Protein AF-A0A7L1AGD2-F1 (afdb_monomer_lite)

InterPro domains:
  IPR019333 Integrator complex subunit 3, N-terminal [PF10189] (1-108)
  IPR045334 Integrator complex subunit 3 [PTHR13587] (1-521)
  IPR056518 Ints3-like, C-terminal [PF24566] (198-522)

Organism: Gymnorhina tibicen (NCBI:txid9132)

Secondary structure (DSSP, 8-state):
-HHHHHHHHHHHHGGGTT--TTTS-GGGTHHHHHHHHHHTTT-HHHHHHHHHHHHHHHHHS-GGGHHHHHHHHHHHHHHHHHTTSSS-SHHHHT-TTS-HHHHHHHHHH-HHHHSPPPPP------------------------------------------PPPP--PPPP-----------HHHHTTS-HHHHHHHHHHHH-SSHHHHHHHHHHHHHHHTSTT--HHHHHHHHHHHHHHTTTTTSS--S-SS--HHHHHHHT-STTHHHHHHHHHS-TTSHHHHHHHHHHHHHHHH-TTHHHHHHHHHHH-GGGTT-TTHHHHHHHHSTT--HHHHHHHHHHHHHHH-HHHHHHHHHHHHHH-HHHHSS-SHHHHHHHTT--HHHHHHHHHHHHTTS-----TTTHHHHHHHHTTS-HHHHHHHHHHHHHS---GGGTGGGGGT--TTT-HHHHHHHHHHHTTSPPPHHHHHHHHTS---TT--HHHHHHHHHHHH-HHHHHHHHHHHHHHHHHS-----

Radius of gyration: 32.54 Å; chains: 1; bounding box: 83×91×79 Å

Sequence (522 aa):
SNVAASNAKLALFYDWLFFNPEKDSIMNIEPAILVMHHSMKPHPAITATLLDFMCRIIPNFYPPLEAHVRQGVFNSLTHIVEKRVLAHLAPLFDNPKLDKELRAMLREKFPEFCSSPSPPIEVKIEEPVPMEMENHLEKDDGCYDNAEAAFSDDEEELNSKGKKREFRFHPIKESIVEEPVDITPFLEQLDESLRDKVLQLQKGSDTEAQCEVMQEIVDQVLEEDFDSEQLSVLASCLQELFKAHFRGEVLPEEITEESLEESVGKPLYLIFRNLCQMQEDNSGFSLLLDLLSELYQKQPKIGYHLLYYLRASKAALGRMGLYESFAQATQLGELHTCLMMDMKACQEDDVRLLCFLTPSIYTEFPDETLRSGELLNMIVAVIDSFQLQELVCHVMMGNLVMFRKDSVLNILIQSLDWETFEQYCTWQLFLAHNIPLETIIPILQHLKYKEHPEALSCLLLQLRREKPSEEMVKMVLSRPCHPEDQFTTSILRHWGLRHDDLLGEHIKALLIKNNSLPRKRQ

Structure (mmCIF, N/CA/C/O backbone):
data_AF-A0A7L1AGD2-F1
#
_entry.id   AF-A0A7L1AGD2-F1
#
loop_
_atom_site.group_PDB
_atom_site.id
_atom_site.type_symbol
_atom_site.label_atom_id
_atom_site.label_alt_id
_atom_site.label_comp_id
_atom_site.label_asym_id
_atom_site.label_entity_id
_atom_site.label_seq_id
_atom_site.pdbx_PDB_ins_code
_atom_site.Cartn_x
_atom_site.Cartn_y
_atom_site.Cartn_z
_atom_site.occupancy
_atom_site.B_iso_or_equiv
_atom_site.auth_seq_id
_atom_site.auth_comp_id
_atom_site.auth_asym_id
_atom_site.auth_atom_id
_atom_site.pdbx_PDB_model_num
ATOM 1 N N . SER A 1 1 ? -9.244 -10.738 0.404 1.00 73.50 1 SER A N 1
ATOM 2 C CA . SER A 1 1 ? -10.560 -10.061 0.322 1.00 73.50 1 SER A CA 1
ATOM 3 C C . SER A 1 1 ? -11.665 -11.053 -0.057 1.00 73.50 1 SER A C 1
ATOM 5 O O . SER A 1 1 ? -11.508 -11.773 -1.040 1.00 73.50 1 SER A O 1
ATOM 7 N N . ASN A 1 2 ? -12.778 -11.099 0.695 1.00 61.50 2 ASN A N 1
ATOM 8 C CA . ASN A 1 2 ? -13.936 -11.975 0.415 1.00 61.50 2 ASN A CA 1
ATOM 9 C C . ASN A 1 2 ? -14.683 -11.583 -0.871 1.00 61.50 2 ASN A C 1
ATOM 11 O O . ASN A 1 2 ? -15.224 -12.450 -1.562 1.00 61.50 2 ASN A O 1
ATOM 15 N N . VAL A 1 3 ? -14.667 -10.293 -1.221 1.00 75.69 3 VAL A N 1
ATOM 16 C CA . VAL A 1 3 ? -15.237 -9.782 -2.476 1.00 75.69 3 VAL A CA 1
ATOM 17 C C . VAL A 1 3 ? -14.430 -10.304 -3.661 1.00 75.69 3 VAL A C 1
ATOM 19 O O . VAL A 1 3 ? -15.002 -10.883 -4.577 1.00 75.69 3 VAL A O 1
ATOM 22 N N . ALA A 1 4 ? -13.097 -10.210 -3.601 1.00 82.00 4 ALA A N 1
ATOM 23 C CA . ALA A 1 4 ? -12.224 -10.739 -4.650 1.00 82.00 4 ALA A CA 1
ATOM 24 C C . ALA A 1 4 ? -12.396 -12.257 -4.832 1.00 82.00 4 ALA A C 1
ATOM 26 O O . ALA A 1 4 ? -12.531 -12.729 -5.957 1.00 82.00 4 ALA A O 1
ATOM 27 N N . ALA A 1 5 ? -12.477 -13.019 -3.736 1.00 79.19 5 ALA A N 1
ATOM 28 C CA . ALA A 1 5 ? -12.719 -14.460 -3.800 1.00 79.19 5 ALA A CA 1
ATOM 29 C C . ALA A 1 5 ? -14.100 -14.797 -4.391 1.00 79.19 5 ALA A C 1
ATOM 31 O O . ALA A 1 5 ? -14.215 -15.711 -5.204 1.00 79.19 5 ALA A O 1
ATOM 32 N N . SER A 1 6 ? -15.146 -14.054 -4.021 1.00 82.88 6 SER A N 1
ATOM 33 C CA . SER A 1 6 ? -16.493 -14.242 -4.579 1.00 82.88 6 SER A CA 1
ATOM 34 C C . SER A 1 6 ? -16.540 -13.892 -6.065 1.00 82.88 6 SER A C 1
ATOM 36 O O . SER A 1 6 ? -17.117 -14.642 -6.847 1.00 82.88 6 SER A O 1
ATOM 38 N N . ASN A 1 7 ? -15.859 -12.817 -6.470 1.00 87.69 7 ASN A N 1
ATOM 39 C CA . ASN A 1 7 ? -15.714 -12.426 -7.870 1.00 87.69 7 ASN A CA 1
ATOM 40 C C . ASN A 1 7 ? -14.920 -13.466 -8.669 1.00 87.69 7 ASN A C 1
ATOM 42 O O . ASN A 1 7 ? -15.303 -13.778 -9.790 1.00 87.69 7 ASN A O 1
ATOM 46 N N . ALA A 1 8 ? -13.870 -14.055 -8.091 1.00 93.19 8 ALA A N 1
ATOM 47 C CA . ALA A 1 8 ? -13.102 -15.122 -8.729 1.00 93.19 8 ALA A CA 1
ATOM 48 C C . ALA A 1 8 ? -13.939 -16.396 -8.922 1.00 93.19 8 ALA A C 1
ATOM 50 O O . ALA A 1 8 ? -13.924 -16.983 -10.002 1.00 93.19 8 ALA A O 1
ATOM 51 N N . LYS A 1 9 ? -14.725 -16.803 -7.913 1.00 94.94 9 LYS A N 1
ATOM 52 C CA . LYS A 1 9 ? -15.667 -17.930 -8.041 1.00 94.94 9 LYS A CA 1
ATOM 53 C C . LYS A 1 9 ? -16.746 -17.642 -9.081 1.00 94.94 9 LYS A C 1
ATOM 55 O O . LYS A 1 9 ? -17.050 -18.509 -9.893 1.00 94.94 9 LYS A O 1
ATOM 60 N N . LEU A 1 10 ? -17.294 -16.426 -9.085 1.00 95.12 10 LEU A N 1
ATOM 61 C CA . LEU A 1 10 ? -18.271 -16.014 -10.087 1.00 95.12 10 LEU A CA 1
ATOM 62 C C . LEU A 1 10 ? -17.671 -16.054 -11.491 1.00 95.12 10 LEU A C 1
ATOM 64 O O . LEU A 1 10 ? -18.297 -16.619 -12.374 1.00 95.12 10 LEU A O 1
ATOM 68 N N . ALA A 1 11 ? -16.468 -15.513 -11.688 1.00 94.88 11 ALA A N 1
ATOM 69 C CA . ALA A 1 11 ? -15.771 -15.548 -12.970 1.00 94.88 11 ALA A CA 1
ATOM 70 C C . ALA A 1 11 ? -15.534 -16.989 -13.443 1.00 94.88 11 ALA A C 1
ATOM 72 O O . ALA A 1 11 ? -15.786 -17.300 -14.602 1.00 94.88 11 ALA A O 1
ATOM 73 N N . LEU A 1 12 ? -15.138 -17.884 -12.532 1.00 96.00 12 LEU A N 1
ATOM 74 C CA . LEU A 1 12 ? -14.906 -19.298 -12.829 1.00 96.00 12 LEU A CA 1
ATOM 75 C C . LEU A 1 12 ? -16.184 -20.046 -13.256 1.00 96.00 12 LEU A C 1
ATOM 77 O O . LEU A 1 12 ? -16.115 -20.957 -14.076 1.00 96.00 12 LEU A O 1
ATOM 81 N N . PHE A 1 13 ? -17.344 -19.667 -12.712 1.00 96.88 13 PHE A N 1
ATOM 82 C CA . PHE A 1 13 ? -18.642 -20.272 -13.035 1.00 96.88 13 PHE A CA 1
ATOM 83 C C . PHE A 1 13 ? -19.495 -19.434 -14.000 1.00 96.88 13 PHE A C 1
ATOM 85 O O . PHE A 1 13 ? -20.626 -19.819 -14.286 1.00 96.88 13 PHE A O 1
ATOM 92 N N . TYR A 1 14 ? -19.001 -18.307 -14.516 1.00 96.00 14 TYR A N 1
ATOM 93 C CA . TYR A 1 14 ? -19.825 -17.371 -15.288 1.00 96.00 14 TYR A CA 1
ATOM 94 C C . TYR A 1 14 ? -20.386 -18.025 -16.555 1.00 96.00 14 TYR A C 1
ATOM 96 O O . TYR A 1 14 ? -21.594 -17.983 -16.800 1.00 96.00 14 TYR A O 1
ATOM 104 N N . ASP A 1 15 ? -19.525 -18.734 -17.287 1.00 95.06 15 ASP A N 1
ATOM 105 C CA . ASP A 1 15 ? -19.895 -19.461 -18.504 1.00 95.06 15 ASP A CA 1
ATOM 106 C C . ASP A 1 15 ? -20.793 -20.678 -18.232 1.00 95.06 15 ASP A C 1
ATOM 108 O O . ASP A 1 15 ? -21.455 -21.175 -19.142 1.00 95.06 15 ASP A O 1
ATOM 112 N N . TRP A 1 16 ? -20.879 -21.143 -16.979 1.00 97.62 16 TRP A N 1
ATOM 113 C CA . TRP A 1 16 ? -21.760 -22.249 -16.600 1.00 97.62 16 TRP A CA 1
ATOM 114 C C . TRP A 1 16 ? -23.223 -21.813 -16.497 1.00 97.62 16 TRP A C 1
ATOM 116 O O . TRP A 1 16 ? -24.121 -22.612 -16.758 1.00 97.62 16 TRP A O 1
ATOM 126 N N . LEU A 1 17 ? -23.490 -20.560 -16.108 1.00 94.56 17 LEU A N 1
ATOM 127 C CA . LEU A 1 17 ? -24.837 -20.109 -15.738 1.00 94.56 17 LEU A CA 1
ATOM 128 C C . LEU A 1 17 ? -25.832 -20.221 -16.900 1.00 94.56 17 LEU A C 1
ATOM 130 O O . LEU A 1 17 ? -26.987 -20.558 -16.679 1.00 94.56 17 LEU A O 1
ATOM 134 N N . PHE A 1 18 ? -25.404 -19.992 -18.140 1.00 94.00 18 PHE A N 1
ATOM 135 C CA . PHE A 1 18 ? -26.276 -20.072 -19.322 1.00 94.00 18 PHE A CA 1
ATOM 136 C C . PHE A 1 18 ? -25.714 -20.985 -20.414 1.00 94.00 18 PHE A C 1
ATOM 138 O O . PHE A 1 18 ? -26.034 -20.805 -21.589 1.00 94.00 18 PHE A O 1
ATOM 145 N N . PHE A 1 19 ? -24.904 -21.971 -20.020 1.00 95.44 19 PHE A N 1
ATOM 146 C CA . PHE A 1 19 ? -24.207 -22.854 -20.946 1.00 95.44 19 PHE A CA 1
ATOM 147 C C . PHE A 1 19 ? -25.159 -23.577 -21.908 1.00 95.44 19 PHE A C 1
ATOM 149 O O . PHE A 1 19 ? -26.107 -24.270 -21.502 1.00 95.44 19 PHE A O 1
ATOM 156 N N . ASN A 1 20 ? -24.865 -23.454 -23.199 1.00 92.44 20 ASN A N 1
ATOM 157 C CA . ASN A 1 20 ? -25.554 -24.131 -24.280 1.00 92.44 20 ASN A CA 1
ATOM 158 C C . ASN A 1 20 ? -24.591 -25.086 -25.017 1.00 92.44 20 ASN A C 1
ATOM 160 O O . ASN A 1 20 ? -23.751 -24.617 -25.787 1.00 92.44 20 ASN A O 1
ATOM 164 N N . PRO A 1 21 ? -24.765 -26.416 -24.883 1.00 90.00 21 PRO A N 1
ATOM 165 C CA . PRO A 1 21 ? -23.908 -27.420 -25.526 1.00 90.00 21 PRO A CA 1
ATOM 166 C C . PRO A 1 21 ? -23.804 -27.322 -27.058 1.00 90.00 21 PRO A C 1
ATOM 168 O O . PRO A 1 21 ? -22.872 -27.869 -27.643 1.00 90.00 21 PRO A O 1
ATOM 171 N N . GLU A 1 22 ? -24.759 -26.667 -27.727 1.00 88.81 22 GLU A N 1
ATOM 172 C CA . GLU A 1 22 ? -24.739 -26.486 -29.186 1.00 88.81 22 GLU A CA 1
ATOM 173 C C . GLU A 1 22 ? -23.896 -25.286 -29.638 1.00 88.81 22 GLU A C 1
ATOM 175 O O . GLU A 1 22 ? -23.512 -25.212 -30.807 1.00 88.81 22 GLU A O 1
ATOM 180 N N . LYS A 1 23 ? -23.644 -24.322 -28.745 1.00 88.25 23 LYS A N 1
ATOM 181 C CA . LYS A 1 23 ? -22.999 -23.040 -29.075 1.00 88.25 23 LYS A CA 1
ATOM 182 C C . LYS A 1 23 ? -21.674 -22.835 -28.358 1.00 88.25 23 LYS A C 1
ATOM 184 O O . LYS A 1 23 ? -20.758 -22.264 -28.946 1.00 88.25 23 LYS A O 1
ATOM 189 N N . ASP A 1 24 ? -21.592 -23.281 -27.113 1.00 89.94 24 ASP A N 1
ATOM 190 C CA . ASP A 1 24 ? -20.503 -22.955 -26.206 1.00 89.94 24 ASP A CA 1
ATOM 191 C C . ASP A 1 24 ? -19.456 -24.073 -26.166 1.00 89.94 24 ASP A C 1
ATOM 193 O O . ASP A 1 24 ? -19.746 -25.256 -26.354 1.00 89.94 24 ASP A O 1
ATOM 197 N N . SER A 1 25 ? -18.199 -23.688 -25.946 1.00 90.81 25 SER A N 1
ATOM 198 C CA . SER A 1 25 ? -17.072 -24.621 -25.929 1.00 90.81 25 SER A CA 1
ATOM 199 C C . SER A 1 25 ? -16.924 -25.288 -24.565 1.00 90.81 25 SER A C 1
ATOM 201 O O . SER A 1 25 ? -17.002 -24.622 -23.533 1.00 90.81 25 SER A O 1
ATOM 203 N N . ILE A 1 26 ? -16.586 -26.582 -24.558 1.00 89.94 26 ILE A N 1
ATOM 204 C CA . ILE A 1 26 ? -16.224 -27.319 -23.336 1.00 89.94 26 ILE A CA 1
ATOM 205 C C . ILE A 1 26 ? -15.074 -26.642 -22.569 1.00 89.94 26 ILE A C 1
ATOM 207 O O . ILE A 1 26 ? -15.081 -26.642 -21.341 1.00 89.94 26 ILE A O 1
ATOM 211 N N . MET A 1 27 ? -14.153 -25.978 -23.280 1.00 89.50 27 MET A N 1
ATOM 212 C CA . MET A 1 27 ? -13.007 -25.270 -22.691 1.00 89.50 27 MET A CA 1
ATOM 213 C C . MET A 1 27 ? -13.416 -24.115 -21.764 1.00 89.50 27 MET A C 1
ATOM 215 O O . MET A 1 27 ? -12.618 -23.700 -20.930 1.00 89.50 27 MET A O 1
ATOM 219 N N . ASN A 1 28 ? -14.647 -23.606 -21.880 1.00 88.19 28 ASN A N 1
ATOM 220 C CA . ASN A 1 28 ? -15.150 -22.533 -21.019 1.00 88.19 28 ASN A CA 1
ATOM 221 C C . ASN A 1 28 ? -15.569 -23.058 -19.636 1.00 88.19 28 ASN A C 1
ATOM 223 O O . ASN A 1 28 ? -15.550 -22.323 -18.654 1.00 88.19 28 ASN A O 1
ATOM 227 N N . ILE A 1 29 ? -15.946 -24.338 -19.544 1.00 95.06 29 ILE A N 1
ATOM 228 C CA . ILE A 1 29 ? -16.476 -24.938 -18.312 1.00 95.06 29 ILE A CA 1
ATOM 229 C C . ILE A 1 29 ? -15.525 -25.968 -17.687 1.00 95.06 29 ILE A C 1
ATOM 231 O O . ILE A 1 29 ? -15.540 -26.173 -16.474 1.00 95.06 29 ILE A O 1
ATOM 235 N N . GLU A 1 30 ? -14.649 -26.575 -18.487 1.00 94.06 30 GLU A N 1
ATOM 236 C CA . GLU A 1 30 ? -13.655 -27.567 -18.067 1.00 94.06 30 GLU A CA 1
ATOM 237 C C . GLU A 1 30 ? -12.729 -27.107 -16.918 1.00 94.06 30 GLU A C 1
ATOM 239 O O . GLU A 1 30 ? -12.549 -27.881 -15.970 1.00 94.06 30 GLU A O 1
ATOM 244 N N . PRO A 1 31 ? -12.185 -25.872 -16.902 1.00 94.75 31 PRO A N 1
ATOM 245 C CA . PRO A 1 31 ? -11.244 -25.465 -15.857 1.00 94.75 31 PRO A CA 1
ATOM 246 C C . PRO A 1 31 ? -11.833 -25.567 -14.446 1.00 94.75 31 PRO A C 1
ATOM 248 O O . PRO A 1 31 ? -11.180 -26.068 -13.531 1.00 94.75 31 PRO A O 1
ATOM 251 N N . ALA A 1 32 ? -13.092 -25.159 -14.266 1.00 95.06 32 ALA A N 1
ATOM 252 C CA . ALA A 1 32 ? -13.749 -25.165 -12.962 1.00 95.06 32 ALA A CA 1
ATOM 253 C C . ALA A 1 32 ? -13.903 -26.587 -12.399 1.00 95.06 32 ALA A C 1
ATOM 255 O O . ALA A 1 32 ? -13.622 -26.833 -11.222 1.00 95.06 32 ALA A O 1
ATOM 256 N N . ILE A 1 33 ? -14.308 -27.544 -13.242 1.00 96.00 33 ILE A N 1
ATOM 257 C CA . ILE A 1 33 ? -14.513 -28.929 -12.809 1.00 96.00 33 ILE A CA 1
ATOM 258 C C . ILE A 1 33 ? -13.192 -29.663 -12.561 1.00 96.00 33 ILE A C 1
ATOM 260 O O . ILE A 1 33 ? -13.094 -30.434 -11.603 1.00 96.00 33 ILE A O 1
ATOM 264 N N . LEU A 1 34 ? -12.154 -29.381 -13.354 1.00 93.81 34 LEU A N 1
ATOM 265 C CA . LEU A 1 34 ? -10.824 -29.947 -13.144 1.00 93.81 34 LEU A CA 1
ATOM 266 C C . LEU A 1 34 ? -10.182 -29.408 -11.865 1.00 93.81 34 LEU A C 1
ATOM 268 O O . LEU A 1 34 ? -9.648 -30.195 -11.083 1.00 93.81 34 LEU A O 1
ATOM 272 N N . VAL A 1 35 ? -10.304 -28.105 -11.583 1.00 94.25 35 VAL A N 1
ATOM 273 C CA . VAL A 1 35 ? -9.849 -27.530 -10.307 1.00 94.25 35 VAL A CA 1
ATOM 274 C C . VAL A 1 35 ? -10.525 -28.239 -9.136 1.00 94.25 35 VAL A C 1
ATOM 276 O O . VAL A 1 35 ? -9.840 -28.660 -8.204 1.00 94.25 35 VAL A O 1
ATOM 279 N N . MET A 1 36 ? -11.846 -28.443 -9.189 1.00 95.31 36 MET A N 1
ATOM 280 C CA . MET A 1 36 ? -12.571 -29.188 -8.156 1.00 95.31 36 MET A CA 1
ATOM 281 C C . MET A 1 36 ? -12.053 -30.628 -8.010 1.00 95.31 36 MET A C 1
ATOM 283 O O . MET A 1 36 ? -11.790 -31.065 -6.890 1.00 95.31 36 MET A O 1
ATOM 287 N N . HIS A 1 37 ? -11.847 -31.348 -9.115 1.00 93.19 37 HIS A N 1
ATOM 288 C CA . HIS A 1 37 ? -11.367 -32.732 -9.109 1.00 93.19 37 HIS A CA 1
ATOM 289 C C . HIS A 1 37 ? -9.943 -32.878 -8.552 1.00 93.19 37 HIS A C 1
ATOM 291 O O . HIS A 1 37 ? -9.706 -33.692 -7.654 1.00 93.19 37 HIS A O 1
ATOM 297 N N . HIS A 1 38 ? -8.999 -32.069 -9.037 1.00 90.88 38 HIS A N 1
ATOM 298 C CA . HIS A 1 38 ? -7.590 -32.165 -8.657 1.00 90.88 38 HIS A CA 1
ATOM 299 C C . HIS A 1 38 ? -7.310 -31.612 -7.255 1.00 90.88 38 HIS A C 1
ATOM 301 O O . HIS A 1 38 ? -6.413 -32.116 -6.581 1.00 90.88 38 HIS A O 1
ATOM 307 N N . SER A 1 39 ? -8.101 -30.649 -6.764 1.00 92.12 39 SER A N 1
ATOM 308 C CA . SER A 1 39 ? -7.962 -30.126 -5.394 1.00 92.12 39 SER A CA 1
ATOM 309 C C . SER A 1 39 ? -8.576 -31.028 -4.318 1.00 92.12 39 SER A C 1
ATOM 311 O O . SER A 1 39 ? -8.150 -30.962 -3.167 1.00 92.12 39 SER A O 1
ATOM 313 N N . MET A 1 40 ? -9.479 -31.953 -4.663 1.00 89.75 40 MET A N 1
ATOM 314 C CA . MET A 1 40 ? -10.171 -32.811 -3.686 1.00 89.75 40 MET A CA 1
ATOM 315 C C . MET A 1 40 ? -9.215 -33.669 -2.826 1.00 89.75 40 MET A C 1
ATOM 317 O O . MET A 1 40 ? -9.480 -33.976 -1.656 1.00 89.75 40 MET A O 1
ATOM 321 N N . LYS A 1 41 ? -8.072 -34.084 -3.389 1.00 83.69 41 LYS A N 1
ATOM 322 C CA . LYS A 1 41 ? -7.040 -34.832 -2.651 1.00 83.69 41 LYS A CA 1
ATOM 323 C C . LYS A 1 41 ? -6.170 -33.922 -1.763 1.00 83.69 41 LYS A C 1
ATOM 325 O O . LYS A 1 41 ? -6.198 -34.172 -0.553 1.00 83.69 41 LYS A O 1
ATOM 330 N N . PRO A 1 42 ? -5.438 -32.924 -2.303 1.00 83.94 42 PRO A N 1
ATOM 331 C CA . PRO A 1 42 ? -4.496 -32.104 -1.535 1.00 83.94 42 PRO A CA 1
ATOM 332 C C . PRO A 1 42 ? -5.165 -31.001 -0.698 1.00 83.94 42 PRO A C 1
ATOM 334 O O . PRO A 1 42 ? -4.716 -30.724 0.409 1.00 83.94 42 PRO A O 1
ATOM 337 N N . HIS A 1 43 ? -6.257 -30.403 -1.185 1.00 89.06 43 HIS A N 1
ATOM 338 C CA . HIS A 1 43 ? -6.899 -29.221 -0.599 1.00 89.06 43 HIS A CA 1
ATOM 339 C C . HIS A 1 43 ? -8.440 -29.299 -0.705 1.00 89.06 43 HIS A C 1
ATOM 341 O O . HIS A 1 43 ? -9.051 -28.507 -1.425 1.00 89.06 43 HIS A O 1
ATOM 347 N N . PRO A 1 44 ? -9.105 -30.224 0.020 1.00 88.12 44 PRO A N 1
ATOM 348 C CA . PRO A 1 44 ? -10.549 -30.473 -0.110 1.00 88.12 44 PRO A CA 1
ATOM 349 C C . PRO A 1 44 ? -11.428 -29.244 0.180 1.00 88.12 44 PRO A C 1
ATOM 351 O O . PRO A 1 44 ? -12.540 -29.149 -0.335 1.00 88.12 44 PRO A O 1
ATOM 354 N N . ALA A 1 45 ? -10.923 -28.279 0.958 1.00 89.69 45 ALA A N 1
ATOM 355 C CA . ALA A 1 45 ? -11.604 -27.013 1.221 1.00 89.69 45 ALA A CA 1
ATOM 356 C C . ALA A 1 45 ? -11.857 -26.199 -0.062 1.00 89.69 45 ALA A C 1
ATOM 358 O O . ALA A 1 45 ? -12.912 -25.581 -0.192 1.00 89.69 45 ALA A O 1
ATOM 359 N N . ILE A 1 46 ? -10.942 -26.234 -1.040 1.00 91.06 46 ILE A N 1
ATOM 360 C CA . ILE A 1 46 ? -11.126 -25.534 -2.321 1.00 91.06 46 ILE A CA 1
ATOM 361 C C . ILE A 1 46 ? -12.351 -26.111 -3.029 1.00 91.06 46 ILE A C 1
ATOM 363 O O . ILE A 1 46 ? -13.289 -25.372 -3.325 1.00 91.06 46 ILE A O 1
ATOM 367 N N . THR A 1 47 ? -12.394 -27.435 -3.209 1.00 93.81 47 THR A N 1
ATOM 368 C CA . THR A 1 47 ? -13.532 -28.108 -3.840 1.00 93.81 47 THR A CA 1
ATOM 369 C C . THR A 1 47 ? -14.842 -27.843 -3.107 1.00 93.81 47 THR A C 1
ATOM 371 O O . THR A 1 47 ? -15.840 -27.526 -3.750 1.00 93.81 47 THR A O 1
ATOM 374 N N . ALA A 1 48 ? -14.841 -27.929 -1.773 1.00 93.38 48 ALA A N 1
ATOM 375 C CA . ALA A 1 48 ? -16.031 -27.684 -0.964 1.00 93.38 48 ALA A CA 1
ATOM 376 C C . ALA A 1 48 ? -16.590 -26.273 -1.199 1.00 93.38 48 ALA A C 1
ATOM 378 O O . ALA A 1 48 ? -17.775 -26.109 -1.477 1.00 93.38 48 ALA A O 1
ATOM 379 N N . THR A 1 49 ? -15.727 -25.253 -1.179 1.00 95.19 49 THR A N 1
ATOM 380 C CA . THR A 1 49 ? -16.161 -23.862 -1.369 1.00 95.19 49 THR A CA 1
ATOM 381 C C . THR A 1 49 ? -16.635 -23.546 -2.789 1.00 95.19 49 THR A C 1
ATOM 383 O O . THR A 1 49 ? -17.437 -22.625 -2.958 1.00 95.19 49 THR A O 1
ATOM 386 N N . LEU A 1 50 ? -16.146 -24.267 -3.804 1.00 96.38 50 LEU A N 1
ATOM 387 C CA . LEU A 1 50 ? -16.594 -24.134 -5.194 1.00 96.38 50 LEU A CA 1
ATOM 388 C C . LEU A 1 50 ? -17.939 -24.832 -5.420 1.00 96.38 50 LEU A C 1
ATOM 390 O O . LEU A 1 50 ? -18.823 -24.249 -6.043 1.00 96.38 50 LEU A O 1
ATOM 394 N N . LEU A 1 51 ? -18.121 -26.035 -4.868 1.00 95.69 51 LEU A N 1
ATOM 395 C CA . LEU A 1 51 ? -19.392 -26.762 -4.928 1.00 95.69 51 LEU A CA 1
ATOM 396 C C . LEU A 1 51 ? -20.504 -26.027 -4.165 1.00 95.69 51 LEU A C 1
ATOM 398 O O . LEU A 1 51 ? -21.617 -25.915 -4.679 1.00 95.69 51 LEU A O 1
ATOM 402 N N . ASP A 1 52 ? -20.205 -25.483 -2.980 1.00 94.62 52 ASP A N 1
ATOM 403 C CA . ASP A 1 52 ? -21.152 -24.665 -2.209 1.00 94.62 52 ASP A CA 1
ATOM 404 C C . ASP A 1 52 ? -21.550 -23.403 -2.990 1.00 94.62 52 ASP A C 1
ATOM 406 O O . ASP A 1 52 ? -22.738 -23.120 -3.157 1.00 94.62 52 ASP A O 1
ATOM 410 N N . PHE A 1 53 ? -20.573 -22.699 -3.575 1.00 95.88 53 PHE A N 1
ATOM 411 C CA . PHE A 1 53 ? -20.840 -21.531 -4.415 1.00 95.88 53 PHE A CA 1
ATOM 412 C C . PHE A 1 53 ? -21.711 -21.878 -5.628 1.00 95.88 53 PHE A C 1
ATOM 414 O O . PHE A 1 53 ? -22.706 -21.198 -5.872 1.00 95.88 53 PHE A O 1
ATOM 421 N N . MET A 1 54 ? -21.390 -22.954 -6.353 1.00 96.19 54 MET A N 1
ATOM 422 C CA . MET A 1 54 ? -22.170 -23.423 -7.502 1.00 96.19 54 MET A CA 1
ATOM 423 C C . MET A 1 54 ? -23.627 -23.727 -7.120 1.00 96.19 54 MET A C 1
ATOM 425 O O . MET A 1 54 ? -24.544 -23.418 -7.876 1.00 96.19 54 MET A O 1
ATOM 429 N N . CYS A 1 55 ? -23.875 -24.296 -5.938 1.00 93.75 55 CYS A N 1
ATOM 430 C CA . CYS A 1 55 ? -25.239 -24.565 -5.486 1.00 93.75 55 CYS A CA 1
ATOM 431 C C . CYS A 1 55 ? -25.986 -23.282 -5.090 1.00 93.75 55 CYS A C 1
ATOM 433 O O . CYS A 1 55 ? -27.175 -23.137 -5.390 1.00 93.75 55 CYS A O 1
ATOM 435 N N . ARG A 1 56 ? -25.300 -22.339 -4.433 1.00 94.00 56 ARG A N 1
ATOM 436 C CA . ARG A 1 56 ? -25.894 -21.081 -3.953 1.00 94.00 56 ARG A CA 1
ATOM 437 C C . ARG A 1 56 ? -26.092 -20.044 -5.050 1.00 94.00 56 ARG A C 1
ATOM 439 O O . ARG A 1 56 ? -27.010 -19.236 -4.929 1.00 94.00 56 ARG A O 1
ATOM 446 N N . ILE A 1 57 ? -25.280 -20.042 -6.106 1.00 94.25 57 ILE A N 1
ATOM 447 C CA . ILE A 1 57 ? -25.387 -19.049 -7.183 1.00 94.25 57 ILE A CA 1
ATOM 448 C C . ILE A 1 57 ? -26.650 -19.258 -8.030 1.00 94.25 57 ILE A C 1
ATOM 450 O O . ILE A 1 57 ? -27.212 -18.291 -8.529 1.00 94.25 57 ILE A O 1
ATOM 454 N N . ILE A 1 58 ? -27.162 -20.491 -8.119 1.00 92.44 58 ILE A N 1
ATOM 455 C CA . ILE A 1 58 ? -28.350 -20.835 -8.918 1.00 92.44 58 ILE A CA 1
ATOM 456 C C . ILE A 1 58 ? -29.592 -20.004 -8.535 1.00 92.44 58 ILE A C 1
ATOM 458 O O . ILE A 1 58 ? -30.132 -19.336 -9.417 1.00 92.44 58 ILE A O 1
ATOM 462 N N . PRO A 1 59 ? -30.045 -19.983 -7.263 1.00 92.75 59 PRO A N 1
ATOM 463 C CA . PRO A 1 59 ? -31.193 -19.164 -6.864 1.00 92.75 59 PRO A CA 1
ATOM 464 C C . PRO A 1 59 ? -30.866 -17.671 -6.698 1.00 92.75 59 PRO A C 1
ATOM 466 O O . PRO A 1 59 ? -31.778 -16.849 -6.713 1.00 92.75 59 PRO A O 1
ATOM 469 N N . ASN A 1 60 ? -29.588 -17.305 -6.528 1.00 92.12 60 ASN A N 1
ATOM 470 C CA . ASN A 1 60 ? -29.199 -15.952 -6.111 1.00 92.12 60 ASN A CA 1
ATOM 471 C C . ASN A 1 60 ? -28.615 -15.073 -7.228 1.00 92.12 60 ASN A C 1
ATOM 473 O O . ASN A 1 60 ? -28.561 -13.860 -7.049 1.00 92.12 60 ASN A O 1
ATOM 477 N N . PHE A 1 61 ? -28.186 -15.633 -8.366 1.00 90.38 61 PHE A N 1
ATOM 478 C CA . PHE A 1 61 ? -27.565 -14.848 -9.442 1.00 90.38 61 PHE A CA 1
ATOM 479 C C . PHE A 1 61 ? -28.535 -13.829 -10.045 1.00 90.38 61 PHE A C 1
ATOM 481 O O . PHE A 1 61 ? -28.256 -12.635 -10.101 1.00 90.38 61 PHE A O 1
ATOM 488 N N . TYR A 1 62 ? -29.697 -14.310 -10.486 1.00 91.44 62 TYR A N 1
ATOM 489 C CA . TYR A 1 62 ? -30.789 -13.469 -10.954 1.00 91.44 62 TYR A CA 1
ATOM 490 C C . TYR A 1 62 ? -32.108 -14.234 -10.774 1.00 91.44 62 TYR A C 1
ATOM 492 O O . TYR A 1 62 ? -32.471 -15.023 -11.652 1.00 91.44 62 TYR A O 1
ATOM 500 N N . PRO A 1 63 ? -32.831 -14.027 -9.653 1.00 91.75 63 PRO A N 1
ATOM 501 C CA . PRO A 1 63 ? -34.009 -14.823 -9.292 1.00 91.75 63 PRO A CA 1
ATOM 502 C C . PRO A 1 63 ? -35.063 -14.985 -10.406 1.00 91.75 63 PRO A C 1
ATOM 504 O O . PRO A 1 63 ? -35.576 -16.090 -10.576 1.00 91.75 63 PRO A O 1
ATOM 507 N N . PRO A 1 64 ? -35.357 -13.967 -11.248 1.00 94.00 64 PRO A N 1
ATOM 508 C CA . PRO A 1 64 ? -36.306 -14.133 -12.354 1.00 94.00 64 PRO A CA 1
ATOM 509 C C . PRO A 1 64 ? -35.889 -15.160 -13.422 1.00 94.00 64 PRO A C 1
ATOM 511 O O . PRO A 1 64 ? -36.745 -15.658 -14.151 1.00 94.00 64 PRO A O 1
ATOM 514 N N . LEU A 1 65 ? -34.594 -15.476 -13.540 1.00 93.25 65 LEU A N 1
ATOM 515 C CA . LEU A 1 65 ? -34.059 -16.460 -14.489 1.00 93.25 65 LEU A CA 1
ATOM 516 C C . LEU A 1 65 ? -33.492 -17.708 -13.802 1.00 93.25 65 LEU A C 1
ATOM 518 O O . LEU A 1 65 ? -32.793 -18.474 -14.462 1.00 93.25 65 LEU A O 1
ATOM 522 N N . GLU A 1 66 ? -33.825 -17.968 -12.535 1.00 93.00 66 GLU A N 1
ATOM 523 C CA . GLU A 1 66 ? -33.339 -19.138 -11.782 1.00 93.00 66 GLU A CA 1
ATOM 524 C C . GLU A 1 66 ? -33.455 -20.443 -12.588 1.00 93.00 66 GLU A C 1
ATOM 526 O O . GLU A 1 66 ? -32.507 -21.223 -12.663 1.00 93.00 66 GLU A O 1
ATOM 531 N N . ALA A 1 67 ? -34.595 -20.670 -13.250 1.00 93.25 67 ALA A N 1
ATOM 532 C CA . ALA A 1 67 ? -34.819 -21.875 -14.048 1.00 93.25 67 ALA A CA 1
ATOM 533 C C . ALA A 1 67 ? -33.809 -22.030 -15.200 1.00 93.25 67 ALA A C 1
ATOM 535 O O . ALA A 1 67 ? -33.369 -23.146 -15.477 1.00 93.25 67 ALA A O 1
ATOM 536 N N . HIS A 1 68 ? -33.423 -20.923 -15.840 1.00 92.56 68 HIS A N 1
ATOM 537 C CA . HIS A 1 68 ? -32.426 -20.917 -16.910 1.00 92.56 68 HIS A CA 1
ATOM 538 C C . HIS A 1 68 ? -31.023 -21.121 -16.345 1.00 92.56 68 HIS A C 1
ATOM 540 O O . HIS A 1 68 ? -30.269 -21.910 -16.904 1.00 92.56 68 HIS A O 1
ATOM 546 N N . VAL A 1 69 ? -30.713 -20.484 -15.209 1.00 94.62 69 VAL A N 1
ATOM 547 C CA . VAL A 1 69 ? -29.421 -20.647 -14.529 1.00 94.62 69 VAL A CA 1
ATOM 548 C C . VAL A 1 69 ? -29.205 -22.098 -14.104 1.00 94.62 69 VAL A C 1
ATOM 550 O O . VAL A 1 69 ? -28.173 -22.705 -14.386 1.00 94.62 69 VAL A O 1
ATOM 553 N N . ARG A 1 70 ? -30.224 -22.701 -13.483 1.00 95.25 70 ARG A N 1
ATOM 554 C CA . ARG A 1 70 ? -30.220 -24.118 -13.108 1.00 95.25 70 ARG A CA 1
ATOM 555 C C . ARG A 1 70 ? -30.006 -25.016 -14.325 1.00 95.25 70 ARG A C 1
ATOM 557 O O . ARG A 1 70 ? -29.241 -25.974 -14.241 1.00 95.25 70 ARG A O 1
ATOM 564 N N . GLN A 1 71 ? -30.665 -24.709 -15.445 1.00 94.94 71 GLN A N 1
ATOM 565 C CA . GLN A 1 71 ? -30.516 -25.477 -16.679 1.00 94.94 71 GLN A CA 1
ATOM 566 C C . GLN A 1 71 ? -29.114 -25.335 -17.284 1.00 94.94 71 GLN A C 1
ATOM 568 O O . GLN A 1 71 ? -28.567 -26.336 -17.730 1.00 94.94 71 GLN A O 1
ATOM 573 N N . GLY A 1 72 ? -28.513 -24.141 -17.270 1.00 96.12 72 GLY A N 1
ATOM 574 C CA . GLY A 1 72 ? -27.143 -23.926 -17.745 1.00 96.12 72 GLY A CA 1
ATOM 575 C C . GLY A 1 72 ? -26.122 -24.733 -16.943 1.00 96.12 72 GLY A C 1
ATOM 576 O O . GLY A 1 72 ? -25.321 -25.470 -17.520 1.00 96.12 72 GLY A O 1
ATOM 577 N N . VAL A 1 73 ? -26.215 -24.701 -15.610 1.00 96.88 73 VAL A N 1
ATOM 578 C CA . VAL A 1 73 ? -25.332 -25.500 -14.740 1.00 96.88 73 VAL A CA 1
ATOM 579 C C . VAL A 1 73 ? -25.543 -27.001 -14.973 1.00 96.88 73 VAL A C 1
ATOM 581 O O . VAL A 1 73 ? -24.576 -27.752 -15.089 1.00 96.88 73 VAL A O 1
ATOM 584 N N . PHE A 1 74 ? -26.794 -27.450 -15.115 1.00 96.56 74 PHE A N 1
ATOM 585 C CA . PHE A 1 74 ? -27.106 -28.849 -15.422 1.00 96.56 74 PHE A CA 1
ATOM 586 C C . PHE A 1 74 ? -26.550 -29.291 -16.787 1.00 96.56 74 PHE A C 1
ATOM 588 O O . PHE A 1 74 ? -25.948 -30.361 -16.898 1.00 96.56 74 PHE A O 1
ATOM 595 N N . ASN A 1 75 ? -26.708 -28.459 -17.820 1.00 96.00 75 ASN A N 1
ATOM 596 C CA . ASN A 1 75 ? -26.147 -28.701 -19.148 1.00 96.00 75 ASN A CA 1
ATOM 597 C C . ASN A 1 75 ? -24.619 -28.778 -19.091 1.00 96.00 75 ASN A C 1
ATOM 599 O O . ASN A 1 75 ? -24.040 -29.657 -19.720 1.00 96.00 75 ASN A O 1
ATOM 603 N N . SER A 1 76 ? -23.981 -27.900 -18.312 1.00 96.88 76 SER A N 1
ATOM 604 C CA . SER A 1 76 ? -22.529 -27.893 -18.112 1.00 96.88 76 SER A CA 1
ATOM 605 C C . SER A 1 76 ? -22.050 -29.227 -17.536 1.00 96.88 76 SER A C 1
ATOM 607 O O . SER A 1 76 ? -21.197 -29.888 -18.125 1.00 96.88 76 SER A O 1
ATOM 609 N N . LEU A 1 77 ? -22.656 -29.677 -16.429 1.00 96.25 77 LEU A N 1
ATOM 610 C CA . LEU A 1 77 ? -22.327 -30.955 -15.783 1.00 96.25 77 LEU A CA 1
ATOM 611 C C . LEU A 1 77 ? -22.574 -32.156 -16.707 1.00 96.25 77 LEU A C 1
ATOM 613 O O . LEU A 1 77 ? -21.735 -33.052 -16.787 1.00 96.25 77 LEU A O 1
ATOM 617 N N . THR A 1 78 ? -23.689 -32.155 -17.443 1.00 94.56 78 THR A N 1
ATOM 618 C CA . THR A 1 78 ? -24.002 -33.205 -18.425 1.00 94.56 78 THR A CA 1
ATOM 619 C C . THR A 1 78 ? -22.938 -33.252 -19.518 1.00 94.56 78 THR A C 1
ATOM 621 O O . THR A 1 78 ? -22.377 -34.311 -19.794 1.00 94.56 78 THR A O 1
ATOM 624 N N . HIS A 1 79 ? -22.599 -32.096 -20.092 1.00 94.50 79 HIS A N 1
ATOM 625 C CA . HIS A 1 79 ? -21.655 -32.004 -21.197 1.00 94.50 79 HIS A CA 1
ATOM 626 C C . HIS A 1 79 ? -20.226 -32.384 -20.787 1.00 94.50 79 HIS A C 1
ATOM 628 O O . HIS A 1 79 ? -19.511 -33.026 -21.554 1.00 94.50 79 HIS A O 1
ATOM 634 N N . ILE A 1 80 ? -19.825 -32.060 -19.553 1.00 95.00 80 ILE A N 1
ATOM 635 C CA . ILE A 1 80 ? -18.562 -32.504 -18.943 1.00 95.00 80 ILE A CA 1
ATOM 636 C C . ILE A 1 80 ? -18.464 -34.034 -18.918 1.00 95.00 80 ILE A C 1
ATOM 638 O O . ILE A 1 80 ? -17.418 -34.587 -19.270 1.00 95.00 80 ILE A O 1
ATOM 642 N N . VAL A 1 81 ? -19.545 -34.720 -18.528 1.00 92.88 81 VAL A N 1
ATOM 643 C CA . VAL A 1 81 ? -19.591 -36.191 -18.499 1.00 92.88 81 VAL A CA 1
ATOM 644 C C . VAL A 1 81 ? -19.621 -36.764 -19.918 1.00 92.88 81 VAL A C 1
ATOM 646 O O . VAL A 1 81 ? -18.865 -37.684 -20.226 1.00 92.88 81 VAL A O 1
ATOM 649 N N . GLU A 1 82 ? -20.432 -36.198 -20.816 1.00 91.50 82 GLU A N 1
ATOM 650 C CA . GLU A 1 82 ? -20.525 -36.625 -22.221 1.00 91.50 82 GLU A CA 1
ATOM 651 C C . GLU A 1 82 ? -19.183 -36.528 -22.957 1.00 91.50 82 GLU A C 1
ATOM 653 O O . GLU A 1 82 ? -18.797 -37.444 -23.687 1.00 91.50 82 GLU A O 1
ATOM 658 N N . LYS A 1 83 ? -18.449 -35.428 -22.750 1.00 90.31 83 LYS A N 1
ATOM 659 C CA . LYS A 1 83 ? -17.121 -35.192 -23.335 1.00 90.31 83 LYS A CA 1
ATOM 660 C C . LYS A 1 83 ? -15.997 -35.917 -22.600 1.00 90.31 83 LYS A C 1
ATOM 662 O O . LYS A 1 83 ? -14.856 -35.845 -23.046 1.00 90.31 83 LYS A O 1
ATOM 667 N N . ARG A 1 84 ? -16.314 -36.647 -21.524 1.00 90.38 84 ARG A N 1
ATOM 668 C CA . ARG A 1 84 ? -15.366 -37.396 -20.688 1.00 90.38 84 ARG A CA 1
ATOM 669 C C . ARG A 1 84 ? -14.251 -36.532 -20.094 1.00 90.38 84 ARG A C 1
ATOM 671 O O . ARG A 1 84 ? -13.168 -37.047 -19.839 1.00 90.38 84 ARG A O 1
ATOM 678 N N . VAL A 1 85 ? -14.530 -35.254 -19.821 1.00 88.88 85 VAL A N 1
ATOM 679 C CA . VAL A 1 85 ? -13.635 -34.415 -19.001 1.00 88.88 85 VAL A CA 1
ATOM 680 C C . VAL A 1 85 ? -13.512 -35.036 -17.608 1.00 88.88 85 VAL A C 1
ATOM 682 O O . VAL A 1 85 ? -12.417 -35.182 -17.078 1.00 88.88 85 VAL A O 1
ATOM 685 N N . LEU A 1 86 ? -14.637 -35.506 -17.056 1.00 87.75 86 LEU A N 1
ATOM 686 C CA . LEU A 1 86 ? -14.668 -36.475 -15.964 1.00 87.75 86 LEU A CA 1
ATOM 687 C C . LEU A 1 86 ? -15.558 -37.652 -16.360 1.00 87.75 86 LEU A C 1
ATOM 689 O O . LEU A 1 86 ? -16.664 -37.455 -16.857 1.00 87.75 86 LEU A O 1
ATOM 693 N N . ALA A 1 87 ? -15.103 -38.879 -16.099 1.00 83.69 87 ALA A N 1
ATOM 694 C CA . ALA A 1 87 ? -15.884 -40.080 -16.406 1.00 83.69 87 ALA A CA 1
ATOM 695 C C . ALA A 1 87 ? -17.188 -40.147 -15.592 1.00 83.69 87 ALA A C 1
ATOM 697 O O . ALA A 1 87 ? -18.238 -40.497 -16.126 1.00 83.69 87 ALA A O 1
ATOM 698 N N . HIS A 1 88 ? -17.125 -39.785 -14.305 1.00 86.88 88 HIS A N 1
ATOM 699 C CA . HIS A 1 88 ? -18.267 -39.761 -13.392 1.00 86.88 88 HIS A CA 1
ATOM 700 C C . HIS A 1 88 ? -18.115 -38.637 -12.363 1.00 86.88 88 HIS A C 1
ATOM 702 O O . HIS A 1 88 ? -17.020 -38.404 -11.853 1.00 86.88 88 HIS A O 1
ATOM 708 N N . LEU A 1 89 ? -19.228 -37.990 -12.009 1.00 90.50 89 LEU A N 1
ATOM 709 C CA . LEU A 1 89 ? -19.264 -36.924 -10.999 1.00 90.50 89 LEU A CA 1
ATOM 710 C C . LEU A 1 89 ? -19.501 -37.443 -9.572 1.00 90.50 89 LEU A C 1
ATOM 712 O O . LEU A 1 89 ? -19.148 -36.762 -8.612 1.00 90.50 89 LEU A O 1
ATOM 716 N N . ALA A 1 90 ? -20.017 -38.665 -9.408 1.00 87.44 90 ALA A N 1
ATOM 717 C CA . ALA A 1 90 ? -20.299 -39.250 -8.094 1.00 87.44 90 ALA A CA 1
ATOM 718 C C . ALA A 1 90 ? -19.090 -39.262 -7.123 1.00 87.44 90 ALA A C 1
ATOM 720 O O . ALA A 1 90 ? -19.277 -38.886 -5.964 1.00 87.44 90 ALA A O 1
ATOM 721 N N . PRO A 1 91 ? -17.844 -39.585 -7.545 1.00 87.44 91 PRO A N 1
ATOM 722 C CA . PRO A 1 91 ? -16.670 -39.530 -6.659 1.00 87.44 91 PRO A CA 1
ATOM 723 C C . PRO A 1 91 ? -16.334 -38.123 -6.144 1.00 87.44 91 PRO A C 1
ATOM 725 O O . PRO A 1 91 ? -15.649 -37.980 -5.127 1.00 87.44 91 PRO A O 1
ATOM 728 N N . LEU A 1 92 ? -16.792 -37.093 -6.862 1.00 90.75 92 LEU A N 1
ATOM 729 C CA . LEU A 1 92 ? -16.647 -35.693 -6.490 1.00 90.75 92 LEU A CA 1
ATOM 730 C C . LEU A 1 92 ? -17.806 -35.249 -5.585 1.00 90.75 92 LEU A C 1
ATOM 732 O O . LEU A 1 92 ? -17.563 -34.644 -4.547 1.00 90.75 92 LEU A O 1
ATOM 736 N N . PHE A 1 93 ? -19.048 -35.583 -5.954 1.00 91.44 93 PHE A N 1
ATOM 737 C CA . PHE A 1 93 ? -20.266 -35.089 -5.298 1.00 91.44 93 PHE A CA 1
ATOM 738 C C . PHE A 1 93 ? -20.585 -35.809 -3.982 1.00 91.44 93 PHE A C 1
ATOM 740 O O . PHE A 1 93 ? -21.139 -35.194 -3.076 1.00 91.44 93 PHE A O 1
ATOM 747 N N . ASP A 1 94 ? -20.227 -37.090 -3.847 1.00 87.50 94 ASP A N 1
ATOM 748 C CA . ASP A 1 94 ? -20.431 -37.866 -2.613 1.00 87.50 94 ASP A CA 1
ATOM 749 C C . ASP A 1 94 ? -19.115 -38.175 -1.883 1.00 87.50 94 ASP A C 1
ATOM 751 O O . ASP A 1 94 ? -18.991 -39.156 -1.147 1.00 87.50 94 ASP A O 1
ATOM 755 N N . ASN A 1 95 ? -18.097 -37.333 -2.083 1.00 88.56 95 ASN A N 1
ATOM 756 C CA . ASN A 1 95 ? -16.800 -37.535 -1.455 1.00 88.56 95 ASN A CA 1
ATOM 757 C C . ASN A 1 95 ? -16.901 -37.408 0.080 1.00 88.56 95 ASN A C 1
ATOM 759 O O . ASN A 1 95 ? -17.394 -36.392 0.572 1.00 88.56 95 ASN A O 1
ATOM 763 N N . PRO A 1 96 ? -16.388 -38.369 0.871 1.00 88.06 96 PRO A N 1
ATOM 764 C CA . PRO A 1 96 ? -16.495 -38.333 2.332 1.00 88.06 96 PRO A CA 1
ATOM 765 C C . PRO A 1 96 ? -15.744 -37.166 2.988 1.00 88.06 96 PRO A C 1
ATOM 767 O O . PRO A 1 96 ? -15.999 -36.884 4.157 1.00 88.06 96 PRO A O 1
ATOM 770 N N . LYS A 1 97 ? -14.833 -36.493 2.267 1.00 88.69 97 LYS A N 1
ATOM 771 C CA . LYS A 1 97 ? -14.155 -35.276 2.740 1.00 88.69 97 LYS A CA 1
ATOM 772 C C . LYS A 1 97 ? -15.044 -34.028 2.706 1.00 88.69 97 LYS A C 1
ATOM 774 O O . LYS A 1 97 ? -14.678 -33.034 3.323 1.00 88.69 97 LYS A O 1
ATOM 779 N N . LEU A 1 98 ? -16.171 -34.070 1.994 1.00 90.25 98 LEU A N 1
ATOM 780 C CA . LEU A 1 98 ? -17.169 -33.004 2.010 1.00 90.25 98 LEU A CA 1
ATOM 781 C C . LEU A 1 98 ? -18.065 -33.144 3.244 1.00 90.25 98 LEU A C 1
ATOM 783 O O . LEU A 1 98 ? -18.450 -34.252 3.652 1.00 90.25 98 LEU A O 1
ATOM 787 N N . ASP A 1 99 ? -18.431 -32.008 3.824 1.00 87.94 99 ASP A N 1
ATOM 788 C CA . ASP A 1 99 ? -19.357 -31.944 4.942 1.00 87.94 99 ASP A CA 1
ATOM 789 C C . ASP A 1 99 ? -20.734 -32.517 4.560 1.00 87.94 99 ASP A C 1
ATOM 791 O O . ASP A 1 99 ? -21.100 -32.692 3.392 1.00 87.94 99 ASP A O 1
ATOM 795 N N . LYS A 1 100 ? -21.495 -32.919 5.580 1.00 89.88 100 LYS A N 1
ATOM 796 C CA . LYS A 1 100 ? -22.770 -33.618 5.372 1.00 89.88 100 LYS A CA 1
ATOM 797 C C . LYS A 1 100 ? -23.831 -32.710 4.747 1.00 89.88 100 LYS A C 1
ATOM 799 O O . LYS A 1 100 ? -24.662 -33.219 3.997 1.00 89.88 100 LYS A O 1
ATOM 804 N N . GLU A 1 101 ? -23.808 -31.415 5.053 1.00 91.38 101 GLU A N 1
ATOM 805 C CA . GLU A 1 101 ? -24.799 -30.450 4.571 1.00 91.38 101 GLU A CA 1
ATOM 806 C C . GLU A 1 101 ? -24.597 -30.164 3.085 1.00 91.38 101 GLU A C 1
ATOM 808 O O . GLU A 1 101 ? -25.547 -30.280 2.310 1.00 91.38 101 GLU A O 1
ATOM 813 N N . LEU A 1 102 ? -23.355 -29.923 2.653 1.00 91.25 102 LEU A N 1
ATOM 814 C CA . LEU A 1 102 ? -23.040 -29.734 1.238 1.00 91.25 102 LEU A CA 1
ATOM 815 C C . LEU A 1 102 ? -23.387 -30.964 0.391 1.00 91.25 102 LEU A C 1
ATOM 817 O O . LEU A 1 102 ? -23.973 -30.835 -0.684 1.00 91.25 102 LEU A O 1
ATOM 821 N N . ARG A 1 103 ? -23.101 -32.177 0.880 1.00 91.94 103 ARG A N 1
ATOM 822 C CA . ARG A 1 103 ? -23.498 -33.408 0.171 1.00 91.94 103 ARG A CA 1
ATOM 823 C C . ARG A 1 103 ? -25.011 -33.567 0.069 1.00 91.94 103 ARG A C 1
ATOM 825 O O . ARG A 1 103 ? -25.500 -34.051 -0.949 1.00 91.94 103 ARG A O 1
ATOM 832 N N . ALA A 1 104 ? -25.759 -33.167 1.097 1.00 90.44 104 ALA A N 1
ATOM 833 C CA . ALA A 1 104 ? -27.217 -33.159 1.036 1.00 90.44 104 ALA A CA 1
ATOM 834 C C . ALA A 1 104 ? -27.723 -32.142 -0.001 1.00 90.44 104 ALA A C 1
ATOM 836 O O . ALA A 1 104 ? -28.570 -32.491 -0.821 1.00 90.44 104 ALA A O 1
ATOM 837 N N . MET A 1 105 ? -27.138 -30.941 -0.030 1.00 91.81 105 MET A N 1
ATOM 838 C CA . MET A 1 105 ? -27.464 -29.889 -0.998 1.00 91.81 105 MET A CA 1
ATOM 839 C C . MET A 1 105 ? -27.190 -30.329 -2.444 1.00 91.81 105 MET A C 1
ATOM 841 O O . MET A 1 105 ? -28.031 -30.136 -3.321 1.00 91.81 105 MET A O 1
ATOM 845 N N . LEU A 1 106 ? -26.053 -30.985 -2.695 1.00 92.44 106 LEU A N 1
ATOM 846 C CA . LEU A 1 106 ? -25.711 -31.531 -4.012 1.00 92.44 106 LEU A CA 1
ATOM 847 C C . LEU A 1 106 ? -26.709 -32.604 -4.459 1.00 92.44 106 LEU A C 1
ATOM 849 O O . LEU A 1 106 ? -27.161 -32.573 -5.599 1.00 92.44 106 LEU A O 1
ATOM 853 N N . ARG A 1 107 ? -27.112 -33.515 -3.563 1.00 91.81 107 ARG A N 1
ATOM 854 C CA . ARG A 1 107 ? -28.121 -34.544 -3.876 1.00 91.81 107 ARG A CA 1
ATOM 855 C C . ARG A 1 107 ? -29.507 -33.962 -4.133 1.00 91.81 107 ARG A C 1
ATOM 857 O O . ARG A 1 107 ? -30.247 -34.520 -4.933 1.00 91.81 107 ARG A O 1
ATOM 864 N N . GLU A 1 108 ? -29.865 -32.876 -3.453 1.00 91.06 108 GLU A N 1
ATOM 865 C CA . GLU A 1 108 ? -31.136 -32.181 -3.672 1.00 91.06 108 GLU A CA 1
ATOM 866 C C . GLU A 1 108 ? -31.163 -31.486 -5.040 1.00 91.06 108 GLU A C 1
ATOM 868 O O . GLU A 1 108 ? -32.151 -31.580 -5.767 1.00 91.06 108 GLU A O 1
ATOM 873 N N . LYS A 1 109 ? -30.076 -30.796 -5.405 1.00 89.00 109 LYS A N 1
ATOM 874 C CA . LYS A 1 109 ? -29.999 -30.011 -6.645 1.00 89.00 109 LYS A CA 1
ATOM 875 C C . LYS A 1 109 ? -29.689 -30.856 -7.883 1.00 89.00 109 LYS A C 1
ATOM 877 O O . LYS A 1 109 ? -30.134 -30.496 -8.971 1.00 89.00 109 LYS A O 1
ATOM 882 N N . PHE A 1 110 ? -28.935 -31.943 -7.716 1.00 92.69 110 PHE A N 1
ATOM 883 C CA . PHE A 1 110 ? -28.323 -32.720 -8.797 1.00 92.69 110 PHE A CA 1
ATOM 884 C C . PHE A 1 110 ? -28.349 -34.244 -8.550 1.00 92.69 110 PHE A C 1
ATOM 886 O O . PHE A 1 110 ? -27.300 -34.901 -8.586 1.00 92.69 110 PHE A O 1
ATOM 893 N N . PRO A 1 111 ? -29.522 -34.847 -8.285 1.00 88.88 111 PRO A N 1
ATOM 894 C CA . PRO A 1 111 ? -29.621 -36.266 -7.937 1.00 88.88 111 PRO A CA 1
ATOM 895 C C . PRO A 1 111 ? -29.057 -37.206 -9.017 1.00 88.88 111 PRO A C 1
ATOM 897 O O . PRO A 1 111 ? -28.517 -38.267 -8.692 1.00 88.88 111 PRO A O 1
ATOM 900 N N . GLU A 1 112 ? -29.129 -36.811 -10.290 1.00 87.69 112 GLU A N 1
ATOM 901 C CA . GLU A 1 112 ? -28.671 -37.586 -11.447 1.00 87.69 112 GLU A CA 1
ATOM 902 C C . GLU A 1 112 ? -27.152 -37.804 -11.455 1.00 87.69 112 GLU A C 1
ATOM 904 O O . GLU A 1 112 ? -26.676 -38.815 -11.967 1.00 87.69 112 GLU A O 1
ATOM 909 N N . PHE A 1 113 ? -26.386 -36.887 -10.856 1.00 89.12 113 PHE A N 1
ATOM 910 C CA . PHE A 1 113 ? -24.921 -36.937 -10.830 1.00 89.12 113 PHE A CA 1
ATOM 911 C C . PHE A 1 113 ? -24.358 -37.562 -9.544 1.00 89.12 113 PHE A C 1
ATOM 913 O O . PHE A 1 113 ? -23.162 -37.849 -9.468 1.00 89.12 113 PHE A O 1
ATOM 920 N N . CYS A 1 114 ? -25.211 -37.810 -8.543 1.00 82.94 114 CYS A N 1
ATOM 921 C CA . CYS A 1 114 ? -24.829 -38.416 -7.264 1.00 82.94 114 CYS A CA 1
ATOM 922 C C . CYS A 1 114 ? -24.856 -39.952 -7.267 1.00 82.94 114 CYS A C 1
ATOM 924 O O . CYS A 1 114 ? -24.340 -40.567 -6.336 1.00 82.94 114 CYS A O 1
ATOM 926 N N . SER A 1 115 ? -25.443 -40.578 -8.288 1.00 74.56 115 SER A N 1
ATOM 927 C CA . SER A 1 115 ? -25.549 -42.037 -8.394 1.00 74.56 115 SER A CA 1
ATOM 928 C C . SER A 1 115 ? -24.591 -42.552 -9.465 1.00 74.56 115 SER A C 1
ATOM 930 O O . SER A 1 115 ? -24.587 -42.046 -10.586 1.00 74.56 115 SER A O 1
ATOM 932 N N . SER A 1 116 ? -23.786 -43.572 -9.165 1.00 55.44 116 SER A N 1
ATOM 933 C CA . SER A 1 116 ? -23.078 -44.297 -10.222 1.00 55.44 116 SER A CA 1
ATOM 934 C C . SER A 1 116 ? -24.101 -45.066 -11.071 1.00 55.44 116 SER A C 1
ATOM 936 O O . SER A 1 116 ? -24.966 -45.746 -10.508 1.00 55.44 116 SER A O 1
ATOM 938 N N . PRO A 1 117 ? -24.059 -44.985 -12.414 1.00 45.75 117 PRO A N 1
ATOM 939 C CA . PRO A 1 117 ? -24.922 -45.822 -13.232 1.00 45.75 117 PRO A CA 1
ATOM 940 C C . PRO A 1 117 ? -24.578 -47.294 -12.974 1.00 45.75 117 PRO A C 1
ATOM 942 O O . PRO A 1 117 ? -23.411 -47.685 -12.944 1.00 45.75 117 PRO A O 1
ATOM 945 N N . SER A 1 118 ? -25.608 -48.114 -12.761 1.00 32.25 118 SER A N 1
ATOM 946 C CA . SER A 1 118 ? -25.467 -49.572 -12.771 1.00 32.25 118 SER A CA 1
ATOM 947 C C . SER A 1 118 ? -24.939 -50.016 -14.144 1.00 32.25 118 SER A C 1
ATOM 949 O O . SER A 1 118 ? -25.296 -49.383 -15.143 1.00 32.25 118 SER A O 1
ATOM 951 N N . PRO A 1 119 ? -24.111 -51.073 -14.234 1.00 34.06 119 PRO A N 1
ATOM 952 C CA . PRO A 1 119 ? -23.616 -51.540 -15.524 1.00 34.06 119 PRO A CA 1
ATOM 953 C C . PRO A 1 119 ? -24.803 -51.894 -16.439 1.00 34.06 119 PRO A C 1
ATOM 955 O O . PRO A 1 119 ? -25.795 -52.451 -15.956 1.00 34.06 119 PRO A O 1
ATOM 958 N N . PRO A 1 120 ? -24.751 -51.555 -17.740 1.00 36.03 120 PRO A N 1
ATOM 959 C CA . PRO A 1 120 ? -25.850 -51.836 -18.648 1.00 36.03 120 PRO A CA 1
ATOM 960 C C . PRO A 1 120 ? -26.045 -53.349 -18.787 1.00 36.03 120 PRO A C 1
ATOM 962 O O . PRO A 1 120 ? -25.096 -54.104 -18.983 1.00 36.03 120 PRO A O 1
ATOM 965 N N . ILE A 1 121 ? -27.303 -53.780 -18.686 1.00 33.34 121 ILE A N 1
ATOM 966 C CA . ILE A 1 121 ? -27.744 -55.136 -19.011 1.00 33.34 121 ILE A CA 1
ATOM 967 C C . ILE A 1 121 ? -27.451 -55.362 -20.498 1.00 33.34 121 ILE A C 1
ATOM 969 O O . ILE A 1 121 ? -28.130 -54.805 -21.361 1.00 33.34 121 ILE A O 1
ATOM 973 N N . GLU A 1 122 ? -26.435 -56.169 -20.793 1.00 30.08 122 GLU A N 1
ATOM 974 C CA . GLU A 1 122 ? -26.195 -56.701 -22.130 1.00 30.08 122 GLU A CA 1
ATOM 975 C C . GLU A 1 122 ? -27.398 -57.551 -22.553 1.00 30.08 122 GLU A C 1
ATOM 977 O O . GLU A 1 122 ? -27.659 -58.639 -22.028 1.00 30.08 122 GLU A O 1
ATOM 982 N N . VAL A 1 123 ? -28.160 -57.045 -23.521 1.00 31.41 123 VAL A N 1
ATOM 983 C CA . VAL A 1 123 ? -29.116 -57.858 -24.265 1.00 31.41 123 VAL A CA 1
ATOM 984 C C . VAL A 1 123 ? -28.309 -58.737 -25.214 1.00 31.41 123 VAL A C 1
ATOM 986 O O . VAL A 1 123 ? -27.740 -58.261 -26.194 1.00 31.41 123 VAL A O 1
ATOM 989 N N . LYS A 1 124 ? -28.268 -60.029 -24.882 1.00 32.41 124 LYS A N 1
ATOM 990 C CA . LYS A 1 124 ? -27.772 -61.130 -25.711 1.00 32.41 124 LYS A CA 1
ATOM 991 C C . LYS A 1 124 ? -28.241 -61.008 -27.163 1.00 32.41 124 LYS A C 1
ATOM 993 O O . LYS A 1 124 ? -29.445 -61.002 -27.416 1.00 32.41 124 LYS A O 1
ATOM 998 N N . ILE A 1 125 ? -27.296 -61.068 -28.097 1.00 30.17 125 ILE A N 1
ATOM 999 C CA . ILE A 1 125 ? -27.516 -61.674 -29.412 1.00 30.17 125 ILE A CA 1
ATOM 1000 C C . ILE A 1 125 ? -26.414 -62.714 -29.617 1.00 30.17 125 ILE A C 1
ATOM 1002 O O . ILE A 1 125 ? -25.246 -62.465 -29.332 1.00 30.17 125 ILE A O 1
ATOM 1006 N N . GLU A 1 126 ? -26.859 -63.903 -30.009 1.00 25.12 126 GLU A N 1
ATOM 1007 C CA . GLU A 1 126 ? -26.128 -65.163 -30.059 1.00 25.12 126 GLU A CA 1
ATOM 1008 C C . GLU A 1 126 ? -25.038 -65.227 -31.149 1.00 25.12 126 GLU A C 1
ATOM 1010 O O . GLU A 1 126 ? -25.089 -64.564 -32.182 1.00 25.12 126 GLU A O 1
ATOM 1015 N N . GLU A 1 127 ? -24.071 -66.086 -30.836 1.00 29.88 127 GLU A N 1
ATOM 1016 C CA . GLU A 1 127 ? -22.838 -66.545 -31.494 1.00 29.88 127 GLU A CA 1
ATOM 1017 C C . GLU A 1 127 ? -23.012 -67.143 -32.924 1.00 29.88 127 GLU A C 1
ATOM 1019 O O . GLU A 1 127 ? -24.139 -67.465 -33.308 1.00 29.88 127 GLU A O 1
ATOM 1024 N N . PRO A 1 128 ? -21.931 -67.354 -33.727 1.00 28.72 128 PRO A N 1
ATOM 1025 C CA . PRO A 1 128 ? -21.057 -68.518 -33.487 1.00 28.72 128 PRO A CA 1
ATOM 1026 C C . PRO A 1 128 ? -19.539 -68.360 -33.761 1.00 28.72 128 PRO A C 1
ATOM 1028 O O . PRO A 1 128 ? -19.092 -67.721 -34.712 1.00 28.72 128 PRO A O 1
ATOM 1031 N N . VAL A 1 129 ? -18.775 -69.059 -32.914 1.00 25.14 129 VAL A N 1
ATOM 1032 C CA . VAL A 1 129 ? -17.360 -69.516 -33.000 1.00 25.14 129 VAL A CA 1
ATOM 1033 C C . VAL A 1 129 ? -17.250 -70.664 -34.058 1.00 25.14 129 VAL A C 1
ATOM 1035 O O . VAL A 1 129 ? -18.310 -71.062 -34.550 1.00 25.14 129 VAL A O 1
ATOM 1038 N N . PRO A 1 130 ? -16.092 -71.299 -34.418 1.00 38.97 130 PRO A N 1
ATOM 1039 C CA . PRO A 1 130 ? -14.732 -71.232 -33.846 1.00 38.97 130 PRO A CA 1
ATOM 1040 C C . PRO A 1 130 ? -13.533 -71.335 -34.832 1.00 38.97 130 PRO A C 1
ATOM 1042 O O . PRO A 1 130 ? -13.686 -71.719 -35.987 1.00 38.97 130 PRO A O 1
ATOM 1045 N N . MET A 1 131 ? -12.306 -71.102 -34.338 1.00 25.75 131 MET A N 1
ATOM 1046 C CA . MET A 1 131 ? -11.208 -72.089 -34.431 1.00 25.75 131 MET A CA 1
ATOM 1047 C C . MET A 1 131 ? -10.016 -71.724 -33.530 1.00 25.75 131 MET A C 1
ATOM 1049 O O . MET A 1 131 ? -9.586 -70.578 -33.451 1.00 25.75 131 MET A O 1
ATOM 1053 N N . GLU A 1 132 ? -9.541 -72.754 -32.838 1.00 23.91 132 GLU A N 1
ATOM 1054 C CA . GLU A 1 132 ? -8.593 -72.788 -31.725 1.00 23.91 132 GLU A CA 1
ATOM 1055 C C . GLU A 1 132 ? -7.125 -72.744 -32.185 1.00 23.91 132 GLU A C 1
ATOM 1057 O O . GLU A 1 132 ? -6.790 -73.283 -33.238 1.00 23.91 132 GLU A O 1
ATOM 1062 N N . MET A 1 133 ? -6.231 -72.220 -31.339 1.00 26.42 133 MET A N 1
ATOM 1063 C CA . MET A 1 133 ? -5.052 -72.973 -30.884 1.00 26.42 133 MET A CA 1
ATOM 1064 C C . MET A 1 133 ? -4.465 -72.345 -29.611 1.00 26.42 133 MET A C 1
ATOM 1066 O O . MET A 1 133 ? -4.214 -71.145 -29.537 1.00 26.42 133 MET A O 1
ATOM 1070 N N . GLU A 1 134 ? -4.284 -73.204 -28.611 1.00 23.30 134 GLU A N 1
ATOM 1071 C CA . GLU A 1 134 ? -3.800 -72.939 -27.257 1.00 23.30 134 GLU A CA 1
ATOM 1072 C C . GLU A 1 134 ? -2.328 -72.495 -27.206 1.00 23.30 134 GLU A C 1
ATOM 1074 O O . GLU A 1 134 ? -1.485 -73.031 -27.927 1.00 23.30 134 GLU A O 1
ATOM 1079 N N . ASN A 1 135 ? -2.000 -71.609 -26.255 1.00 26.80 135 ASN A N 1
ATOM 1080 C CA . ASN A 1 135 ? -0.936 -71.872 -25.278 1.00 26.80 135 ASN A CA 1
ATOM 1081 C C . ASN A 1 135 ? -0.971 -70.895 -24.082 1.00 26.80 135 ASN A C 1
ATOM 1083 O O . ASN A 1 135 ? -0.776 -69.696 -24.231 1.00 26.80 135 ASN A O 1
ATOM 1087 N N . HIS A 1 136 ? -1.198 -71.483 -22.904 1.00 29.56 136 HIS A N 1
ATOM 1088 C CA . HIS A 1 136 ? -0.669 -71.172 -21.568 1.00 29.56 136 HIS A CA 1
ATOM 1089 C C . HIS A 1 136 ? -0.581 -69.719 -21.034 1.00 29.56 136 HIS A C 1
ATOM 1091 O O . HIS A 1 136 ? 0.352 -68.976 -21.310 1.00 29.56 136 HIS A O 1
ATOM 1097 N N . LEU A 1 137 ? -1.534 -69.432 -20.131 1.00 27.95 137 LEU A N 1
ATOM 1098 C CA . LEU A 1 137 ? -1.489 -68.668 -18.865 1.00 27.95 137 LEU A CA 1
ATOM 1099 C C . LEU A 1 137 ? -0.169 -67.964 -18.467 1.00 27.95 137 LEU A C 1
ATOM 1101 O O . LEU A 1 137 ? 0.806 -68.644 -18.169 1.00 27.95 137 LEU A O 1
ATOM 1105 N N . GLU A 1 138 ? -0.222 -66.638 -18.263 1.00 26.59 138 GLU A N 1
ATOM 1106 C CA . GLU A 1 138 ? -0.077 -65.972 -16.947 1.00 26.59 138 GLU A CA 1
ATOM 1107 C C . GLU A 1 138 ? -0.281 -64.435 -17.051 1.00 26.59 138 GLU A C 1
ATOM 1109 O O . GLU A 1 138 ? 0.419 -63.759 -17.791 1.00 26.59 138 GLU A O 1
ATOM 1114 N N . LYS A 1 139 ? -1.255 -63.921 -16.276 1.00 29.16 139 LYS A N 1
ATOM 1115 C CA . LYS A 1 139 ? -1.494 -62.525 -15.827 1.00 29.16 139 LYS A CA 1
ATOM 1116 C C . LYS A 1 139 ? -1.352 -61.371 -16.840 1.00 29.16 139 LYS A C 1
ATOM 1118 O O . LYS A 1 139 ? -0.285 -60.795 -17.013 1.00 29.16 139 LYS A O 1
ATOM 1123 N N . ASP A 1 140 ? -2.504 -60.953 -17.357 1.00 22.70 140 ASP A N 1
ATOM 1124 C CA . ASP A 1 140 ? -2.746 -59.646 -17.970 1.00 22.70 140 ASP A CA 1
ATOM 1125 C C . ASP A 1 140 ? -2.992 -58.608 -16.855 1.00 22.70 140 ASP A C 1
ATOM 1127 O O . ASP A 1 140 ? -4.006 -58.681 -16.156 1.00 22.70 140 ASP A O 1
ATOM 1131 N N . ASP A 1 141 ? -2.039 -57.698 -16.637 1.00 26.94 141 ASP A N 1
ATOM 1132 C CA . ASP A 1 141 ? -2.274 -56.427 -15.945 1.00 26.94 141 ASP A CA 1
ATOM 1133 C C . ASP A 1 141 ? -2.353 -55.360 -17.039 1.00 26.94 141 ASP A C 1
ATOM 1135 O O . ASP A 1 141 ? -1.373 -55.056 -17.726 1.00 26.94 141 ASP A O 1
ATOM 1139 N N . GLY A 1 142 ? -3.572 -54.865 -17.240 1.00 26.38 142 GLY A N 1
ATOM 1140 C CA . GLY A 1 142 ? -3.932 -53.940 -18.297 1.00 26.38 142 GLY A CA 1
ATOM 1141 C C . GLY A 1 142 ? -3.133 -52.643 -18.239 1.00 26.38 142 GLY A C 1
ATOM 1142 O O . GLY A 1 142 ? -3.092 -51.935 -17.235 1.00 26.38 142 GLY A O 1
ATOM 1143 N N . CYS A 1 143 ? -2.557 -52.329 -19.392 1.00 32.88 143 CYS A N 1
ATOM 1144 C CA . CYS A 1 143 ? -2.042 -51.034 -19.794 1.00 32.88 143 CYS A CA 1
ATOM 1145 C C . CYS A 1 143 ? -3.106 -49.934 -19.610 1.00 32.88 143 CYS A C 1
ATOM 1147 O O . CYS A 1 143 ? -4.024 -49.803 -20.416 1.00 32.88 143 CYS A O 1
ATOM 1149 N N . TYR A 1 144 ? -2.948 -49.129 -18.562 1.00 31.72 144 TYR A N 1
ATOM 1150 C CA . TYR A 1 144 ? -3.310 -47.716 -18.552 1.00 31.72 144 TYR A CA 1
ATOM 1151 C C . TYR A 1 144 ? -2.177 -46.977 -17.846 1.00 31.72 144 TYR A C 1
ATOM 1153 O O . TYR A 1 144 ? -1.991 -47.109 -16.637 1.00 31.72 144 TYR A O 1
ATOM 1161 N N . ASP A 1 145 ? -1.392 -46.241 -18.632 1.00 27.11 145 ASP A N 1
ATOM 1162 C CA . ASP A 1 145 ? -0.414 -45.282 -18.132 1.00 27.11 145 ASP A CA 1
ATOM 1163 C C . ASP A 1 145 ? -1.110 -44.323 -17.157 1.00 27.11 145 ASP A C 1
ATOM 1165 O O . ASP A 1 145 ? -1.961 -43.518 -17.545 1.00 27.11 145 ASP A O 1
ATOM 1169 N N . ASN A 1 146 ? -0.725 -44.397 -15.882 1.00 28.25 146 ASN A N 1
ATOM 1170 C CA . ASN A 1 146 ? -0.893 -43.307 -14.928 1.00 28.25 146 ASN A CA 1
ATOM 1171 C C . ASN A 1 146 ? 0.048 -42.170 -15.354 1.00 28.25 146 ASN A C 1
ATOM 1173 O O . ASN A 1 146 ? 1.099 -41.958 -14.754 1.00 28.25 146 ASN A O 1
ATOM 1177 N N . ALA A 1 147 ? -0.323 -41.435 -16.399 1.00 32.28 147 ALA A N 1
ATOM 1178 C CA . ALA A 1 147 ? 0.194 -40.093 -16.594 1.00 32.28 147 ALA A CA 1
ATOM 1179 C C . ALA A 1 147 ? -0.493 -39.203 -15.550 1.00 32.28 147 ALA A C 1
ATOM 1181 O O . ALA A 1 147 ? -1.597 -38.697 -15.758 1.00 32.28 147 ALA A O 1
ATOM 1182 N N . GLU A 1 148 ? 0.129 -39.081 -14.376 1.00 31.80 148 GLU A N 1
ATOM 1183 C CA . GLU A 1 148 ? -0.172 -37.995 -13.452 1.00 31.80 148 GLU A CA 1
ATOM 1184 C C . GLU A 1 148 ? -0.047 -36.681 -14.231 1.00 31.80 148 GLU A C 1
ATOM 1186 O O . GLU A 1 148 ? 1.030 -36.328 -14.708 1.00 31.80 148 GLU A O 1
ATOM 1191 N N . ALA A 1 149 ? -1.158 -35.964 -14.391 1.00 31.66 149 ALA A N 1
ATOM 1192 C CA . ALA A 1 149 ? -1.130 -34.574 -14.812 1.00 31.66 149 ALA A CA 1
ATOM 1193 C C . ALA A 1 149 ? -0.467 -33.764 -13.687 1.00 31.66 149 ALA A C 1
ATOM 1195 O O . ALA A 1 149 ? -1.129 -33.290 -12.763 1.00 31.66 149 ALA A O 1
ATOM 1196 N N . ALA A 1 150 ? 0.860 -33.692 -13.726 1.00 38.53 150 ALA A N 1
ATOM 1197 C CA . ALA A 1 150 ? 1.632 -32.713 -12.989 1.00 38.53 150 ALA A CA 1
ATOM 1198 C C . ALA A 1 150 ? 1.418 -31.340 -13.641 1.00 38.53 150 ALA A C 1
ATOM 1200 O O . ALA A 1 150 ? 1.259 -31.233 -14.859 1.00 38.53 150 ALA A O 1
ATOM 1201 N N . PHE A 1 151 ? 1.394 -30.290 -12.821 1.00 29.83 151 PHE A N 1
ATOM 1202 C CA . PHE A 1 151 ? 1.500 -28.920 -13.312 1.00 29.83 151 PHE A CA 1
ATOM 1203 C C . PHE A 1 151 ? 2.732 -28.825 -14.227 1.00 29.83 151 PHE A C 1
ATOM 1205 O O . PHE A 1 151 ? 3.768 -29.401 -13.904 1.00 29.83 151 PHE A O 1
ATOM 1212 N N . SER A 1 152 ? 2.599 -28.155 -15.375 1.00 31.67 152 SER A N 1
ATOM 1213 C CA . SER A 1 152 ? 3.703 -27.928 -16.315 1.00 31.67 152 SER A CA 1
ATOM 1214 C C . SER A 1 152 ? 4.741 -27.014 -15.665 1.00 31.67 152 SER A C 1
ATOM 1216 O O . SER A 1 152 ? 4.678 -25.797 -15.810 1.00 31.67 152 SER A O 1
ATOM 1218 N N . ASP A 1 153 ? 5.651 -27.611 -14.906 1.00 36.69 153 ASP A N 1
ATOM 1219 C CA . ASP A 1 153 ? 6.848 -26.978 -14.369 1.00 36.69 153 ASP A CA 1
ATOM 1220 C C . ASP A 1 153 ? 7.948 -27.133 -15.433 1.00 36.69 153 ASP A C 1
ATOM 1222 O O . ASP A 1 153 ? 8.741 -28.074 -15.405 1.00 36.69 153 ASP A O 1
ATOM 1226 N N . ASP A 1 154 ? 7.929 -26.264 -16.448 1.00 36.69 154 ASP A N 1
ATOM 1227 C CA . ASP A 1 154 ? 9.037 -26.129 -17.404 1.00 36.69 154 ASP A CA 1
ATOM 1228 C C . ASP A 1 154 ? 10.160 -25.313 -16.737 1.00 36.69 154 ASP A C 1
ATOM 1230 O O . ASP A 1 154 ? 10.400 -24.152 -17.063 1.00 36.69 154 ASP A O 1
ATOM 1234 N N . GLU A 1 155 ? 10.855 -25.929 -15.783 1.00 37.78 155 GLU A N 1
ATOM 1235 C CA . GLU A 1 155 ? 12.127 -25.443 -15.243 1.00 37.78 155 GLU A CA 1
ATOM 1236 C C . GLU A 1 155 ? 13.210 -26.471 -15.605 1.00 37.78 155 GLU A C 1
ATOM 1238 O O . GLU A 1 155 ? 13.394 -27.496 -14.944 1.00 37.78 155 GLU A O 1
ATOM 1243 N N . GLU A 1 156 ? 13.938 -26.211 -16.696 1.00 33.88 156 GLU A N 1
ATOM 1244 C CA . GLU A 1 156 ? 15.216 -26.878 -16.943 1.00 33.88 156 GLU A CA 1
ATOM 1245 C C . GLU A 1 156 ? 16.171 -26.540 -15.788 1.00 33.88 156 GLU A C 1
ATOM 1247 O O . GLU A 1 156 ? 16.567 -25.389 -15.598 1.00 33.88 156 GLU A O 1
ATOM 1252 N N . GLU A 1 157 ? 16.549 -27.562 -15.015 1.00 35.06 157 GLU A N 1
ATOM 1253 C CA . GLU A 1 157 ? 17.473 -27.470 -13.886 1.00 35.06 157 GLU A CA 1
ATOM 1254 C C . GLU A 1 157 ? 18.785 -26.753 -14.257 1.00 35.06 157 GLU A C 1
ATOM 1256 O O . GLU A 1 157 ? 19.749 -27.352 -14.743 1.00 35.06 157 GLU A O 1
ATOM 1261 N N . LEU A 1 158 ? 18.884 -25.470 -13.905 1.00 31.19 158 LEU A N 1
ATOM 1262 C CA . LEU A 1 158 ? 20.156 -24.778 -13.731 1.00 31.19 158 LEU A CA 1
ATOM 1263 C C . LEU A 1 158 ? 20.348 -24.428 -12.258 1.00 31.19 158 LEU A C 1
ATOM 1265 O O . LEU A 1 158 ? 19.951 -23.387 -11.742 1.00 31.19 158 LEU A O 1
ATOM 1269 N N . ASN A 1 159 ? 21.021 -25.369 -11.606 1.00 37.81 159 ASN A N 1
ATOM 1270 C CA . ASN A 1 159 ? 21.619 -25.327 -10.281 1.00 37.81 159 ASN A CA 1
ATOM 1271 C C . ASN A 1 159 ? 22.086 -23.914 -9.861 1.00 37.81 159 ASN A C 1
ATOM 1273 O O . ASN A 1 159 ? 23.217 -23.501 -10.130 1.00 37.81 159 ASN A O 1
ATOM 1277 N N . SER A 1 160 ? 21.235 -23.182 -9.142 1.00 29.69 160 SER A N 1
ATOM 1278 C CA . SER A 1 160 ? 21.630 -22.003 -8.376 1.00 29.69 160 SER A CA 1
ATOM 1279 C C . SER A 1 160 ? 20.869 -21.975 -7.050 1.00 29.69 160 SER A C 1
ATOM 1281 O O . SER A 1 160 ? 19.655 -22.136 -6.976 1.00 29.69 160 SER A O 1
ATOM 1283 N N . LYS A 1 161 ? 21.626 -21.858 -5.956 1.00 37.31 161 LYS A N 1
ATOM 1284 C CA . LYS A 1 161 ? 21.111 -21.812 -4.584 1.00 37.31 161 LYS A CA 1
ATOM 1285 C C . LYS A 1 161 ? 20.358 -20.493 -4.360 1.00 37.31 161 LYS A C 1
ATOM 1287 O O . LYS A 1 161 ? 20.953 -19.531 -3.886 1.00 37.31 161 LYS A O 1
ATOM 1292 N N . GLY A 1 162 ? 19.070 -20.458 -4.691 1.00 31.1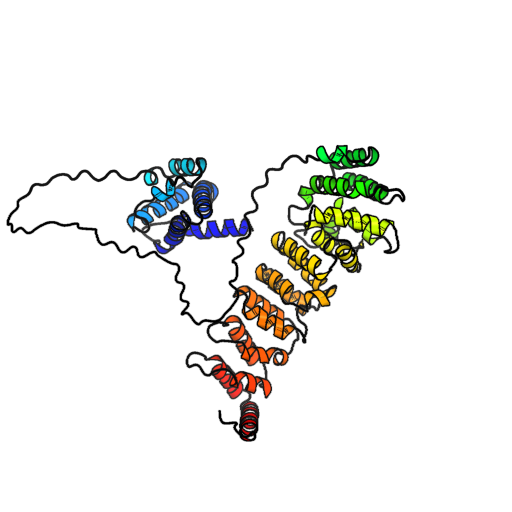9 162 GLY A N 1
ATOM 1293 C CA . GLY A 1 162 ? 18.126 -19.392 -4.345 1.00 31.19 162 GLY A CA 1
ATOM 1294 C C . GLY A 1 162 ? 17.099 -19.887 -3.324 1.00 31.19 162 GLY A C 1
ATOM 1295 O O . GLY A 1 162 ? 16.672 -21.038 -3.372 1.00 31.19 162 GLY A O 1
ATOM 1296 N N . LYS A 1 163 ? 16.745 -19.049 -2.345 1.00 33.25 163 LYS A N 1
ATOM 1297 C CA . LYS A 1 163 ? 15.771 -19.369 -1.289 1.00 33.25 163 LYS A CA 1
ATOM 1298 C C . LYS A 1 163 ? 14.409 -19.718 -1.911 1.00 33.25 163 LYS A C 1
ATOM 1300 O O . LYS A 1 163 ? 13.865 -18.909 -2.654 1.00 33.25 163 LYS A O 1
ATOM 1305 N N . LYS A 1 164 ? 13.845 -20.882 -1.562 1.00 32.88 164 LYS A N 1
ATOM 1306 C CA . LYS A 1 164 ? 12.450 -21.235 -1.873 1.00 32.88 164 LYS A CA 1
ATOM 1307 C C . LYS A 1 164 ? 11.523 -20.151 -1.311 1.00 32.88 164 LYS A C 1
ATOM 1309 O O . LYS A 1 164 ? 11.550 -19.902 -0.107 1.00 32.88 164 LYS A O 1
ATOM 1314 N N . ARG A 1 165 ? 10.742 -19.504 -2.178 1.00 34.84 165 ARG A N 1
ATOM 1315 C CA . ARG A 1 165 ? 9.674 -18.578 -1.784 1.00 34.84 165 ARG A CA 1
ATOM 1316 C C . ARG A 1 165 ? 8.446 -19.379 -1.369 1.00 34.84 165 ARG A C 1
ATOM 1318 O O . ARG A 1 165 ? 8.017 -20.272 -2.092 1.00 34.84 165 ARG A O 1
ATOM 1325 N N . GLU A 1 166 ? 7.904 -19.069 -0.199 1.00 28.78 166 GLU A N 1
ATOM 1326 C CA . GLU A 1 166 ? 6.610 -19.581 0.243 1.00 28.78 166 GLU A CA 1
ATOM 1327 C C . GLU A 1 166 ? 5.499 -18.730 -0.372 1.00 28.78 166 GLU A C 1
ATOM 1329 O O . GLU A 1 166 ? 5.422 -17.526 -0.126 1.00 28.78 166 GLU A O 1
ATOM 1334 N N . PHE A 1 167 ? 4.610 -19.359 -1.140 1.00 28.66 167 PHE A N 1
ATOM 1335 C CA . PHE A 1 167 ? 3.321 -18.771 -1.484 1.00 28.66 167 PHE A CA 1
ATOM 1336 C C . PHE A 1 167 ? 2.502 -18.610 -0.194 1.00 28.66 167 PHE A C 1
ATOM 1338 O O . PHE A 1 167 ? 2.027 -19.595 0.376 1.00 28.66 167 PHE A O 1
ATOM 1345 N N . ARG A 1 168 ? 2.348 -17.376 0.300 1.00 32.12 168 ARG A N 1
ATOM 1346 C CA . ARG A 1 168 ? 1.512 -17.085 1.473 1.00 32.12 168 ARG A CA 1
ATOM 1347 C C . ARG A 1 168 ? 0.039 -17.032 1.066 1.00 32.12 168 ARG A C 1
ATOM 1349 O O . ARG A 1 168 ? -0.481 -15.995 0.660 1.00 32.12 168 ARG A O 1
ATOM 1356 N N . PHE A 1 169 ? -0.649 -18.161 1.211 1.00 29.33 169 PHE A N 1
ATOM 1357 C CA . PHE A 1 169 ? -2.109 -18.188 1.270 1.00 29.33 169 PHE A CA 1
ATOM 1358 C C . PHE A 1 169 ? -2.559 -17.428 2.526 1.00 29.33 169 PHE A C 1
ATOM 1360 O O . PHE A 1 169 ? -2.247 -17.839 3.643 1.00 29.33 169 PHE A O 1
ATOM 1367 N N . HIS A 1 170 ? -3.275 -16.317 2.352 1.00 31.70 170 HIS A N 1
ATOM 1368 C CA . HIS A 1 170 ? -3.869 -15.590 3.473 1.00 31.70 170 HIS A CA 1
ATOM 1369 C C . HIS A 1 170 ? -5.140 -16.342 3.912 1.00 31.70 170 HIS A C 1
ATOM 1371 O O . HIS A 1 170 ? -5.986 -16.632 3.057 1.00 31.70 170 HIS A O 1
ATOM 1377 N N . PRO A 1 171 ? -5.291 -16.700 5.201 1.00 31.97 171 PRO A N 1
ATOM 1378 C CA . PRO A 1 171 ? -6.472 -17.399 5.693 1.00 31.97 171 PRO A CA 1
ATOM 1379 C C . PRO A 1 171 ? -7.771 -16.642 5.391 1.00 31.97 171 PRO A C 1
ATOM 1381 O O . PRO A 1 171 ? -7.836 -15.413 5.425 1.00 31.97 171 PRO A O 1
ATOM 1384 N N . ILE A 1 172 ? -8.824 -17.40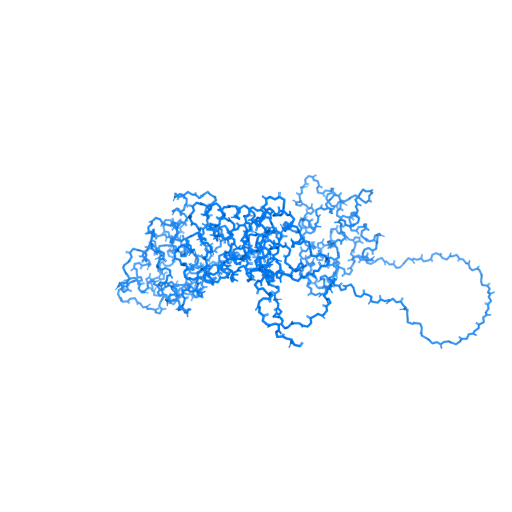5 5.111 1.00 32.72 172 ILE A N 1
ATOM 1385 C CA . ILE A 1 172 ? -10.192 -16.916 4.933 1.00 32.72 172 ILE A CA 1
ATOM 1386 C C . ILE A 1 172 ? -10.645 -16.303 6.267 1.00 32.72 172 ILE A C 1
ATOM 1388 O O . ILE A 1 172 ? -10.706 -17.014 7.267 1.00 32.72 172 ILE A O 1
ATOM 1392 N N . LYS A 1 173 ? -10.980 -15.004 6.301 1.00 39.19 173 LYS A N 1
ATOM 1393 C CA . LYS A 1 173 ? -11.718 -14.419 7.435 1.00 39.19 173 LYS A CA 1
ATOM 1394 C C . LYS A 1 173 ? -13.121 -15.033 7.432 1.00 39.19 173 LYS A C 1
ATOM 1396 O O . LYS A 1 173 ? -13.955 -14.666 6.600 1.00 39.19 173 LYS A O 1
ATOM 1401 N N . GLU A 1 174 ? -13.332 -16.007 8.317 1.00 34.88 174 GLU A N 1
ATOM 1402 C CA . GLU A 1 174 ? -14.632 -16.612 8.614 1.00 34.88 174 GLU A CA 1
ATOM 1403 C C . GLU A 1 174 ? -15.668 -15.524 8.929 1.00 34.88 174 GLU A C 1
ATOM 1405 O O . GLU A 1 174 ? -15.340 -14.469 9.475 1.00 34.88 174 GLU A O 1
ATOM 1410 N N . SER A 1 175 ? -16.932 -15.764 8.575 1.00 34.66 175 SER A N 1
ATOM 1411 C CA . SER A 1 175 ? -18.050 -14.936 9.026 1.00 34.66 175 SER A CA 1
ATOM 1412 C C . SER A 1 175 ? -18.137 -15.036 10.546 1.00 34.66 175 SER A C 1
ATOM 1414 O O . SER A 1 175 ? -18.632 -16.031 11.077 1.00 34.66 175 SER A O 1
ATOM 1416 N N . ILE A 1 176 ? -17.603 -14.033 11.237 1.00 42.34 176 ILE A N 1
ATOM 1417 C CA . ILE A 1 176 ? -17.588 -13.998 12.693 1.00 42.34 176 ILE A CA 1
ATOM 1418 C C . ILE A 1 176 ? -19.033 -13.849 13.164 1.00 42.34 176 ILE A C 1
ATOM 1420 O O . ILE A 1 176 ? -19.669 -12.823 12.929 1.00 42.34 176 ILE A O 1
ATOM 1424 N N . VAL A 1 177 ? -19.545 -14.887 13.820 1.00 41.50 177 VAL A N 1
ATOM 1425 C CA . VAL A 1 177 ? -20.725 -14.787 14.678 1.00 41.50 177 VAL A CA 1
ATOM 1426 C C . VAL A 1 177 ? -20.394 -13.733 15.736 1.00 41.50 177 VAL A C 1
ATOM 1428 O O . VAL A 1 177 ? -19.344 -13.830 16.370 1.00 41.50 177 VAL A O 1
ATOM 1431 N N . GLU A 1 178 ? -21.222 -12.697 15.891 1.00 42.62 178 GLU A N 1
ATOM 1432 C CA . GLU A 1 178 ? -21.084 -11.754 17.006 1.00 42.62 178 GLU A CA 1
ATOM 1433 C C . GLU A 1 178 ? -21.269 -12.526 18.315 1.00 42.62 178 GLU A C 1
ATOM 1435 O O . GLU A 1 178 ? -22.385 -12.752 18.781 1.00 42.62 178 GLU A O 1
ATOM 1440 N N . GLU A 1 179 ? -20.160 -12.994 18.884 1.00 46.00 179 GLU A N 1
ATOM 1441 C CA . GLU A 1 179 ? -20.137 -13.415 20.273 1.00 46.00 179 GLU A CA 1
ATOM 1442 C C . GLU A 1 179 ? -20.514 -12.197 21.124 1.00 46.00 179 GLU A C 1
ATOM 1444 O O . GLU A 1 179 ? -19.998 -11.098 20.880 1.00 46.00 179 GLU A O 1
ATOM 1449 N N . PRO A 1 180 ? -21.436 -12.352 22.087 1.00 55.84 180 PRO A N 1
ATOM 1450 C CA . PRO A 1 180 ? -21.775 -11.266 22.990 1.00 55.84 180 PRO A CA 1
ATOM 1451 C C . PRO A 1 180 ? -20.501 -10.806 23.699 1.00 55.84 180 PRO A C 1
ATOM 1453 O O . PRO A 1 180 ? -19.699 -11.631 24.131 1.00 55.84 180 PRO A O 1
ATOM 1456 N N . VAL A 1 181 ? -20.316 -9.490 23.799 1.00 62.91 181 VAL A N 1
ATOM 1457 C CA . VAL A 1 181 ? -19.180 -8.887 24.503 1.00 62.91 181 VAL A CA 1
ATOM 1458 C C . VAL A 1 181 ? -19.187 -9.372 25.954 1.00 62.91 181 VAL A C 1
ATOM 1460 O O . VAL A 1 181 ? -19.999 -8.913 26.760 1.00 62.91 181 VAL A O 1
ATOM 1463 N N . ASP A 1 182 ? -18.300 -10.312 26.276 1.00 66.88 182 ASP A N 1
ATOM 1464 C CA . ASP A 1 182 ? -18.163 -10.877 27.615 1.00 66.88 182 ASP A CA 1
ATOM 1465 C C . ASP A 1 182 ? -16.904 -10.332 28.292 1.00 66.88 182 ASP A C 1
ATOM 1467 O O . ASP A 1 182 ? -15.809 -10.882 28.194 1.00 66.88 182 ASP A O 1
ATOM 1471 N N . ILE A 1 183 ? -17.077 -9.207 28.983 1.00 75.06 183 ILE A N 1
ATOM 1472 C CA . ILE A 1 183 ? -16.038 -8.585 29.814 1.00 75.06 183 ILE A CA 1
ATOM 1473 C C . ILE A 1 183 ? -16.054 -9.083 31.265 1.00 75.06 183 ILE A C 1
ATOM 1475 O O . ILE A 1 183 ? -15.183 -8.711 32.052 1.00 75.06 183 ILE A O 1
ATOM 1479 N N . THR A 1 184 ? -17.012 -9.943 31.631 1.00 72.62 184 THR A N 1
ATOM 1480 C CA . THR A 1 184 ? -17.173 -10.497 32.985 1.00 72.62 184 THR A CA 1
ATOM 1481 C C . THR A 1 184 ? -15.876 -11.046 33.600 1.00 72.62 184 THR A C 1
ATOM 1483 O O . THR A 1 184 ? -15.630 -10.728 34.765 1.00 72.62 184 THR A O 1
ATOM 1486 N N . PRO A 1 185 ? -15.001 -11.789 32.879 1.00 76.06 185 PRO A N 1
ATOM 1487 C CA . PRO A 1 185 ? -13.770 -12.317 33.481 1.00 76.06 185 PRO A CA 1
ATOM 1488 C C . PRO A 1 185 ? -12.740 -11.241 33.859 1.00 76.06 185 PRO A C 1
ATOM 1490 O O . PRO A 1 185 ? -11.899 -11.479 34.728 1.00 76.06 185 PRO A O 1
ATOM 1493 N N . PHE A 1 186 ? -12.792 -10.070 33.222 1.00 78.31 186 PHE A N 1
ATOM 1494 C CA . PHE A 1 186 ? -11.856 -8.969 33.458 1.00 78.31 186 PHE A CA 1
ATOM 1495 C C . PHE A 1 186 ? -12.414 -7.952 34.463 1.00 78.31 186 PHE A C 1
ATOM 1497 O O . PHE A 1 186 ? -11.666 -7.397 35.263 1.00 78.31 186 PHE A O 1
ATOM 1504 N N . LEU A 1 187 ? -13.739 -7.769 34.497 1.00 76.69 187 LEU A N 1
ATOM 1505 C CA . LEU A 1 187 ? -14.418 -6.847 35.416 1.00 76.69 187 LEU A CA 1
ATOM 1506 C C . LEU A 1 187 ? -14.197 -7.171 36.900 1.00 76.69 187 LEU A C 1
ATOM 1508 O O . LEU A 1 187 ? -14.280 -6.277 37.733 1.00 76.69 187 LEU A O 1
ATOM 1512 N N . GLU A 1 188 ? -13.966 -8.437 37.252 1.00 76.50 188 GLU A N 1
ATOM 1513 C CA . GLU A 1 188 ? -13.714 -8.841 38.643 1.00 76.50 188 GLU A CA 1
ATOM 1514 C C . GLU A 1 188 ? -12.309 -8.491 39.141 1.00 76.50 188 GLU A C 1
ATOM 1516 O O . GLU A 1 188 ? -12.082 -8.491 40.347 1.00 76.50 188 GLU A O 1
ATOM 1521 N N . GLN A 1 189 ? -11.387 -8.192 38.224 1.00 82.31 189 GLN A N 1
ATOM 1522 C CA . GLN A 1 189 ? -10.003 -7.827 38.529 1.00 82.31 189 GLN A CA 1
ATOM 1523 C C . GLN A 1 189 ? -9.799 -6.306 38.557 1.00 82.31 189 GLN A C 1
ATOM 1525 O O . GLN A 1 189 ? -8.767 -5.847 39.037 1.00 82.31 189 GLN A O 1
ATOM 1530 N N . LEU A 1 190 ? -10.779 -5.542 38.057 1.00 83.69 190 LEU A N 1
ATOM 1531 C CA . LEU A 1 190 ? -10.778 -4.087 38.126 1.00 83.69 190 LEU A CA 1
ATOM 1532 C C . LEU A 1 190 ? -11.225 -3.591 39.500 1.00 83.69 190 LEU A C 1
ATOM 1534 O O . LEU A 1 190 ? -12.167 -4.128 40.092 1.00 83.69 190 LEU A O 1
ATOM 1538 N N . ASP A 1 191 ? -10.615 -2.497 39.942 1.00 86.00 191 ASP A N 1
ATOM 1539 C CA . ASP A 1 191 ? -11.089 -1.739 41.098 1.00 86.00 191 ASP A CA 1
ATOM 1540 C C . ASP A 1 191 ? -12.542 -1.276 40.909 1.00 86.00 191 ASP A C 1
ATOM 1542 O O . ASP A 1 191 ? -12.974 -0.988 39.790 1.00 86.00 191 ASP A O 1
ATOM 1546 N N . GLU A 1 192 ? -13.310 -1.169 42.004 1.00 83.06 192 GLU A N 1
ATOM 1547 C CA . GLU A 1 192 ? -14.752 -0.865 41.941 1.00 83.06 192 GLU A CA 1
ATOM 1548 C C . GLU A 1 192 ? -15.060 0.411 41.136 1.00 83.06 192 GLU A C 1
ATOM 1550 O O . GLU A 1 192 ? -16.000 0.424 40.342 1.00 83.06 192 GLU A O 1
ATOM 1555 N N . SER A 1 193 ? -14.236 1.457 41.270 1.00 85.69 193 SER A N 1
ATOM 1556 C CA . SER A 1 193 ? -14.415 2.726 40.552 1.00 85.69 193 SER A CA 1
ATOM 1557 C C . SER A 1 193 ? -14.244 2.586 39.033 1.00 85.69 193 SER A C 1
ATOM 1559 O O . SER A 1 193 ? -15.064 3.100 38.269 1.00 85.69 193 SER A O 1
ATOM 1561 N N . LEU A 1 194 ? -13.209 1.871 38.579 1.00 85.38 194 LEU A N 1
ATOM 1562 C CA . LEU A 1 194 ? -12.966 1.597 37.159 1.00 85.38 194 LEU A CA 1
ATOM 1563 C C . LEU A 1 194 ? -14.004 0.628 36.604 1.00 85.38 194 LEU A C 1
ATOM 1565 O O . LEU A 1 194 ? -14.517 0.834 35.505 1.00 85.38 194 LEU A O 1
ATOM 1569 N N . ARG A 1 195 ? -14.359 -0.403 37.375 1.00 86.31 195 ARG A N 1
ATOM 1570 C CA . ARG A 1 195 ? -15.374 -1.392 37.010 1.00 86.31 195 ARG A CA 1
ATOM 1571 C C . ARG A 1 195 ? -16.717 -0.729 36.714 1.00 86.31 195 ARG A C 1
ATOM 1573 O O . ARG A 1 195 ? -17.332 -1.038 35.693 1.00 86.31 195 ARG A O 1
ATOM 1580 N N . ASP A 1 196 ? -17.158 0.194 37.567 1.00 87.31 196 ASP A N 1
ATOM 1581 C CA . ASP A 1 196 ? -18.416 0.916 37.375 1.00 87.31 196 ASP A CA 1
ATOM 1582 C C . ASP A 1 196 ? -18.390 1.781 36.110 1.00 87.31 196 ASP A C 1
ATOM 1584 O O . ASP A 1 196 ? -19.353 1.756 35.337 1.00 87.31 196 ASP A O 1
ATOM 1588 N N . LYS A 1 197 ? -17.280 2.481 35.842 1.00 87.38 197 LYS A N 1
ATOM 1589 C CA . LYS A 1 197 ? -17.096 3.278 34.616 1.00 87.38 197 LYS A CA 1
ATOM 1590 C C . LYS A 1 197 ? -17.080 2.401 33.358 1.00 87.38 197 LYS A C 1
ATOM 1592 O O . LYS A 1 197 ? -17.781 2.697 32.397 1.00 87.38 197 LYS A O 1
ATOM 1597 N N . VAL A 1 198 ? -16.370 1.273 33.365 1.00 86.75 198 VAL A N 1
ATOM 1598 C CA . VAL A 1 198 ? -16.340 0.318 32.237 1.00 86.75 198 VAL A CA 1
ATOM 1599 C C . VAL A 1 198 ? -17.731 -0.285 31.980 1.00 86.75 198 VAL A C 1
ATOM 1601 O O . VAL A 1 198 ? -18.145 -0.439 30.830 1.00 86.75 198 VAL A O 1
ATOM 1604 N N . LEU A 1 199 ? -18.506 -0.565 33.032 1.00 85.88 199 LEU A N 1
ATOM 1605 C CA . LEU A 1 199 ? -19.900 -1.008 32.906 1.00 85.88 199 LEU A CA 1
ATOM 1606 C C . LEU A 1 199 ? -20.828 0.090 32.369 1.00 85.88 199 LEU A C 1
ATOM 1608 O O . LEU A 1 199 ? -21.772 -0.215 31.636 1.00 85.88 199 LEU A O 1
ATOM 1612 N N . GLN A 1 200 ? -20.600 1.354 32.731 1.00 86.81 200 GLN A N 1
ATOM 1613 C CA . GLN A 1 200 ? -21.318 2.489 32.146 1.00 86.81 200 GLN A CA 1
ATOM 1614 C C . GLN A 1 200 ? -20.972 2.652 30.665 1.00 86.81 200 GLN A C 1
ATOM 1616 O O . GLN A 1 200 ? -21.880 2.819 29.852 1.00 86.81 200 GLN A O 1
ATOM 1621 N N . LEU A 1 201 ? -19.696 2.487 30.304 1.00 87.00 201 LEU A N 1
ATOM 1622 C CA . LEU A 1 201 ? -19.219 2.530 28.924 1.00 87.00 201 LEU A CA 1
ATOM 1623 C C . LEU A 1 201 ? -19.905 1.461 28.061 1.00 87.00 201 LEU A C 1
ATOM 1625 O O . LEU A 1 201 ? -20.350 1.756 26.956 1.00 87.00 201 LEU A O 1
ATOM 1629 N N . GLN A 1 202 ? -20.080 0.245 28.592 1.00 83.56 202 GLN A N 1
ATOM 1630 C CA . GLN A 1 202 ? -20.810 -0.833 27.914 1.00 83.56 202 GLN A CA 1
ATOM 1631 C C . GLN A 1 202 ? -22.304 -0.519 27.714 1.00 83.56 202 GLN A C 1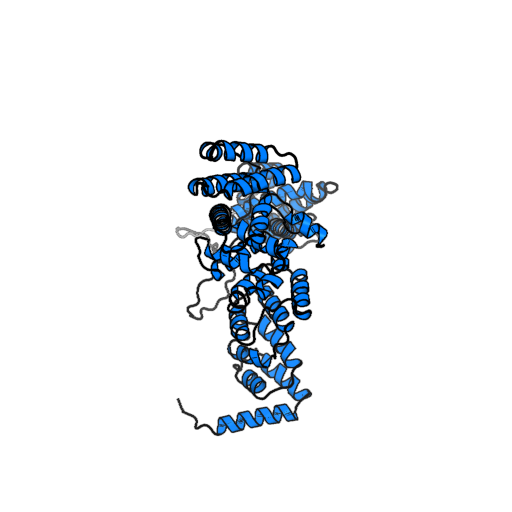
ATOM 1633 O O . GLN A 1 202 ? -22.908 -0.963 26.739 1.00 83.56 202 GLN A O 1
ATOM 1638 N N . LYS A 1 203 ? -22.922 0.207 28.654 1.00 82.31 203 LYS A N 1
ATOM 1639 C CA . LYS A 1 203 ? -24.357 0.545 28.630 1.00 82.31 203 LYS A CA 1
ATOM 1640 C C . LYS A 1 203 ? -24.677 1.791 27.804 1.00 82.31 203 LYS A C 1
ATOM 1642 O O . LYS A 1 203 ? -25.855 2.020 27.530 1.00 82.31 203 LYS A O 1
ATOM 1647 N N . GLY A 1 204 ? -23.672 2.594 27.450 1.00 77.12 204 GLY A N 1
ATOM 1648 C CA . GLY A 1 204 ? -23.841 3.811 26.660 1.00 77.12 204 GLY A CA 1
ATOM 1649 C C . GLY A 1 204 ? -24.500 3.514 25.314 1.00 77.12 204 GLY A C 1
ATOM 1650 O O . GLY A 1 204 ? -24.007 2.685 24.548 1.00 77.12 204 GLY A O 1
ATOM 1651 N N . SER A 1 205 ? -25.627 4.177 25.044 1.00 68.81 205 SER A N 1
ATOM 1652 C CA . SER A 1 205 ? -26.442 3.975 23.839 1.00 68.81 205 SER A CA 1
ATOM 1653 C C . SER A 1 205 ? -25.859 4.616 22.581 1.00 68.81 205 SER A C 1
ATOM 1655 O O . SER A 1 205 ? -26.165 4.180 21.474 1.00 68.81 205 SER A O 1
ATOM 1657 N N . ASP A 1 206 ? -25.062 5.664 22.754 1.00 83.25 206 ASP A N 1
ATOM 1658 C CA . ASP A 1 206 ? -24.581 6.558 21.711 1.00 83.25 206 ASP A CA 1
ATOM 1659 C C . ASP A 1 206 ? -23.112 6.935 21.936 1.00 83.25 206 ASP A C 1
ATOM 1661 O O . ASP A 1 206 ? -22.594 6.908 23.055 1.00 83.25 206 ASP A O 1
ATOM 1665 N N . THR A 1 207 ? -22.427 7.272 20.843 1.00 84.62 207 THR A N 1
ATOM 1666 C CA . THR A 1 207 ? -20.980 7.519 20.818 1.00 84.62 207 THR A CA 1
ATOM 1667 C C . THR A 1 207 ? -20.562 8.672 21.733 1.00 84.62 207 THR A C 1
ATOM 1669 O O . THR A 1 207 ? -19.491 8.611 22.324 1.00 84.62 207 THR A O 1
ATOM 1672 N N . GLU A 1 208 ? -21.397 9.705 21.878 1.00 87.50 208 GLU A N 1
ATOM 1673 C CA . GLU A 1 208 ? -21.102 10.875 22.715 1.00 87.50 208 GLU A CA 1
ATOM 1674 C C . GLU A 1 208 ? -21.065 10.500 24.202 1.00 87.50 208 GLU A C 1
ATOM 1676 O O . GLU A 1 208 ? -20.056 10.742 24.864 1.00 87.50 208 GLU A O 1
ATOM 1681 N N . ALA A 1 209 ? -22.082 9.786 24.697 1.00 88.06 209 ALA A N 1
ATOM 1682 C CA . ALA A 1 209 ? -22.090 9.265 26.064 1.00 88.06 209 ALA A CA 1
ATOM 1683 C C . ALA A 1 209 ? -20.916 8.303 26.328 1.00 88.06 209 ALA A C 1
ATOM 1685 O O . ALA A 1 209 ? -20.300 8.333 27.393 1.00 88.06 209 ALA A O 1
ATOM 1686 N N . GLN A 1 210 ? -20.563 7.462 25.349 1.00 89.00 210 GLN A N 1
ATOM 1687 C CA . GLN A 1 210 ? -19.388 6.592 25.461 1.00 89.00 210 GLN A CA 1
ATOM 1688 C C . GLN A 1 210 ? -18.079 7.396 25.516 1.00 89.00 210 GLN A C 1
ATOM 1690 O O . GLN A 1 210 ? -17.160 7.017 26.238 1.00 89.00 210 GLN A O 1
ATOM 1695 N N . CYS A 1 211 ? -17.982 8.509 24.787 1.00 91.50 211 CYS A N 1
ATOM 1696 C CA . CYS A 1 211 ? -16.835 9.412 24.837 1.00 91.50 211 CYS A CA 1
ATOM 1697 C C . CYS A 1 211 ? -16.702 10.108 26.199 1.00 91.50 211 CYS A C 1
ATOM 1699 O O . CYS A 1 211 ? -15.591 10.190 26.715 1.00 91.50 211 CYS A O 1
ATOM 1701 N N . GLU A 1 212 ? -17.802 10.563 26.805 1.00 92.12 212 GLU A N 1
ATOM 1702 C CA . GLU A 1 212 ? -17.778 11.170 28.145 1.00 92.12 212 GLU A CA 1
ATOM 1703 C C . GLU A 1 212 ? -17.239 10.186 29.191 1.00 92.12 212 GLU A C 1
ATOM 1705 O O . GLU A 1 212 ? -16.265 10.486 29.882 1.00 92.12 212 GLU A O 1
ATOM 1710 N N . VAL A 1 213 ? -17.791 8.969 29.236 1.00 92.44 213 VAL A N 1
ATOM 1711 C CA . VAL A 1 213 ? -17.337 7.930 30.175 1.00 92.44 213 VAL A CA 1
ATOM 1712 C C . VAL A 1 213 ? -15.888 7.521 29.895 1.00 92.44 213 VAL A C 1
ATOM 1714 O O . VAL A 1 213 ? -15.109 7.303 30.820 1.00 92.44 213 VAL A O 1
ATOM 1717 N N . MET A 1 214 ? -15.492 7.437 28.624 1.00 93.56 214 MET A N 1
ATOM 1718 C CA . MET A 1 214 ? -14.115 7.112 28.261 1.00 93.56 214 MET A CA 1
ATOM 1719 C C . MET A 1 214 ? -13.133 8.216 28.672 1.00 93.56 214 MET A C 1
ATOM 1721 O O . MET A 1 214 ? -12.026 7.903 29.104 1.00 93.56 214 MET A O 1
ATOM 1725 N N . GLN A 1 215 ? -13.529 9.491 28.606 1.00 94.06 215 GLN A N 1
ATOM 1726 C CA . GLN A 1 215 ? -12.719 10.585 29.139 1.00 94.06 215 GLN A CA 1
ATOM 1727 C C . GLN A 1 215 ? -12.568 10.464 30.661 1.00 94.06 215 GLN A C 1
ATOM 1729 O O . GLN A 1 215 ? -11.455 10.586 31.157 1.00 94.06 215 GLN A O 1
ATOM 1734 N N . GLU A 1 216 ? -13.630 10.119 31.396 1.00 93.69 216 GLU A N 1
ATOM 1735 C CA . GLU A 1 216 ? -13.533 9.884 32.845 1.00 93.69 216 GLU A CA 1
ATOM 1736 C C . GLU A 1 216 ? -12.633 8.692 33.215 1.00 93.69 216 GLU A C 1
ATOM 1738 O O . GLU A 1 216 ? -12.064 8.661 34.312 1.00 93.69 216 GLU A O 1
ATOM 1743 N N . ILE A 1 217 ? -12.529 7.681 32.344 1.00 92.44 217 ILE A N 1
ATOM 1744 C CA . ILE A 1 217 ? -11.581 6.569 32.499 1.00 92.44 217 ILE A CA 1
ATOM 1745 C C . ILE A 1 217 ? -10.154 7.067 32.265 1.00 92.44 217 ILE A C 1
ATOM 1747 O O . ILE A 1 217 ? -9.277 6.769 33.070 1.00 92.44 217 ILE A O 1
ATOM 1751 N N . VAL A 1 218 ? -9.918 7.842 31.202 1.00 92.50 218 VAL A N 1
ATOM 1752 C CA . VAL A 1 218 ? -8.599 8.434 30.921 1.00 92.50 218 VAL A CA 1
ATOM 1753 C C . VAL A 1 218 ? -8.155 9.340 32.071 1.00 92.50 218 VAL A C 1
ATOM 1755 O O . VAL A 1 218 ? -7.031 9.203 32.539 1.00 92.50 218 VAL A O 1
ATOM 1758 N N . ASP A 1 219 ? -9.039 10.194 32.584 1.00 92.31 219 ASP A N 1
ATOM 1759 C CA . ASP A 1 219 ? -8.742 11.080 33.712 1.00 92.31 219 ASP A CA 1
ATOM 1760 C C . ASP A 1 219 ? -8.400 10.285 34.986 1.00 92.31 219 ASP A C 1
ATOM 1762 O O . ASP A 1 219 ? -7.488 10.668 35.712 1.00 92.31 219 ASP A O 1
ATOM 1766 N N . GLN A 1 220 ? -9.067 9.146 35.223 1.00 90.69 220 GLN A N 1
ATOM 1767 C CA . GLN A 1 220 ? -8.752 8.245 36.341 1.00 90.69 220 GLN A CA 1
ATOM 1768 C C . GLN A 1 220 ? -7.364 7.610 36.201 1.00 90.69 220 GLN A C 1
ATOM 1770 O O . GLN A 1 220 ? -6.644 7.489 37.186 1.00 90.69 220 GLN A O 1
ATOM 1775 N N . VAL A 1 221 ? -6.993 7.190 34.985 1.00 89.88 221 VAL A N 1
ATOM 1776 C CA . VAL A 1 221 ? -5.671 6.605 34.689 1.00 89.88 221 VAL A CA 1
ATOM 1777 C C . VAL A 1 221 ? -4.548 7.621 34.903 1.00 89.88 221 VAL A C 1
ATOM 1779 O O . VAL A 1 221 ? -3.423 7.251 35.220 1.00 89.88 221 VAL A O 1
ATOM 1782 N N . LEU A 1 222 ? -4.853 8.907 34.742 1.00 88.81 222 LEU A N 1
ATOM 1783 C CA . LEU A 1 222 ? -3.906 10.007 34.893 1.00 88.81 222 LEU A CA 1
ATOM 1784 C C . LEU A 1 222 ? -3.734 10.491 36.342 1.00 88.81 222 LEU A C 1
ATOM 1786 O O . LEU A 1 222 ? -2.956 11.419 36.575 1.00 88.81 222 LEU A O 1
ATOM 1790 N N . GLU A 1 223 ? -4.436 9.903 37.313 1.00 87.88 223 GLU A N 1
ATOM 1791 C CA . GLU A 1 223 ? -4.219 10.198 38.732 1.00 87.88 223 GLU A CA 1
ATOM 1792 C C . GLU A 1 223 ? -2.834 9.698 39.193 1.00 87.88 223 GLU A C 1
ATOM 1794 O O . GLU A 1 223 ? -2.388 8.623 38.799 1.00 87.88 223 GLU A O 1
ATOM 1799 N N . GLU A 1 224 ? -2.135 10.466 40.044 1.00 73.12 224 GLU A N 1
ATOM 1800 C CA . GLU A 1 224 ? -0.727 10.181 40.402 1.00 73.12 224 GLU A CA 1
ATOM 1801 C C . GLU A 1 224 ? -0.503 8.828 41.106 1.00 73.12 224 GLU A C 1
ATOM 1803 O O . GLU A 1 224 ? 0.600 8.290 41.038 1.00 73.12 224 GLU A O 1
ATOM 1808 N N . ASP A 1 225 ? -1.536 8.267 41.740 1.00 78.94 225 ASP A N 1
ATOM 1809 C CA . ASP A 1 225 ? -1.477 7.007 42.491 1.00 78.94 225 ASP A CA 1
ATOM 1810 C C . ASP A 1 225 ? -2.089 5.815 41.717 1.00 78.94 225 ASP A C 1
ATOM 1812 O O . ASP A 1 225 ? -2.507 4.828 42.327 1.00 78.94 225 ASP A O 1
ATOM 1816 N N . PHE A 1 226 ? -2.187 5.893 40.382 1.00 84.75 226 PHE A N 1
ATOM 1817 C CA . PHE A 1 226 ? -2.786 4.821 39.581 1.00 84.75 226 PHE A CA 1
ATOM 1818 C C . PHE A 1 226 ? -1.964 3.522 39.625 1.00 84.75 226 PHE A C 1
ATOM 1820 O O . PHE A 1 226 ? -0.758 3.510 39.367 1.00 84.75 226 PHE A O 1
ATOM 1827 N N . ASP A 1 227 ? -2.630 2.400 39.905 1.00 83.81 227 ASP A N 1
ATOM 1828 C CA . ASP A 1 227 ? -1.991 1.087 39.943 1.00 83.81 227 ASP A CA 1
ATOM 1829 C C . ASP A 1 227 ? -1.730 0.548 38.527 1.00 83.81 227 ASP A C 1
ATOM 1831 O O . ASP A 1 227 ? -2.646 0.188 37.787 1.00 83.81 227 ASP A O 1
ATOM 1835 N N . SER A 1 228 ? -0.452 0.440 38.155 1.00 79.62 228 SER A N 1
ATOM 1836 C CA . SER A 1 228 ? -0.023 -0.093 36.857 1.00 79.62 228 SER A CA 1
ATOM 1837 C C . SER A 1 228 ? -0.516 -1.519 36.569 1.00 79.62 228 SER A C 1
ATOM 1839 O O . SER A 1 228 ? -0.678 -1.872 35.400 1.00 79.62 228 SER A O 1
ATOM 1841 N N . GLU A 1 229 ? -0.810 -2.335 37.591 1.00 83.00 229 GLU A N 1
ATOM 1842 C CA . GLU A 1 229 ? -1.360 -3.684 37.388 1.00 83.00 229 GLU A CA 1
ATOM 1843 C C . GLU A 1 229 ? -2.777 -3.636 36.777 1.00 83.00 229 GLU A C 1
ATOM 1845 O O . GLU A 1 229 ? -3.149 -4.513 35.987 1.00 83.00 229 GLU A O 1
ATOM 1850 N N . GLN A 1 230 ? -3.531 -2.559 37.043 1.00 87.69 230 GLN A N 1
ATOM 1851 C CA . GLN A 1 230 ? -4.870 -2.319 36.492 1.00 87.69 230 GLN A CA 1
ATOM 1852 C C . GLN A 1 230 ? -4.839 -2.000 34.986 1.00 87.69 230 GLN A C 1
ATOM 1854 O O . GLN A 1 230 ? -5.834 -2.238 34.297 1.00 87.69 230 GLN A O 1
ATOM 1859 N N . LEU A 1 231 ? -3.713 -1.514 34.437 1.00 89.19 231 LEU A N 1
ATOM 1860 C CA . LEU A 1 231 ? -3.598 -1.140 33.017 1.00 89.19 231 LEU A CA 1
ATOM 1861 C C . LEU A 1 231 ? -3.842 -2.329 32.085 1.00 89.19 231 LEU A C 1
ATOM 1863 O O . LEU A 1 231 ? -4.585 -2.199 31.113 1.00 89.19 231 LEU A O 1
ATOM 1867 N N . SER A 1 232 ? -3.270 -3.501 32.386 1.00 89.69 232 SER A N 1
ATOM 1868 C CA . SER A 1 232 ? -3.421 -4.678 31.514 1.00 89.69 232 SER A CA 1
ATOM 1869 C C . SER A 1 232 ? -4.856 -5.227 31.524 1.00 89.69 232 SER A C 1
ATOM 1871 O O . SER A 1 232 ? -5.377 -5.679 30.494 1.00 89.69 232 SER A O 1
ATOM 1873 N N . VAL A 1 233 ? -5.529 -5.145 32.680 1.00 89.38 233 VAL A N 1
ATOM 1874 C CA . VAL A 1 233 ? -6.925 -5.569 32.851 1.00 89.38 233 VAL A CA 1
ATOM 1875 C C . VAL A 1 233 ? -7.853 -4.592 32.132 1.00 89.38 233 VAL A C 1
ATOM 1877 O O . VAL A 1 233 ? -8.742 -5.017 31.390 1.00 89.38 233 VAL A O 1
ATOM 1880 N N . LEU A 1 234 ? -7.607 -3.287 32.280 1.00 89.94 234 LEU A N 1
ATOM 1881 C CA . LEU A 1 234 ? -8.338 -2.238 31.575 1.00 89.94 234 LEU A CA 1
ATOM 1882 C C . LEU A 1 234 ? -8.162 -2.364 30.057 1.00 89.94 234 LEU A C 1
ATOM 1884 O O . LEU A 1 234 ? -9.152 -2.338 29.328 1.00 89.94 234 LEU A O 1
ATOM 1888 N N . ALA A 1 235 ? -6.935 -2.577 29.576 1.00 90.38 235 ALA A N 1
ATOM 1889 C CA . ALA A 1 235 ? -6.650 -2.808 28.162 1.00 90.38 235 ALA A CA 1
ATOM 1890 C C . ALA A 1 235 ? -7.428 -4.016 27.615 1.00 90.38 235 ALA A C 1
ATOM 1892 O O . ALA A 1 235 ? -8.030 -3.927 26.546 1.00 90.38 235 ALA A O 1
ATOM 1893 N N . SER A 1 236 ? -7.496 -5.114 28.377 1.00 90.06 236 SER A N 1
ATOM 1894 C CA . SER A 1 236 ? -8.275 -6.306 28.008 1.00 90.06 236 SER A CA 1
ATOM 1895 C C . SER A 1 236 ? -9.783 -6.013 27.947 1.00 90.06 236 SER A C 1
ATOM 1897 O O . SER A 1 236 ? -10.460 -6.431 27.006 1.00 90.06 236 SER A O 1
ATOM 1899 N N . CYS A 1 237 ? -10.313 -5.222 28.890 1.00 88.62 237 CYS A N 1
ATOM 1900 C CA . CYS A 1 237 ? -11.711 -4.779 28.864 1.00 88.62 237 CYS A CA 1
ATOM 1901 C C . CYS A 1 237 ? -12.019 -3.919 27.631 1.00 88.62 237 CYS A C 1
ATOM 1903 O O . CYS A 1 237 ? -12.999 -4.169 26.929 1.00 88.62 237 CYS A O 1
ATOM 1905 N N . LEU A 1 238 ? -11.180 -2.916 27.349 1.00 89.31 238 LEU A N 1
ATOM 1906 C CA . LEU A 1 238 ? -11.352 -2.005 26.214 1.00 89.31 238 LEU A CA 1
ATOM 1907 C C . LEU A 1 238 ? -11.234 -2.740 24.872 1.00 89.31 238 LEU A C 1
ATOM 1909 O O . LEU A 1 238 ? -11.988 -2.454 23.940 1.00 89.31 238 LEU A O 1
ATOM 1913 N N . GLN A 1 239 ? -10.323 -3.710 24.779 1.00 88.88 239 GLN A N 1
ATOM 1914 C CA . GLN A 1 239 ? -10.124 -4.545 23.597 1.00 88.88 239 GLN A CA 1
ATOM 1915 C C . GLN A 1 239 ? -11.362 -5.386 23.256 1.00 88.88 239 GLN A C 1
ATOM 1917 O O . GLN A 1 239 ? -11.704 -5.500 22.076 1.00 88.88 239 GLN A O 1
ATOM 1922 N N . GLU A 1 240 ? -12.049 -5.954 24.251 1.00 86.62 240 GLU A N 1
ATOM 1923 C CA . GLU A 1 240 ? -13.297 -6.695 24.023 1.00 86.62 240 GLU A CA 1
ATOM 1924 C C . GLU A 1 240 ? -14.496 -5.764 23.789 1.00 86.62 240 GLU A C 1
ATOM 1926 O O . GLU A 1 240 ? -15.269 -6.003 22.860 1.00 86.62 240 GLU A O 1
ATOM 1931 N N . LEU A 1 241 ? -14.620 -4.659 24.538 1.00 85.75 241 LEU A N 1
ATOM 1932 C CA . LEU A 1 241 ? -15.690 -3.667 24.341 1.00 85.75 241 LEU A CA 1
ATOM 1933 C C . LEU A 1 241 ? -15.689 -3.079 22.930 1.00 85.75 241 LEU A C 1
ATOM 1935 O O . LEU A 1 241 ? -16.733 -2.969 22.290 1.00 85.75 241 LEU A O 1
ATOM 1939 N N . PHE A 1 242 ? -14.508 -2.724 22.431 1.00 86.00 242 PHE A N 1
ATOM 1940 C CA . PHE A 1 242 ? -14.348 -2.067 21.140 1.00 86.00 242 PHE A CA 1
ATOM 1941 C C . PHE A 1 242 ? -13.894 -3.014 20.034 1.00 86.00 242 PHE A C 1
ATOM 1943 O O . PHE A 1 242 ? -13.468 -2.563 18.972 1.00 86.00 242 PHE A O 1
ATOM 1950 N N . LYS A 1 243 ? -14.050 -4.331 20.214 1.00 83.62 243 LYS A N 1
ATOM 1951 C CA . LYS A 1 243 ? -13.715 -5.344 19.199 1.00 83.62 243 LYS A CA 1
ATOM 1952 C C . LYS A 1 243 ? -14.368 -5.057 17.846 1.00 83.62 243 LYS A C 1
ATOM 1954 O O . LYS A 1 243 ? -13.751 -5.296 16.810 1.00 83.62 243 LYS A O 1
ATOM 1959 N N . ALA A 1 244 ? -15.587 -4.513 17.856 1.00 79.62 244 ALA A N 1
ATOM 1960 C CA . ALA A 1 244 ? -16.302 -4.077 16.659 1.00 79.62 244 ALA A CA 1
ATOM 1961 C C . ALA A 1 244 ? -15.675 -2.837 15.995 1.00 79.62 244 ALA A C 1
ATOM 1963 O O . ALA A 1 244 ? -15.662 -2.757 14.775 1.00 79.62 244 ALA A O 1
ATOM 1964 N N . HIS A 1 245 ? -15.082 -1.905 16.749 1.00 80.56 245 HIS A N 1
ATOM 1965 C CA . HIS A 1 245 ? -14.424 -0.720 16.178 1.00 80.56 245 HIS A CA 1
ATOM 1966 C C . HIS A 1 245 ? -13.178 -1.054 15.354 1.00 80.56 245 HIS A C 1
ATOM 1968 O O . HIS A 1 245 ? -12.830 -0.307 14.444 1.00 80.56 245 HIS A O 1
ATOM 1974 N N . PHE A 1 246 ? -12.528 -2.180 15.648 1.00 81.38 246 PHE A N 1
ATOM 1975 C CA . PHE A 1 246 ? -11.394 -2.700 14.879 1.00 81.38 246 PHE A CA 1
ATOM 1976 C C . PHE A 1 246 ? -11.822 -3.574 13.681 1.00 81.38 246 PHE A C 1
ATOM 1978 O O . PHE A 1 246 ? -10.977 -4.177 13.003 1.00 81.38 246 PHE A O 1
ATOM 1985 N N . ARG A 1 247 ? -13.137 -3.704 13.447 1.00 71.38 247 ARG A N 1
ATOM 1986 C CA . ARG A 1 247 ? -13.744 -4.451 12.340 1.00 71.38 247 ARG A CA 1
ATOM 1987 C C . ARG A 1 247 ? -14.437 -3.468 11.393 1.00 71.38 247 ARG A C 1
ATOM 1989 O O . ARG A 1 247 ? -15.456 -2.891 11.744 1.00 71.38 247 ARG A O 1
ATOM 1996 N N . GLY A 1 248 ? -13.916 -3.326 10.177 1.00 64.38 248 GLY A N 1
ATOM 1997 C CA . GLY A 1 248 ? -14.530 -2.513 9.122 1.00 64.38 248 GLY A CA 1
ATOM 1998 C C . GLY A 1 248 ? -13.582 -1.470 8.539 1.00 64.38 248 GLY A C 1
ATOM 1999 O O . GLY A 1 248 ? -12.432 -1.364 8.960 1.00 64.38 248 GLY A O 1
ATOM 2000 N N . GLU A 1 249 ? -14.085 -0.728 7.556 1.00 69.62 249 GLU A N 1
ATOM 2001 C CA . GLU A 1 249 ? -13.367 0.366 6.903 1.00 69.62 249 GLU A CA 1
ATOM 2002 C C . GLU A 1 249 ? -13.345 1.578 7.842 1.00 69.62 249 GLU A C 1
ATOM 2004 O O . GLU A 1 249 ? -14.384 2.090 8.265 1.00 69.62 249 GLU A O 1
ATOM 2009 N N . VAL A 1 250 ? -12.142 1.995 8.236 1.00 82.62 250 VAL A N 1
ATOM 2010 C CA . VAL A 1 250 ? -11.943 3.124 9.161 1.00 82.62 250 VAL A CA 1
ATOM 2011 C C . VAL A 1 250 ? -12.085 4.450 8.417 1.00 82.62 250 VAL A C 1
ATOM 2013 O O . VAL A 1 250 ? -12.544 5.443 8.983 1.00 82.62 250 VAL A O 1
ATOM 2016 N N . LEU A 1 251 ? -11.691 4.451 7.143 1.00 88.06 251 LEU A N 1
ATOM 2017 C CA . LEU A 1 251 ? -11.679 5.623 6.288 1.00 88.06 251 LEU A CA 1
ATOM 2018 C C . LEU A 1 251 ? -13.086 5.890 5.712 1.00 88.06 251 LEU A C 1
ATOM 2020 O O . LEU A 1 251 ? -13.628 5.020 5.028 1.00 88.06 251 LEU A O 1
ATOM 2024 N N . PRO A 1 252 ? -13.668 7.090 5.900 1.00 88.94 252 PRO A N 1
ATOM 2025 C CA . PRO A 1 252 ? -14.965 7.453 5.320 1.00 88.94 252 PRO A CA 1
ATOM 2026 C C . PRO A 1 252 ? -14.995 7.303 3.795 1.00 88.94 252 PRO A C 1
ATOM 2028 O O . PRO A 1 252 ? -13.978 7.537 3.142 1.00 88.94 252 PRO A O 1
ATOM 2031 N N . GLU A 1 253 ? -16.137 6.955 3.191 1.00 85.19 253 GLU A N 1
ATOM 2032 C CA . GLU A 1 253 ? -16.273 6.840 1.723 1.00 85.19 253 GLU A CA 1
ATOM 2033 C C . GLU A 1 253 ? -15.905 8.146 1.001 1.00 85.19 253 GLU A C 1
ATOM 2035 O O . GLU A 1 253 ? -15.132 8.138 0.043 1.00 85.19 253 GLU A O 1
ATOM 2040 N N . GLU A 1 254 ? -16.366 9.283 1.519 1.00 87.44 254 GLU A N 1
ATOM 2041 C CA . GLU A 1 254 ? -15.967 10.607 1.048 1.00 87.44 254 GLU A CA 1
ATOM 2042 C C . GLU A 1 254 ? -14.944 11.217 2.007 1.00 87.44 254 GLU A C 1
ATOM 2044 O O . GLU A 1 254 ? -15.234 11.463 3.179 1.00 87.44 254 GLU A O 1
ATOM 2049 N N . ILE A 1 255 ? -13.731 11.471 1.510 1.00 89.25 255 ILE A N 1
ATOM 2050 C CA . ILE A 1 255 ? -12.641 12.045 2.305 1.00 89.25 255 ILE A CA 1
ATOM 2051 C C . ILE A 1 255 ? -12.784 13.570 2.308 1.00 89.25 255 ILE A C 1
ATOM 2053 O O . ILE A 1 255 ? -12.381 14.253 1.366 1.00 89.25 255 ILE A O 1
ATOM 2057 N N . THR A 1 256 ? -13.349 14.104 3.385 1.00 90.50 256 THR A N 1
ATOM 2058 C CA . THR A 1 256 ? -13.447 15.541 3.664 1.00 90.50 256 THR A CA 1
ATOM 2059 C C . THR A 1 256 ? -12.852 15.819 5.040 1.00 90.50 256 THR A C 1
ATOM 2061 O O . THR A 1 256 ? -12.736 14.914 5.861 1.00 90.50 256 THR A O 1
ATOM 2064 N N . GLU A 1 257 ? -12.469 17.064 5.326 1.00 86.75 257 GLU A N 1
ATOM 2065 C CA . GLU A 1 257 ? -11.971 17.399 6.668 1.00 86.75 257 GLU A CA 1
ATOM 2066 C C . GLU A 1 257 ? -13.008 17.122 7.767 1.00 86.75 257 GLU A C 1
ATOM 2068 O O . GLU A 1 257 ? -12.631 16.762 8.877 1.00 86.75 257 GLU A O 1
ATOM 2073 N N . GLU A 1 258 ? -14.298 17.287 7.468 1.00 89.12 258 GLU A N 1
ATOM 2074 C CA . GLU A 1 258 ? -15.386 17.049 8.422 1.00 89.12 258 GLU A CA 1
ATOM 2075 C C . GLU A 1 258 ? -15.607 15.550 8.652 1.00 89.12 258 GLU A C 1
ATOM 2077 O O . GLU A 1 258 ? -15.635 15.111 9.799 1.00 89.12 258 GLU A O 1
ATOM 2082 N N . SER A 1 259 ? -15.671 14.749 7.582 1.00 91.69 259 SER A N 1
ATOM 2083 C CA . SER A 1 259 ? -15.855 13.295 7.695 1.00 91.69 259 SER A CA 1
ATOM 2084 C C . SER A 1 259 ? -14.658 12.597 8.346 1.00 91.69 259 SER A C 1
ATOM 2086 O O . SER A 1 259 ? -14.830 11.643 9.108 1.00 91.69 259 SER A O 1
ATOM 2088 N N . LEU A 1 260 ? -13.436 13.079 8.091 1.00 91.94 260 LEU A N 1
ATOM 2089 C CA . LEU A 1 260 ? -12.239 12.590 8.772 1.00 91.94 260 LEU A CA 1
ATOM 2090 C C . LEU A 1 260 ? -12.308 12.879 10.274 1.00 91.94 260 LEU A C 1
ATOM 2092 O O . LEU A 1 260 ? -12.091 11.956 11.058 1.00 91.94 260 LEU A O 1
ATOM 2096 N N . GLU A 1 261 ? -12.662 14.104 10.676 1.00 89.81 261 GLU A N 1
ATOM 2097 C CA . GLU A 1 261 ? -12.766 14.466 12.095 1.00 89.81 261 GLU A CA 1
ATOM 2098 C C . GLU A 1 261 ? -13.887 13.678 12.803 1.00 89.81 261 GLU A C 1
ATOM 2100 O O . GLU A 1 261 ? -13.703 13.209 13.924 1.00 89.81 261 GLU A O 1
ATOM 2105 N N . GLU A 1 262 ? -15.015 13.437 12.127 1.00 89.38 262 GLU A N 1
ATOM 2106 C CA . GLU A 1 262 ? -16.090 12.575 12.635 1.00 89.38 262 GLU A CA 1
ATOM 2107 C C . GLU A 1 262 ? -15.605 11.133 12.854 1.00 89.38 262 GLU A C 1
ATOM 2109 O O . GLU A 1 262 ? -15.856 10.531 13.900 1.00 89.38 262 GLU A O 1
ATOM 2114 N N . SER A 1 263 ? -14.835 10.585 11.908 1.00 89.62 263 SER A N 1
ATOM 2115 C CA . SER A 1 263 ? -14.325 9.211 12.001 1.00 89.62 263 SER A CA 1
ATOM 2116 C C . SER A 1 263 ? -13.352 8.997 13.166 1.00 89.62 263 SER A C 1
ATOM 2118 O O . SER A 1 263 ? -13.317 7.901 13.736 1.00 89.62 263 SER A O 1
ATOM 2120 N N . VAL A 1 264 ? -12.597 10.038 13.542 1.00 90.94 264 VAL A N 1
ATOM 2121 C CA . VAL A 1 264 ? -11.670 10.027 14.687 1.00 90.94 264 VAL A CA 1
ATOM 2122 C C . VAL A 1 264 ? -12.327 10.467 16.000 1.00 90.94 264 VAL A C 1
ATOM 2124 O O . VAL A 1 264 ? -11.688 10.407 17.046 1.00 90.94 264 VAL A O 1
ATOM 2127 N N . GLY A 1 265 ? -13.614 10.824 15.987 1.00 87.00 265 GLY A N 1
ATOM 2128 C CA . GLY A 1 265 ? -14.404 11.193 17.168 1.00 87.00 265 GLY A CA 1
ATOM 2129 C C . GLY A 1 265 ? -14.896 10.015 18.021 1.00 87.00 265 GLY A C 1
ATOM 2130 O O . GLY A 1 265 ? -15.802 10.187 18.833 1.00 87.00 265 GLY A O 1
ATOM 2131 N N . LYS A 1 266 ? -14.348 8.809 17.829 1.00 88.81 266 LYS A N 1
ATOM 2132 C CA . LYS A 1 266 ? -14.754 7.590 18.554 1.00 88.81 266 LYS A CA 1
ATOM 2133 C C . LYS A 1 266 ? -14.112 7.515 19.951 1.00 88.81 266 LYS A C 1
ATOM 2135 O O . LYS A 1 266 ? -12.983 7.982 20.110 1.00 88.81 266 LYS A O 1
ATOM 2140 N N . PRO A 1 267 ? -14.734 6.826 20.931 1.00 88.94 267 PRO A N 1
ATOM 2141 C CA . PRO A 1 267 ? -14.264 6.808 22.320 1.00 88.94 267 PRO A CA 1
ATOM 2142 C C . PRO A 1 267 ? -12.810 6.353 22.467 1.00 88.94 267 PRO A C 1
ATOM 2144 O O . PRO A 1 267 ? -12.020 6.993 23.149 1.00 88.94 267 PRO A O 1
ATOM 2147 N N . LEU A 1 268 ? -12.417 5.294 21.754 1.00 89.25 268 LEU A N 1
ATOM 2148 C CA . LEU A 1 268 ? -11.056 4.751 21.798 1.00 89.25 268 LEU A CA 1
ATOM 2149 C C . LEU A 1 268 ? -9.979 5.790 21.428 1.00 89.25 268 LEU A C 1
ATOM 2151 O O . LEU A 1 268 ? -8.894 5.801 22.007 1.00 89.25 268 LEU A O 1
ATOM 2155 N N . TYR A 1 269 ? -10.287 6.688 20.489 1.00 92.44 269 TYR A N 1
ATOM 2156 C CA . TYR A 1 269 ? -9.363 7.719 20.025 1.00 92.44 269 TYR A CA 1
ATOM 2157 C C . TYR A 1 269 ? -9.162 8.853 21.037 1.00 92.44 269 TYR A C 1
ATOM 2159 O O . TYR A 1 269 ? -8.224 9.637 20.889 1.00 92.44 269 TYR A O 1
ATOM 2167 N N . LEU A 1 270 ? -9.956 8.915 22.114 1.00 92.25 270 LEU A N 1
ATOM 2168 C CA . LEU A 1 270 ? -9.713 9.853 23.211 1.00 92.25 270 LEU A CA 1
ATOM 2169 C C . LEU A 1 270 ? -8.390 9.582 23.925 1.00 92.25 270 LEU A C 1
ATOM 2171 O O . LEU A 1 270 ? -7.759 10.537 24.376 1.00 92.25 270 LEU A O 1
ATOM 2175 N N . ILE A 1 271 ? -7.922 8.329 23.968 1.00 93.44 271 ILE A N 1
ATOM 2176 C CA . ILE A 1 271 ? -6.588 8.018 24.501 1.00 93.44 271 ILE A CA 1
ATOM 2177 C C . ILE A 1 271 ? -5.528 8.752 23.667 1.00 93.44 271 ILE A C 1
ATOM 2179 O O . ILE A 1 271 ? -4.686 9.465 24.210 1.00 93.44 271 ILE A O 1
ATOM 2183 N N . PHE A 1 272 ? -5.620 8.666 22.335 1.00 94.75 272 PHE A N 1
ATOM 2184 C CA . PHE A 1 272 ? -4.698 9.352 21.426 1.00 94.75 272 PHE A CA 1
ATOM 2185 C C . PHE A 1 272 ? -4.829 10.872 21.507 1.00 94.75 272 PHE A C 1
ATOM 2187 O O . PHE A 1 272 ? -3.825 11.582 21.466 1.00 94.75 272 PHE A O 1
ATOM 2194 N N . ARG A 1 273 ? -6.056 11.386 21.649 1.00 92.81 273 ARG A N 1
ATOM 2195 C CA . ARG A 1 273 ? -6.320 12.820 21.795 1.00 92.81 273 ARG A CA 1
ATOM 2196 C C . ARG A 1 273 ? -5.646 13.396 23.032 1.00 92.81 273 ARG A C 1
ATOM 2198 O O . ARG A 1 273 ? -4.963 14.412 22.913 1.00 92.81 273 ARG A O 1
ATOM 2205 N N . ASN A 1 274 ? -5.818 12.751 24.184 1.00 92.00 274 ASN A N 1
ATOM 2206 C CA . ASN A 1 274 ? -5.182 13.174 25.428 1.00 92.00 274 ASN A CA 1
ATOM 2207 C C . ASN A 1 274 ? -3.656 13.062 25.310 1.00 92.00 274 ASN A C 1
ATOM 2209 O O . ASN A 1 274 ? -2.960 14.033 25.596 1.00 92.00 274 ASN A O 1
ATOM 2213 N N . LEU A 1 275 ? -3.138 11.959 24.755 1.00 91.75 275 LEU A N 1
ATOM 2214 C CA . LEU A 1 275 ? -1.703 11.791 24.500 1.00 91.75 275 LEU A CA 1
ATOM 2215 C C . LEU A 1 275 ? -1.123 12.923 23.624 1.00 91.75 275 LEU A C 1
ATOM 2217 O O . LEU A 1 275 ? -0.058 13.458 23.924 1.00 91.75 275 LEU A O 1
ATOM 2221 N N . CYS A 1 276 ? -1.839 13.348 22.576 1.00 90.12 276 CYS A N 1
ATOM 2222 C CA . CYS A 1 276 ? -1.410 14.444 21.696 1.00 90.12 276 CYS A CA 1
ATOM 2223 C C . CYS A 1 276 ? -1.392 15.817 22.383 1.00 90.12 276 CYS A C 1
ATOM 2225 O O . CYS A 1 276 ? -0.620 16.695 21.991 1.00 90.12 276 CYS A O 1
ATOM 2227 N N . GLN A 1 277 ? -2.247 16.030 23.384 1.00 87.56 277 GLN A N 1
ATOM 2228 C CA . GLN A 1 277 ? -2.331 17.292 24.123 1.00 87.56 277 GLN A CA 1
ATOM 2229 C C . GLN A 1 277 ? -1.289 17.389 25.243 1.00 87.56 277 GLN A C 1
ATOM 2231 O O . GLN A 1 277 ? -0.975 18.492 25.693 1.00 87.56 277 GLN A O 1
ATOM 2236 N N . MET A 1 278 ? -0.724 16.258 25.665 1.00 86.25 278 MET A N 1
ATOM 2237 C CA . MET A 1 278 ? 0.296 16.206 26.704 1.00 86.25 278 MET A CA 1
ATOM 2238 C C . MET A 1 278 ? 1.691 16.590 26.200 1.00 86.25 278 MET A C 1
ATOM 2240 O O . MET A 1 278 ? 2.014 16.525 25.007 1.00 86.25 278 MET A O 1
ATOM 2244 N N . GLN A 1 279 ? 2.516 17.021 27.156 1.00 81.25 279 GLN A N 1
ATOM 2245 C CA . GLN A 1 279 ? 3.961 17.160 26.997 1.00 81.25 279 GLN A CA 1
ATOM 2246 C C . GLN A 1 279 ? 4.641 15.836 27.355 1.00 81.25 279 GLN A C 1
ATOM 2248 O O . GLN A 1 279 ? 4.194 15.157 28.275 1.00 81.25 279 GLN A O 1
ATOM 2253 N N . GLU A 1 280 ? 5.726 15.503 26.657 1.00 78.44 280 GLU A N 1
ATOM 2254 C CA . GLU A 1 280 ? 6.431 14.218 26.804 1.00 78.44 280 GLU A CA 1
ATOM 2255 C C . GLU A 1 280 ? 7.066 14.025 28.194 1.00 78.44 280 GLU A C 1
ATOM 2257 O O . GLU A 1 280 ? 7.187 12.898 28.659 1.00 78.44 280 GLU A O 1
ATOM 2262 N N . ASP A 1 281 ? 7.395 15.117 28.894 1.00 76.31 281 ASP A N 1
ATOM 2263 C CA . ASP A 1 281 ? 7.980 15.090 30.246 1.00 76.31 281 ASP A CA 1
ATOM 2264 C C . ASP A 1 281 ? 6.954 14.800 31.364 1.00 76.31 281 ASP A C 1
ATOM 2266 O O . ASP A 1 281 ? 7.313 14.725 32.541 1.00 76.31 281 ASP A O 1
ATOM 2270 N N . ASN A 1 282 ? 5.663 14.698 31.034 1.00 83.25 282 ASN A N 1
ATOM 2271 C CA . ASN A 1 282 ? 4.603 14.465 32.013 1.00 83.25 282 ASN A CA 1
ATOM 2272 C C . ASN A 1 282 ? 4.545 12.974 32.400 1.00 83.25 282 ASN A C 1
ATOM 2274 O O . ASN A 1 282 ? 4.498 12.115 31.526 1.00 83.25 282 ASN A O 1
ATOM 2278 N N . SER A 1 283 ? 4.461 12.646 33.693 1.00 81.81 283 SER A N 1
ATOM 2279 C CA . SER A 1 283 ? 4.249 11.264 34.162 1.00 81.81 283 SER A CA 1
ATOM 2280 C C . SER A 1 283 ? 2.976 10.631 33.579 1.00 81.81 283 SER A C 1
ATOM 2282 O O . SER A 1 283 ? 2.955 9.440 33.266 1.00 81.81 283 SER A O 1
ATOM 2284 N N . GLY A 1 284 ? 1.939 11.439 33.342 1.00 84.69 284 GLY A N 1
ATOM 2285 C CA . GLY A 1 284 ? 0.722 11.015 32.652 1.00 84.69 284 GLY A CA 1
ATOM 2286 C C . GLY A 1 284 ? 0.952 10.598 31.195 1.00 84.69 284 GLY A C 1
ATOM 2287 O O . GLY A 1 284 ? 0.263 9.714 30.694 1.00 84.69 284 GLY A O 1
ATOM 2288 N N . PHE A 1 285 ? 1.955 11.172 30.521 1.00 89.31 285 PHE A N 1
ATOM 2289 C CA . PHE A 1 285 ? 2.315 10.786 29.155 1.00 89.31 285 PHE A CA 1
ATOM 2290 C C . PHE A 1 285 ? 2.858 9.354 29.116 1.00 89.31 285 PHE A C 1
ATOM 2292 O O . PHE A 1 285 ? 2.398 8.554 28.302 1.00 89.31 285 PHE A O 1
ATOM 2299 N N . SER A 1 286 ? 3.768 9.005 30.034 1.00 89.44 286 SER A N 1
ATOM 2300 C CA . SER A 1 286 ? 4.268 7.630 30.158 1.00 89.44 286 SER A CA 1
ATOM 2301 C C . SER A 1 286 ? 3.161 6.641 30.521 1.00 89.44 286 SER A C 1
ATOM 2303 O O . SER A 1 286 ? 3.065 5.603 29.880 1.00 89.44 286 SER A O 1
ATOM 2305 N N . LEU A 1 287 ? 2.260 6.990 31.449 1.00 91.00 287 LEU A N 1
ATOM 2306 C CA . LEU A 1 287 ? 1.151 6.109 31.843 1.00 91.00 287 LEU A CA 1
ATOM 2307 C C . LEU A 1 287 ? 0.201 5.798 30.675 1.00 91.00 287 LEU A C 1
ATOM 2309 O O . LEU A 1 287 ? -0.227 4.656 30.504 1.00 91.00 287 LEU A O 1
ATOM 2313 N N . LEU A 1 288 ? -0.116 6.791 29.835 1.00 92.62 288 LEU A N 1
ATOM 2314 C CA . LEU A 1 288 ? -0.935 6.556 28.642 1.00 92.62 288 LEU A CA 1
ATOM 2315 C C . LEU A 1 288 ? -0.195 5.743 27.576 1.00 92.62 288 LEU A C 1
ATOM 2317 O O . LEU A 1 288 ? -0.830 4.940 26.891 1.00 92.62 288 LEU A O 1
ATOM 2321 N N . LEU A 1 289 ? 1.122 5.913 27.429 1.00 93.06 289 LEU A N 1
ATOM 2322 C CA . LEU A 1 289 ? 1.924 5.047 26.562 1.00 93.06 289 LEU A CA 1
ATOM 2323 C C . LEU A 1 289 ? 1.951 3.603 27.069 1.00 93.06 289 LEU A C 1
ATOM 2325 O O . LEU A 1 289 ? 1.814 2.691 26.256 1.00 93.06 289 LEU A O 1
ATOM 2329 N N . ASP A 1 290 ? 2.046 3.392 28.380 1.00 92.44 290 ASP A N 1
ATOM 2330 C CA . ASP A 1 290 ? 1.991 2.063 28.992 1.00 92.44 290 ASP A CA 1
ATOM 2331 C C . ASP A 1 290 ? 0.620 1.410 28.759 1.00 92.44 290 ASP A C 1
ATOM 2333 O O . ASP A 1 290 ? 0.547 0.257 28.327 1.00 92.44 290 ASP A O 1
ATOM 2337 N N . LEU A 1 291 ? -0.478 2.166 28.917 1.00 93.75 291 LEU A N 1
ATOM 2338 C CA . LEU A 1 291 ? -1.826 1.700 28.569 1.00 93.75 291 LEU A CA 1
ATOM 2339 C C . LEU A 1 291 ? -1.928 1.293 27.092 1.00 93.75 291 LEU A C 1
ATOM 2341 O O . LEU A 1 291 ? -2.497 0.250 26.767 1.00 93.75 291 LEU A O 1
ATOM 2345 N N . LEU A 1 292 ? -1.392 2.115 26.184 1.00 94.69 292 LEU A N 1
ATOM 2346 C CA . LEU A 1 292 ? -1.390 1.827 24.750 1.00 94.69 292 LEU A CA 1
ATOM 2347 C C . LEU A 1 292 ? -0.496 0.637 24.396 1.00 94.69 292 LEU A C 1
ATOM 2349 O O . LEU A 1 292 ? -0.847 -0.125 23.498 1.00 94.69 292 LEU A O 1
ATOM 2353 N N . SER A 1 293 ? 0.621 0.453 25.098 1.00 94.44 293 SER A N 1
ATOM 2354 C CA . SER A 1 293 ? 1.521 -0.691 24.943 1.00 94.44 293 SER A CA 1
ATOM 2355 C C . SER A 1 293 ? 0.830 -1.991 25.359 1.00 94.44 293 SER A C 1
ATOM 2357 O O . SER A 1 293 ? 0.826 -2.962 24.597 1.00 94.44 293 SER A O 1
ATOM 2359 N N . GLU A 1 294 ? 0.149 -1.998 26.508 1.00 94.00 294 GLU A N 1
ATOM 2360 C CA . GLU A 1 294 ? -0.685 -3.122 26.946 1.00 94.00 294 GLU A CA 1
ATOM 2361 C C . GLU A 1 294 ? -1.826 -3.396 25.958 1.00 94.00 294 GLU A C 1
ATOM 2363 O O . GLU A 1 294 ? -2.077 -4.547 25.590 1.00 94.00 294 GLU A O 1
ATOM 2368 N N . LEU A 1 295 ? -2.477 -2.348 25.443 1.00 93.25 295 LEU A N 1
ATOM 2369 C CA . LEU A 1 295 ? -3.527 -2.496 24.439 1.00 93.25 295 LEU A CA 1
ATOM 2370 C C . LEU A 1 295 ? -2.991 -3.055 23.114 1.00 93.25 295 LEU A C 1
ATOM 2372 O O . LEU A 1 295 ? -3.645 -3.908 22.519 1.00 93.25 295 LEU A O 1
ATOM 2376 N N . TYR A 1 296 ? -1.798 -2.643 22.677 1.00 94.94 296 TYR A N 1
ATOM 2377 C CA . TYR A 1 296 ? -1.143 -3.142 21.463 1.00 94.94 296 TYR A CA 1
ATOM 2378 C C . TYR A 1 296 ? -0.793 -4.630 21.560 1.00 94.94 296 TYR A C 1
ATOM 2380 O O . TYR A 1 296 ? -0.998 -5.372 20.600 1.00 94.94 296 TYR A O 1
ATOM 2388 N N . GLN A 1 297 ? -0.364 -5.104 22.736 1.00 92.62 297 GLN A N 1
ATOM 2389 C CA . GLN A 1 297 ? -0.120 -6.534 22.970 1.00 92.62 297 GLN A CA 1
ATOM 2390 C C . GLN A 1 297 ? -1.386 -7.390 22.801 1.00 92.62 297 GLN A C 1
ATOM 2392 O O . GLN A 1 297 ? -1.297 -8.543 22.376 1.00 92.62 297 GLN A O 1
ATOM 2397 N N . LYS A 1 298 ? -2.563 -6.853 23.150 1.00 91.12 298 LYS A N 1
ATOM 2398 C CA . LYS A 1 298 ? -3.851 -7.558 23.020 1.00 91.12 298 LYS A CA 1
ATOM 2399 C C . LYS A 1 298 ? -4.497 -7.358 21.648 1.00 91.12 298 LYS A C 1
ATOM 2401 O O . LYS A 1 298 ? -5.127 -8.273 21.122 1.00 91.12 298 LYS A O 1
ATOM 2406 N N . GLN A 1 299 ? -4.351 -6.167 21.074 1.00 92.50 299 GLN A N 1
ATOM 2407 C CA . GLN A 1 299 ? -4.936 -5.754 19.804 1.00 92.50 299 GLN A CA 1
ATOM 2408 C C . GLN A 1 299 ? -3.900 -4.990 18.962 1.00 92.50 299 GLN A C 1
ATOM 2410 O O . GLN A 1 299 ? -3.829 -3.763 19.055 1.00 92.50 299 GLN A O 1
ATOM 2415 N N . PRO A 1 300 ? -3.149 -5.667 18.073 1.00 91.94 300 PRO A N 1
ATOM 2416 C CA . PRO A 1 300 ? -2.095 -5.025 17.281 1.00 91.94 300 PRO A CA 1
ATOM 2417 C C . PRO A 1 300 ? -2.635 -3.955 16.322 1.00 91.94 300 PRO A C 1
ATOM 2419 O O . PRO A 1 300 ? -1.935 -3.014 15.972 1.00 91.94 300 PRO A O 1
ATOM 2422 N N . LYS A 1 301 ? -3.920 -4.021 15.950 1.00 93.06 301 LYS A N 1
ATOM 2423 C CA . LYS A 1 301 ? -4.553 -3.027 15.070 1.00 93.06 301 LYS A CA 1
ATOM 2424 C C . LYS A 1 301 ? -4.494 -1.599 15.619 1.00 93.06 301 LYS A C 1
ATOM 2426 O O . LYS A 1 301 ? -4.580 -0.647 14.849 1.00 93.06 301 LYS A O 1
ATOM 2431 N N . ILE A 1 302 ? -4.338 -1.421 16.934 1.00 93.75 302 ILE A N 1
ATOM 2432 C CA . ILE A 1 302 ? -4.254 -0.088 17.539 1.00 93.75 302 ILE A CA 1
ATOM 2433 C C . ILE A 1 302 ? -3.091 0.742 16.963 1.00 93.75 302 ILE A C 1
ATOM 2435 O O . ILE A 1 302 ? -3.223 1.961 16.868 1.00 93.75 302 ILE A O 1
ATOM 2439 N N . GLY A 1 303 ? -2.004 0.102 16.515 1.00 94.69 303 GLY A N 1
ATOM 2440 C CA . GLY A 1 303 ? -0.821 0.785 15.995 1.00 94.69 303 GLY A CA 1
ATOM 2441 C C . GLY A 1 303 ? -1.093 1.556 14.699 1.00 94.69 303 GLY A C 1
ATOM 2442 O O . GLY A 1 303 ? -0.920 2.777 14.651 1.00 94.69 303 GLY A O 1
ATOM 2443 N N . TYR A 1 304 ? -1.658 0.913 13.669 1.00 94.81 304 TYR A N 1
ATOM 2444 C CA . TYR A 1 304 ? -2.048 1.640 12.450 1.00 94.81 304 TYR A CA 1
ATOM 2445 C C . TYR A 1 304 ? -3.267 2.560 12.657 1.00 94.81 304 TYR A C 1
ATOM 2447 O O . TYR A 1 304 ? -3.422 3.552 11.942 1.00 94.81 304 TYR A O 1
ATOM 2455 N N . HIS A 1 305 ? -4.119 2.289 13.652 1.00 94.94 305 HIS A N 1
ATOM 2456 C CA . HIS A 1 305 ? -5.180 3.218 14.061 1.00 94.94 305 HIS A CA 1
ATOM 2457 C C . HIS A 1 305 ? -4.613 4.504 14.687 1.00 94.94 305 HIS A C 1
ATOM 2459 O O . HIS A 1 305 ? -5.191 5.573 14.482 1.00 94.94 305 HIS A O 1
ATOM 2465 N N . LEU A 1 306 ? -3.491 4.427 15.412 1.00 95.50 306 LEU A N 1
ATOM 2466 C CA . LEU A 1 306 ? -2.766 5.601 15.899 1.00 95.50 306 LEU A CA 1
ATOM 2467 C C . LEU A 1 306 ? -2.193 6.401 14.724 1.00 95.50 306 LEU A C 1
ATOM 2469 O O . LEU A 1 306 ? -2.410 7.608 14.661 1.00 95.50 306 LEU A O 1
ATOM 2473 N N . LEU A 1 307 ? -1.557 5.741 13.749 1.00 95.75 307 LEU A N 1
ATOM 2474 C CA . LEU A 1 307 ? -1.092 6.397 12.516 1.00 95.75 307 LEU A CA 1
ATOM 2475 C C . LEU A 1 307 ? -2.239 7.099 11.774 1.00 95.75 307 LEU A C 1
ATOM 2477 O O . LEU A 1 307 ? -2.088 8.235 11.320 1.00 95.75 307 LEU A O 1
ATOM 2481 N N . TYR A 1 308 ? -3.407 6.455 11.698 1.00 95.31 308 TYR A N 1
ATOM 2482 C CA . TYR A 1 308 ? -4.607 7.070 11.141 1.00 95.31 308 TYR A CA 1
ATOM 2483 C C . TYR A 1 308 ? -5.055 8.301 11.918 1.00 95.31 308 TYR A C 1
ATOM 2485 O O . TYR A 1 308 ? -5.268 9.346 11.309 1.00 95.31 308 TYR A O 1
ATOM 2493 N N . TYR A 1 309 ? -5.143 8.216 13.244 1.00 95.12 309 TYR A N 1
ATOM 2494 C CA . TYR A 1 309 ? -5.527 9.350 14.077 1.00 95.12 309 TYR A CA 1
ATOM 2495 C C . TYR A 1 309 ? -4.568 10.536 13.915 1.00 95.12 309 TYR A C 1
ATOM 2497 O O . TYR A 1 309 ? -5.011 11.665 13.700 1.00 95.12 309 TYR A O 1
ATOM 2505 N N . LEU A 1 310 ? -3.257 10.272 13.951 1.00 94.56 310 LEU A N 1
ATOM 2506 C CA . LEU A 1 310 ? -2.209 11.283 13.783 1.00 94.56 310 LEU A CA 1
ATOM 2507 C C . LEU A 1 310 ? -2.273 11.965 12.410 1.00 94.56 310 LEU A C 1
ATOM 2509 O O . LEU A 1 310 ? -1.881 13.124 12.270 1.00 94.56 310 LEU A O 1
ATOM 2513 N N . ARG A 1 311 ? -2.789 11.261 11.395 1.00 92.88 311 ARG A N 1
ATOM 2514 C CA . ARG A 1 311 ? -3.007 11.810 10.058 1.00 92.88 311 ARG A CA 1
ATOM 2515 C C . ARG A 1 311 ? -4.335 12.560 9.913 1.00 92.88 311 ARG A C 1
ATOM 2517 O O . ARG A 1 311 ? -4.361 13.611 9.275 1.00 92.88 311 ARG A O 1
ATOM 2524 N N . ALA A 1 312 ? -5.426 11.992 10.413 1.00 91.94 312 ALA A N 1
ATOM 2525 C CA . ALA A 1 312 ? -6.785 12.453 10.145 1.00 91.94 312 ALA A CA 1
ATOM 2526 C C . ALA A 1 312 ? -7.244 13.572 11.092 1.00 91.94 312 ALA A C 1
ATOM 2528 O O . ALA A 1 312 ? -7.987 14.448 10.658 1.00 91.94 312 ALA A O 1
ATOM 2529 N N . SER A 1 313 ? -6.794 13.577 12.353 1.00 91.19 313 SER A N 1
ATOM 2530 C CA . SER A 1 313 ? -7.236 14.570 13.336 1.00 91.19 313 SER A CA 1
ATOM 2531 C C . SER A 1 313 ? -6.521 15.908 13.176 1.00 91.19 313 SER A C 1
ATOM 2533 O O . SER A 1 313 ? -5.287 15.988 13.164 1.00 91.19 313 SER A O 1
ATOM 2535 N N . LYS A 1 314 ? -7.292 17.000 13.198 1.00 85.75 314 LYS A N 1
ATOM 2536 C CA . LYS A 1 314 ? -6.735 18.361 13.264 1.00 85.75 314 LYS A CA 1
ATOM 2537 C C . LYS A 1 314 ? -5.941 18.607 14.547 1.00 85.75 314 LYS A C 1
ATOM 2539 O O . LYS A 1 314 ? -4.977 19.370 14.534 1.00 85.75 314 LYS A O 1
ATOM 2544 N N . ALA A 1 315 ? -6.315 17.958 15.650 1.00 82.94 315 ALA A N 1
ATOM 2545 C CA . ALA A 1 315 ? -5.634 18.110 16.936 1.00 82.94 315 ALA A CA 1
ATOM 2546 C C . ALA A 1 315 ? -4.227 17.484 16.952 1.00 82.94 315 ALA A C 1
ATOM 2548 O O . ALA A 1 315 ? -3.415 17.844 17.803 1.00 82.94 315 ALA A O 1
ATOM 2549 N N . ALA A 1 316 ? -3.938 16.572 16.020 1.00 84.38 316 ALA A N 1
ATOM 2550 C CA . ALA A 1 316 ? -2.674 15.845 15.933 1.00 84.38 316 ALA A CA 1
ATOM 2551 C C . ALA A 1 316 ? -1.747 16.337 14.802 1.00 84.38 316 ALA A C 1
ATOM 2553 O O . ALA A 1 316 ? -0.681 15.760 14.580 1.00 84.38 316 ALA A O 1
ATOM 2554 N N . LEU A 1 317 ? -2.118 17.414 14.099 1.00 83.31 317 LEU A N 1
ATOM 2555 C CA . LEU A 1 317 ? -1.325 17.990 13.008 1.00 83.31 317 LEU A CA 1
ATOM 2556 C C . LEU A 1 317 ? 0.128 18.254 13.441 1.00 83.31 317 LEU A C 1
ATOM 2558 O O . LEU A 1 317 ? 0.391 19.033 14.355 1.00 83.31 317 LEU A O 1
ATOM 2562 N N . GLY A 1 318 ? 1.076 17.608 12.754 1.00 82.69 318 GLY A N 1
ATOM 2563 C CA . GLY A 1 318 ? 2.514 17.745 13.015 1.00 82.69 318 GLY A CA 1
ATOM 2564 C C . GLY A 1 318 ? 3.029 16.982 14.241 1.00 82.69 318 GLY A C 1
ATOM 2565 O O . GLY A 1 318 ? 4.167 17.197 14.648 1.00 82.69 318 GLY A O 1
ATOM 2566 N N . ARG A 1 319 ? 2.223 16.097 14.841 1.00 86.81 319 ARG A N 1
ATOM 2567 C CA . ARG A 1 319 ? 2.605 15.271 16.001 1.00 86.81 319 ARG A CA 1
ATOM 2568 C C . ARG A 1 319 ? 2.901 13.813 15.628 1.00 86.81 319 ARG A C 1
ATOM 2570 O O . ARG A 1 319 ? 2.843 12.951 16.497 1.00 86.81 319 ARG A O 1
ATOM 2577 N N . MET A 1 320 ? 3.246 13.522 14.368 1.00 88.50 320 MET A N 1
ATOM 2578 C CA . MET A 1 320 ? 3.512 12.143 13.924 1.00 88.50 320 MET A CA 1
ATOM 2579 C C . MET A 1 320 ? 4.672 11.483 14.694 1.00 88.50 320 MET A C 1
ATOM 2581 O O . MET A 1 320 ? 4.650 10.274 14.904 1.00 88.50 320 MET A O 1
ATOM 2585 N N . GLY A 1 321 ? 5.621 12.275 15.211 1.00 87.69 321 GLY A N 1
ATOM 2586 C CA . GLY A 1 321 ? 6.693 11.798 16.098 1.00 87.69 321 GLY A CA 1
ATOM 2587 C C . GLY A 1 321 ? 6.207 11.079 17.366 1.00 87.69 321 GLY A C 1
ATOM 2588 O O . GLY A 1 321 ? 6.935 10.258 17.905 1.00 87.69 321 GLY A O 1
ATOM 2589 N N . LEU A 1 322 ? 4.952 11.276 17.797 1.00 92.38 322 LEU A N 1
ATOM 2590 C CA . LEU A 1 322 ? 4.359 10.506 18.901 1.00 92.38 322 LEU A CA 1
ATOM 2591 C C . LEU A 1 322 ? 4.313 9.002 18.625 1.00 92.38 322 LEU A C 1
ATOM 2593 O O . LEU A 1 322 ? 4.352 8.205 19.561 1.00 92.38 322 LEU A O 1
ATOM 2597 N N . TYR A 1 323 ? 4.233 8.609 17.353 1.00 95.38 323 TYR A N 1
ATOM 2598 C CA . TYR A 1 323 ? 4.290 7.204 16.980 1.00 95.38 323 TYR A CA 1
ATOM 2599 C C . TYR A 1 323 ? 5.665 6.588 17.283 1.00 95.38 323 TYR A C 1
ATOM 2601 O O . TYR A 1 323 ? 5.738 5.409 17.611 1.00 95.38 323 TYR A O 1
ATOM 2609 N N . GLU A 1 324 ? 6.747 7.374 17.254 1.00 94.00 324 GLU A N 1
ATOM 2610 C CA . GLU A 1 324 ? 8.071 6.905 17.670 1.00 94.00 324 GLU A CA 1
ATOM 2611 C C . GLU A 1 324 ? 8.108 6.614 19.173 1.00 94.00 324 GLU A C 1
ATOM 2613 O O . GLU A 1 324 ? 8.531 5.529 19.570 1.00 94.00 324 GLU A O 1
ATOM 2618 N N . SER A 1 325 ? 7.582 7.520 20.002 1.00 93.44 325 SER A N 1
ATOM 2619 C CA . SER A 1 325 ? 7.463 7.304 21.450 1.00 93.44 325 SER A CA 1
ATOM 2620 C C . SER A 1 325 ? 6.584 6.093 21.771 1.00 93.44 325 SER A C 1
ATOM 2622 O O . SER A 1 325 ? 6.930 5.284 22.629 1.00 93.44 325 SER A O 1
ATOM 2624 N N . PHE A 1 326 ? 5.479 5.920 21.037 1.00 95.06 326 PHE A N 1
ATOM 2625 C CA . PHE A 1 326 ? 4.647 4.721 21.122 1.00 95.06 326 PHE A CA 1
ATOM 2626 C C . PHE A 1 326 ? 5.435 3.458 20.761 1.00 95.06 326 PHE A C 1
ATOM 2628 O O . PHE A 1 326 ? 5.472 2.524 21.556 1.00 95.06 326 PHE A O 1
ATOM 2635 N N . ALA A 1 327 ? 6.123 3.434 19.617 1.00 94.69 327 ALA A N 1
ATOM 2636 C CA . ALA A 1 327 ? 6.902 2.278 19.186 1.00 94.69 327 ALA A CA 1
ATOM 2637 C C . ALA A 1 327 ? 8.003 1.906 20.195 1.00 94.69 327 ALA A C 1
ATOM 2639 O O . ALA A 1 327 ? 8.206 0.720 20.460 1.00 94.69 327 ALA A O 1
ATOM 2640 N N . GLN A 1 328 ? 8.663 2.895 20.805 1.00 93.19 328 GLN A N 1
ATOM 2641 C CA . GLN A 1 328 ? 9.657 2.686 21.864 1.00 93.19 328 GLN A CA 1
ATOM 2642 C C . GLN A 1 328 ? 9.049 2.116 23.157 1.00 93.19 328 GLN A C 1
ATOM 2644 O O . GLN A 1 328 ? 9.714 1.340 23.840 1.00 93.19 328 GLN A O 1
ATOM 2649 N N . ALA A 1 329 ? 7.802 2.472 23.484 1.00 91.06 329 ALA A N 1
ATOM 2650 C CA . ALA A 1 329 ? 7.078 1.950 24.647 1.00 91.06 329 ALA A CA 1
ATOM 2651 C C . ALA A 1 329 ? 6.519 0.528 24.430 1.00 91.06 329 ALA A C 1
ATOM 2653 O O . ALA A 1 329 ? 6.240 -0.190 25.393 1.00 91.06 329 ALA A O 1
ATOM 2654 N N . THR A 1 330 ? 6.353 0.091 23.176 1.00 91.81 330 THR A N 1
ATOM 2655 C CA . THR A 1 330 ? 5.980 -1.302 22.882 1.00 91.81 330 THR A CA 1
ATOM 2656 C C . THR A 1 330 ? 7.114 -2.278 23.206 1.00 91.81 330 THR A C 1
ATOM 2658 O O . THR A 1 330 ? 8.293 -1.930 23.188 1.00 91.81 330 THR A O 1
ATOM 2661 N N . GLN A 1 331 ? 6.775 -3.558 23.395 1.00 86.12 331 GLN A N 1
ATOM 2662 C CA . GLN A 1 331 ? 7.762 -4.632 23.600 1.00 86.12 331 GLN A CA 1
ATOM 2663 C C . GLN A 1 331 ? 8.758 -4.807 22.437 1.00 86.12 331 GLN A C 1
ATOM 2665 O O . GLN A 1 331 ? 9.781 -5.468 22.609 1.00 86.12 331 GLN A O 1
ATOM 2670 N N . LEU A 1 332 ? 8.464 -4.249 21.255 1.00 86.81 332 LEU A N 1
ATOM 2671 C CA . LEU A 1 332 ? 9.362 -4.289 20.101 1.00 86.81 332 LEU A CA 1
ATOM 2672 C C . LEU A 1 332 ? 10.568 -3.362 20.299 1.00 86.81 332 LEU A C 1
ATOM 2674 O O . LEU A 1 332 ? 11.667 -3.703 19.869 1.00 86.81 332 LEU A O 1
ATOM 2678 N N . GLY A 1 333 ? 10.367 -2.202 20.937 1.00 86.06 333 GLY A N 1
ATOM 2679 C CA . GLY A 1 333 ? 11.414 -1.220 21.239 1.00 86.06 333 GLY A CA 1
ATOM 2680 C C . GLY A 1 333 ? 12.085 -0.571 20.020 1.00 86.06 333 GLY A C 1
ATOM 2681 O O . GLY A 1 333 ? 13.064 0.157 20.182 1.00 86.06 333 GLY A O 1
ATOM 2682 N N . GLU A 1 334 ? 11.594 -0.826 18.805 1.00 91.56 334 GLU A N 1
ATOM 2683 C CA . GLU A 1 334 ? 12.179 -0.344 17.553 1.00 91.56 334 GLU A CA 1
ATOM 2684 C C . GLU A 1 334 ? 11.095 0.188 16.607 1.00 91.56 334 GLU A C 1
ATOM 2686 O O . GLU A 1 334 ? 10.158 -0.528 16.242 1.00 91.56 334 GLU A O 1
ATOM 2691 N N . LEU A 1 335 ? 11.270 1.437 16.158 1.00 94.06 335 LEU A N 1
ATOM 2692 C CA . LEU A 1 335 ? 10.356 2.118 15.239 1.00 94.06 335 LEU A CA 1
ATOM 2693 C C . LEU A 1 335 ? 10.170 1.352 13.924 1.00 94.06 335 LEU A C 1
ATOM 2695 O O . LEU A 1 335 ? 9.036 1.168 13.491 1.00 94.06 335 LEU A O 1
ATOM 2699 N N . HIS A 1 336 ? 11.263 0.894 13.304 1.00 94.12 336 HIS A N 1
ATOM 2700 C CA . HIS A 1 336 ? 11.228 0.201 12.014 1.00 94.12 336 HIS A CA 1
ATOM 2701 C C . HIS A 1 336 ? 10.305 -1.019 12.043 1.00 94.12 336 HIS A C 1
ATOM 2703 O O . HIS A 1 336 ? 9.366 -1.129 11.255 1.00 94.12 336 HIS A O 1
ATOM 2709 N N . THR A 1 337 ? 10.570 -1.923 12.987 1.00 93.62 337 THR A N 1
ATOM 2710 C CA . THR A 1 337 ? 9.847 -3.185 13.129 1.00 93.62 337 THR A CA 1
ATOM 2711 C C . THR A 1 337 ? 8.379 -2.936 13.469 1.00 93.62 337 THR A C 1
ATOM 2713 O O . THR A 1 337 ? 7.505 -3.555 12.863 1.00 93.62 337 THR A O 1
ATOM 2716 N N . CYS A 1 338 ? 8.096 -1.987 14.370 1.00 95.69 338 CYS A N 1
ATOM 2717 C CA . CYS A 1 338 ? 6.726 -1.603 14.712 1.00 95.69 338 CYS A CA 1
ATOM 2718 C C . CYS A 1 338 ? 5.970 -1.072 13.481 1.00 95.69 338 CYS A C 1
ATOM 2720 O O . CYS A 1 338 ? 4.910 -1.590 13.132 1.00 95.69 338 CYS A O 1
ATOM 2722 N N . LEU A 1 339 ? 6.580 -0.137 12.744 1.00 96.06 339 LEU A N 1
ATOM 2723 C CA . LEU A 1 339 ? 5.990 0.464 11.551 1.00 96.06 339 LEU A CA 1
ATOM 2724 C C . LEU A 1 339 ? 5.714 -0.572 10.456 1.00 96.06 339 LEU A C 1
ATOM 2726 O O . LEU A 1 339 ? 4.638 -0.559 9.862 1.00 96.06 339 LEU A O 1
ATOM 2730 N N . MET A 1 340 ? 6.653 -1.484 10.181 1.00 95.75 340 MET A N 1
ATOM 2731 C CA . MET A 1 340 ? 6.441 -2.525 9.169 1.00 95.75 340 MET A CA 1
ATOM 2732 C C . MET A 1 340 ? 5.319 -3.490 9.574 1.00 95.75 340 MET A C 1
ATOM 2734 O O . MET A 1 340 ? 4.504 -3.858 8.728 1.00 95.75 340 MET A O 1
ATOM 2738 N N . MET A 1 341 ? 5.228 -3.871 10.854 1.00 95.31 341 MET A N 1
ATOM 2739 C CA . MET A 1 341 ? 4.146 -4.732 11.350 1.00 95.31 341 MET A CA 1
ATOM 2740 C C . MET A 1 341 ? 2.778 -4.049 11.262 1.00 95.31 341 MET A C 1
ATOM 2742 O O . MET A 1 341 ? 1.823 -4.659 10.780 1.00 95.31 341 MET A O 1
ATOM 2746 N N . ASP A 1 342 ? 2.692 -2.780 11.655 1.00 95.88 342 ASP A N 1
ATOM 2747 C CA . ASP A 1 342 ? 1.448 -2.009 11.617 1.00 95.88 342 ASP A CA 1
ATOM 2748 C C . ASP A 1 342 ? 0.974 -1.741 10.191 1.00 95.88 342 ASP A C 1
ATOM 2750 O O . ASP A 1 342 ? -0.203 -1.928 9.875 1.00 95.88 342 ASP A O 1
ATOM 2754 N N . MET A 1 343 ? 1.889 -1.366 9.295 1.00 95.81 343 MET A N 1
ATOM 2755 C CA . MET A 1 343 ? 1.564 -1.184 7.880 1.00 95.81 343 MET A CA 1
ATOM 2756 C C . MET A 1 343 ? 1.154 -2.507 7.231 1.00 95.81 343 MET A C 1
ATOM 2758 O O . MET A 1 343 ? 0.249 -2.517 6.395 1.00 95.81 343 MET A O 1
ATOM 2762 N N . LYS A 1 344 ? 1.740 -3.634 7.659 1.00 94.81 344 LYS A N 1
ATOM 2763 C CA . LYS A 1 344 ? 1.348 -4.968 7.191 1.00 94.81 344 LYS A CA 1
ATOM 2764 C C . LYS A 1 344 ? -0.050 -5.350 7.668 1.00 94.81 344 LYS A C 1
ATOM 2766 O O . LYS A 1 344 ? -0.840 -5.846 6.869 1.00 94.81 344 LYS A O 1
ATOM 2771 N N . ALA A 1 345 ? -0.377 -5.078 8.929 1.00 93.62 345 ALA A N 1
ATOM 2772 C CA . ALA A 1 345 ? -1.723 -5.281 9.456 1.00 93.62 345 ALA A CA 1
ATOM 2773 C C . ALA A 1 345 ? -2.749 -4.403 8.715 1.00 93.62 345 ALA A C 1
ATOM 2775 O O . ALA A 1 345 ? -3.787 -4.899 8.283 1.00 93.62 345 ALA A O 1
ATOM 2776 N N . CYS A 1 346 ? -2.414 -3.131 8.471 1.00 94.31 346 CYS A N 1
ATOM 2777 C CA . CYS A 1 346 ? -3.234 -2.210 7.684 1.00 94.31 346 CYS A CA 1
ATOM 2778 C C . CYS A 1 346 ? -3.459 -2.725 6.252 1.00 94.31 346 CYS A C 1
ATOM 2780 O O . CYS A 1 346 ? -4.590 -2.754 5.780 1.00 94.31 346 CYS A O 1
ATOM 2782 N N . GLN A 1 347 ? -2.412 -3.223 5.587 1.00 93.25 347 GLN A N 1
ATOM 2783 C CA . GLN A 1 347 ? -2.495 -3.816 4.248 1.00 93.25 347 GLN A CA 1
ATOM 2784 C C . GLN A 1 347 ? -3.469 -5.008 4.186 1.00 93.25 347 GLN A C 1
ATOM 2786 O O . GLN A 1 347 ? -4.198 -5.166 3.207 1.00 93.25 347 GLN A O 1
ATOM 2791 N N . GLU A 1 348 ? -3.472 -5.868 5.208 1.00 90.69 348 GLU A N 1
ATOM 2792 C CA . GLU A 1 348 ? -4.349 -7.045 5.279 1.00 90.69 348 GLU A CA 1
ATOM 2793 C C . GLU A 1 348 ? -5.806 -6.697 5.623 1.00 90.69 348 GLU A C 1
ATOM 2795 O O . GLU A 1 348 ? -6.729 -7.452 5.283 1.00 90.69 348 GLU A O 1
ATOM 2800 N N . ASP A 1 349 ? -6.015 -5.572 6.306 1.00 90.06 349 ASP A N 1
ATOM 2801 C CA . ASP A 1 349 ? -7.319 -5.124 6.778 1.00 90.06 349 ASP A CA 1
ATOM 2802 C C . ASP A 1 349 ? -8.017 -4.160 5.808 1.00 90.06 349 ASP A C 1
ATOM 2804 O O . ASP A 1 349 ? -9.167 -4.415 5.446 1.00 90.06 349 ASP A O 1
ATOM 2808 N N . ASP A 1 350 ? -7.344 -3.088 5.382 1.00 90.75 350 ASP A N 1
ATOM 2809 C CA . ASP A 1 350 ? -7.903 -1.993 4.581 1.00 90.75 350 ASP A CA 1
ATOM 2810 C C . ASP A 1 350 ? -6.833 -1.359 3.662 1.00 90.75 350 ASP A C 1
ATOM 2812 O O . ASP A 1 350 ? -6.051 -0.483 4.044 1.00 90.75 350 ASP A O 1
ATOM 2816 N N . VAL A 1 351 ? -6.830 -1.779 2.393 1.00 92.00 351 VAL A N 1
ATOM 2817 C CA . VAL A 1 351 ? -5.899 -1.271 1.366 1.00 92.00 351 VAL A CA 1
ATOM 2818 C C . VAL A 1 351 ? -6.134 0.215 1.067 1.00 92.00 351 VAL A C 1
ATOM 2820 O O . VAL A 1 351 ? -5.203 0.940 0.718 1.00 92.00 351 VAL A O 1
ATOM 2823 N N . ARG A 1 352 ? -7.369 0.706 1.210 1.00 92.06 352 ARG A N 1
ATOM 2824 C CA . ARG A 1 352 ? -7.697 2.109 0.939 1.00 92.06 352 ARG A CA 1
ATOM 2825 C C . ARG A 1 352 ? -7.099 3.010 2.017 1.00 92.06 352 ARG A C 1
ATOM 2827 O O . ARG A 1 352 ? -6.501 4.038 1.694 1.00 92.06 352 ARG A O 1
ATOM 2834 N N . LEU A 1 353 ? -7.182 2.583 3.277 1.00 94.06 353 LEU A N 1
ATOM 2835 C CA . LEU A 1 353 ? -6.494 3.233 4.388 1.00 94.06 353 LEU A CA 1
ATOM 2836 C C . LEU A 1 353 ? -4.969 3.201 4.205 1.00 94.06 353 LEU A C 1
ATOM 2838 O O . LEU A 1 353 ? -4.318 4.229 4.390 1.00 94.06 353 LEU A O 1
ATOM 2842 N N . LEU A 1 354 ? -4.399 2.071 3.774 1.00 95.44 354 LEU A N 1
ATOM 2843 C CA . LEU A 1 354 ? -2.966 1.966 3.474 1.00 95.44 354 LEU A CA 1
ATOM 2844 C C . LEU A 1 354 ? -2.515 3.041 2.468 1.00 95.44 354 LEU A C 1
ATOM 2846 O O . LEU A 1 354 ? -1.538 3.757 2.715 1.00 95.44 354 LEU A O 1
ATOM 2850 N N . CYS A 1 355 ? -3.237 3.196 1.353 1.00 94.81 355 CYS A N 1
ATOM 2851 C CA . CYS A 1 355 ? -2.944 4.220 0.347 1.00 94.81 355 CYS A CA 1
ATOM 2852 C C . CYS A 1 355 ? -3.070 5.641 0.910 1.00 94.81 355 CYS A C 1
ATOM 2854 O O . CYS A 1 355 ? -2.223 6.485 0.620 1.00 94.81 355 CYS A O 1
ATOM 2856 N N . PHE A 1 356 ? -4.075 5.896 1.752 1.00 95.19 356 PHE A N 1
ATOM 2857 C CA . PHE A 1 356 ? -4.271 7.193 2.404 1.00 95.19 356 PHE A CA 1
ATOM 2858 C C . PHE A 1 356 ? -3.130 7.559 3.370 1.00 95.19 356 PHE A C 1
ATOM 2860 O O . PHE A 1 356 ? -2.714 8.719 3.426 1.00 95.19 356 PHE A O 1
ATOM 2867 N N . LEU A 1 357 ? -2.592 6.582 4.110 1.00 95.88 357 LEU A N 1
ATOM 2868 C CA . LEU A 1 357 ? -1.494 6.791 5.062 1.00 95.88 357 LEU A CA 1
ATOM 2869 C C . LEU A 1 357 ? -0.126 6.909 4.386 1.00 95.88 357 LEU A C 1
ATOM 2871 O O . LEU A 1 357 ? 0.734 7.647 4.869 1.00 95.88 357 LEU A O 1
ATOM 2875 N N . THR A 1 358 ? 0.069 6.218 3.261 1.00 96.62 358 THR A N 1
ATOM 2876 C CA . THR A 1 358 ? 1.357 6.101 2.557 1.00 96.62 358 THR A CA 1
ATOM 2877 C C . THR A 1 358 ? 2.102 7.442 2.405 1.00 96.62 358 THR A C 1
ATOM 2879 O O . THR A 1 358 ? 3.247 7.515 2.853 1.00 96.62 358 THR A O 1
ATOM 2882 N N . PRO A 1 359 ? 1.505 8.533 1.872 1.00 96.00 359 PRO A N 1
ATOM 2883 C CA . PRO A 1 359 ? 2.183 9.830 1.755 1.00 96.00 359 PRO A CA 1
ATOM 2884 C C . PRO A 1 359 ? 2.798 10.341 3.060 1.00 96.00 359 PRO A C 1
ATOM 2886 O O . PRO A 1 359 ? 3.949 10.780 3.083 1.00 96.00 359 PRO A O 1
ATOM 2889 N N . SER A 1 360 ? 2.052 10.256 4.160 1.00 94.50 360 SER A N 1
ATOM 2890 C CA . SER A 1 360 ? 2.496 10.774 5.452 1.00 94.50 360 SER A CA 1
ATOM 2891 C C . SER A 1 360 ? 3.559 9.896 6.089 1.00 94.50 360 SER A C 1
ATOM 2893 O O . SER A 1 360 ? 4.526 10.425 6.621 1.00 94.50 360 SER A O 1
ATOM 2895 N N . ILE A 1 361 ? 3.450 8.574 5.954 1.00 96.19 361 ILE A N 1
ATOM 2896 C CA . ILE A 1 361 ? 4.454 7.640 6.475 1.00 96.19 361 ILE A CA 1
ATOM 2897 C C . ILE A 1 361 ? 5.811 7.831 5.786 1.00 96.19 361 ILE A C 1
ATOM 2899 O O . ILE A 1 361 ? 6.835 7.926 6.460 1.00 96.19 361 ILE A O 1
ATOM 2903 N N . TYR A 1 362 ? 5.830 7.976 4.458 1.00 96.19 362 TYR A N 1
ATOM 2904 C CA . TYR A 1 362 ? 7.068 8.255 3.716 1.00 96.19 362 TYR A CA 1
ATOM 2905 C C . TYR A 1 362 ? 7.660 9.640 4.018 1.00 96.19 362 TYR A C 1
ATOM 2907 O O . TYR A 1 362 ? 8.875 9.819 3.930 1.00 96.19 362 TYR A O 1
ATOM 2915 N N . THR A 1 363 ? 6.818 10.620 4.357 1.00 94.38 363 THR A N 1
ATOM 2916 C CA . THR A 1 363 ? 7.263 11.989 4.661 1.00 94.38 363 THR A CA 1
ATOM 2917 C C . THR A 1 363 ? 7.846 12.104 6.066 1.00 94.38 363 THR A C 1
ATOM 2919 O O . THR A 1 363 ? 8.883 12.737 6.242 1.00 94.38 363 THR A O 1
ATOM 2922 N N . GLU A 1 364 ? 7.197 11.489 7.054 1.00 94.56 364 GLU A N 1
ATOM 2923 C CA . GLU A 1 364 ? 7.565 11.609 8.468 1.00 94.56 364 GLU A CA 1
ATOM 2924 C C . GLU A 1 364 ? 8.658 10.608 8.871 1.00 94.56 364 GLU A C 1
ATOM 2926 O O . GLU A 1 364 ? 9.513 10.934 9.691 1.00 94.56 364 GLU A O 1
ATOM 2931 N N . PHE A 1 365 ? 8.709 9.425 8.240 1.00 94.94 365 PHE A N 1
ATOM 2932 C CA . PHE A 1 365 ? 9.700 8.378 8.531 1.00 94.94 365 PHE A CA 1
ATOM 2933 C C . PHE A 1 365 ? 10.551 8.001 7.301 1.00 94.94 365 PHE A C 1
ATOM 2935 O O . PHE A 1 365 ? 10.612 6.829 6.907 1.00 94.94 365 PHE A O 1
ATOM 2942 N N . PRO A 1 366 ? 11.244 8.957 6.653 1.00 93.69 366 PRO A N 1
ATOM 2943 C CA . PRO A 1 366 ? 11.988 8.694 5.421 1.00 93.69 366 PRO A CA 1
ATOM 2944 C C . PRO A 1 366 ? 13.167 7.738 5.636 1.00 93.69 366 PRO A C 1
ATOM 2946 O O . PRO A 1 366 ? 13.520 6.976 4.738 1.00 93.69 366 PRO A O 1
ATOM 2949 N N . ASP A 1 367 ? 13.793 7.764 6.814 1.00 91.25 367 ASP A N 1
ATOM 2950 C CA . ASP A 1 367 ? 14.924 6.888 7.116 1.00 91.25 367 ASP A CA 1
ATOM 2951 C C . ASP A 1 367 ? 14.518 5.426 7.287 1.00 91.25 367 ASP A C 1
ATOM 2953 O O . ASP A 1 367 ? 15.294 4.550 6.914 1.00 91.25 367 ASP A O 1
ATOM 2957 N N . GLU A 1 368 ? 13.297 5.159 7.742 1.00 92.56 368 GLU A N 1
ATOM 2958 C CA . GLU A 1 368 ? 12.793 3.794 7.887 1.00 92.56 368 GLU A CA 1
ATOM 2959 C C . GLU A 1 368 ? 12.173 3.259 6.594 1.00 92.56 368 GLU A C 1
ATOM 2961 O O . GLU A 1 368 ? 12.288 2.073 6.287 1.00 92.56 368 GLU A O 1
ATOM 2966 N N . THR A 1 369 ? 11.572 4.136 5.788 1.00 92.94 369 THR A N 1
ATOM 2967 C CA . THR A 1 369 ? 10.810 3.747 4.591 1.00 92.94 369 THR A CA 1
ATOM 2968 C C . THR A 1 369 ? 11.629 3.732 3.300 1.00 92.94 369 THR A C 1
ATOM 2970 O O . THR A 1 369 ? 11.348 2.930 2.413 1.00 92.94 369 THR A O 1
ATOM 2973 N N . LEU A 1 370 ? 12.654 4.585 3.162 1.00 91.94 370 LEU A N 1
ATOM 2974 C CA . LEU A 1 370 ? 13.403 4.753 1.903 1.00 91.94 370 LEU A CA 1
ATOM 2975 C C . LEU A 1 370 ? 14.683 3.911 1.821 1.00 91.94 370 LEU A C 1
ATOM 2977 O O . LEU A 1 370 ? 15.336 3.889 0.771 1.00 91.94 370 LEU A O 1
ATOM 2981 N N . ARG A 1 371 ? 15.076 3.243 2.913 1.00 86.88 371 ARG A N 1
ATOM 2982 C CA . ARG A 1 371 ? 16.273 2.382 2.964 1.00 86.88 371 ARG A CA 1
ATOM 2983 C C . ARG A 1 371 ? 16.047 0.999 2.353 1.00 86.88 371 ARG A C 1
ATOM 2985 O O . ARG A 1 371 ? 16.999 0.418 1.836 1.00 86.88 371 ARG A O 1
ATOM 2992 N N . SER A 1 372 ? 14.818 0.489 2.408 1.00 89.38 372 SER A N 1
ATOM 2993 C CA . SER A 1 372 ? 14.438 -0.859 1.970 1.00 89.38 372 SER A CA 1
ATOM 2994 C C . SER A 1 372 ? 13.225 -0.807 1.043 1.00 89.38 372 SER A C 1
ATOM 2996 O O . SER A 1 372 ? 12.366 0.058 1.182 1.00 89.38 372 SER A O 1
ATOM 2998 N N . GLY A 1 373 ? 13.131 -1.760 0.113 1.00 92.44 373 GLY A N 1
ATOM 2999 C CA . GLY A 1 373 ? 11.955 -1.939 -0.738 1.00 92.44 373 GLY A CA 1
ATOM 3000 C C . GLY A 1 373 ? 10.774 -2.624 -0.043 1.00 92.44 373 GLY A C 1
ATOM 3001 O O . GLY A 1 373 ? 9.796 -2.920 -0.714 1.00 92.44 373 GLY A O 1
ATOM 3002 N N . GLU A 1 374 ? 10.853 -2.911 1.260 1.00 94.81 374 GLU A N 1
ATOM 3003 C CA . GLU A 1 374 ? 9.843 -3.684 2.000 1.00 94.81 374 GLU A CA 1
ATOM 3004 C C . GLU A 1 374 ? 8.465 -3.015 2.026 1.00 94.81 374 GLU A C 1
ATOM 3006 O O . GLU A 1 374 ? 7.495 -3.613 1.558 1.00 94.81 374 GLU A O 1
ATOM 3011 N N . LEU A 1 375 ? 8.375 -1.761 2.488 1.00 96.12 375 LEU A N 1
ATOM 3012 C CA . LEU A 1 375 ? 7.103 -1.032 2.493 1.00 96.12 375 LEU A CA 1
ATOM 3013 C C . LEU A 1 375 ? 6.572 -0.823 1.068 1.00 96.12 375 LEU A C 1
ATOM 3015 O O . LEU A 1 375 ? 5.375 -0.956 0.824 1.00 96.12 375 LEU A O 1
ATOM 3019 N N . LEU A 1 376 ? 7.464 -0.555 0.109 1.00 97.31 376 LEU A N 1
ATOM 3020 C CA . LEU A 1 376 ? 7.080 -0.423 -1.294 1.00 97.31 376 LEU A CA 1
ATOM 3021 C C . LEU A 1 376 ? 6.467 -1.725 -1.821 1.00 97.31 376 LEU A C 1
ATOM 3023 O O . LEU A 1 376 ? 5.398 -1.666 -2.419 1.00 97.31 376 LEU A O 1
ATOM 3027 N N . ASN A 1 377 ? 7.105 -2.877 -1.580 1.00 97.00 377 ASN A N 1
ATOM 3028 C CA . ASN A 1 377 ? 6.591 -4.190 -1.977 1.00 97.00 377 ASN A CA 1
ATOM 3029 C C . ASN A 1 377 ? 5.220 -4.452 -1.355 1.00 97.00 377 ASN A C 1
ATOM 3031 O O . ASN A 1 377 ? 4.291 -4.836 -2.056 1.00 97.00 377 ASN A O 1
ATOM 3035 N N . MET A 1 378 ? 5.078 -4.163 -0.061 1.00 95.62 378 MET A N 1
ATOM 3036 C CA . MET A 1 378 ? 3.820 -4.300 0.664 1.00 95.62 378 MET A CA 1
ATOM 3037 C C . MET A 1 378 ? 2.691 -3.484 0.021 1.00 95.62 378 MET A C 1
ATOM 3039 O O . MET A 1 378 ? 1.576 -3.977 -0.108 1.00 95.62 378 MET A O 1
ATOM 3043 N N . ILE A 1 379 ? 2.978 -2.266 -0.441 1.00 97.00 379 ILE A N 1
ATOM 3044 C CA . ILE A 1 379 ? 2.003 -1.435 -1.154 1.00 97.00 379 ILE A CA 1
ATOM 3045 C C . ILE A 1 379 ? 1.710 -2.029 -2.539 1.00 97.00 379 ILE A C 1
ATOM 3047 O O . ILE A 1 379 ? 0.558 -2.332 -2.846 1.00 97.00 379 ILE A O 1
ATOM 3051 N N . VAL A 1 380 ? 2.732 -2.241 -3.379 1.00 97.06 380 VAL A N 1
ATOM 3052 C CA . VAL A 1 380 ? 2.513 -2.659 -4.777 1.00 97.06 380 VAL A CA 1
ATOM 3053 C C . VAL A 1 380 ? 1.894 -4.054 -4.918 1.00 97.06 380 VAL A C 1
ATOM 3055 O O . VAL A 1 380 ? 1.291 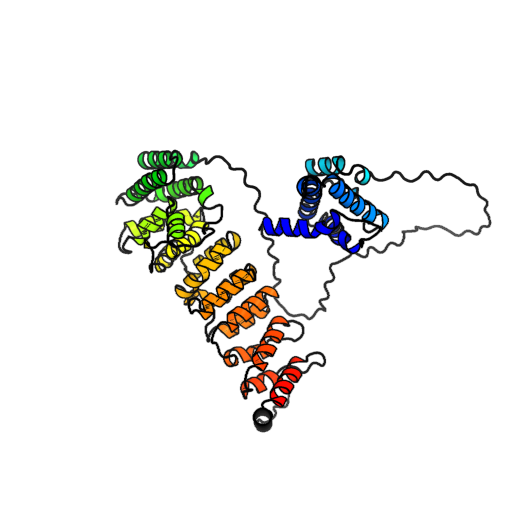-4.326 -5.952 1.00 97.06 380 VAL A O 1
ATOM 3058 N N . ALA A 1 381 ? 1.991 -4.892 -3.881 1.00 95.31 381 ALA A N 1
ATOM 3059 C CA . ALA A 1 381 ? 1.391 -6.225 -3.818 1.00 95.31 381 ALA A CA 1
ATOM 3060 C C . ALA A 1 381 ? -0.143 -6.228 -3.698 1.00 95.31 381 ALA A C 1
ATOM 3062 O O . ALA A 1 381 ? -0.771 -7.255 -3.950 1.00 95.31 381 ALA A O 1
ATOM 3063 N N . VAL A 1 382 ? -0.768 -5.121 -3.274 1.00 94.50 382 VAL A N 1
ATOM 3064 C CA . VAL A 1 382 ? -2.230 -5.074 -3.038 1.00 94.50 382 VAL A CA 1
ATOM 3065 C C . VAL A 1 382 ? -2.962 -3.929 -3.716 1.00 94.50 382 VAL A C 1
ATOM 3067 O O . VAL A 1 382 ? -4.190 -3.979 -3.779 1.00 94.50 382 VAL A O 1
ATOM 3070 N N . ILE A 1 383 ? -2.255 -2.906 -4.199 1.00 94.00 383 ILE A N 1
ATOM 3071 C CA . ILE A 1 383 ? -2.910 -1.782 -4.875 1.00 94.00 383 ILE A CA 1
ATOM 3072 C C . ILE A 1 383 ? -3.537 -2.211 -6.198 1.00 94.00 383 ILE A C 1
ATOM 3074 O O . ILE A 1 383 ? -3.042 -3.103 -6.882 1.00 94.00 383 ILE A O 1
ATOM 3078 N N . ASP A 1 384 ? -4.598 -1.520 -6.595 1.00 93.75 384 ASP A N 1
ATOM 3079 C CA . ASP A 1 384 ? -5.143 -1.594 -7.945 1.00 93.75 384 ASP A CA 1
ATOM 3080 C C . ASP A 1 384 ? -4.622 -0.456 -8.847 1.00 93.75 384 ASP A C 1
ATOM 3082 O O . ASP A 1 384 ? -3.809 0.389 -8.458 1.00 93.75 384 ASP A O 1
ATOM 3086 N N . SER A 1 385 ? -5.087 -0.423 -10.097 1.00 93.19 385 SER A N 1
ATOM 3087 C CA . SER A 1 385 ? -4.690 0.608 -11.061 1.00 93.19 385 SER A CA 1
ATOM 3088 C C . SER A 1 385 ? -5.162 2.021 -10.699 1.00 93.19 385 SER A C 1
ATOM 3090 O O . SER A 1 385 ? -4.512 2.989 -11.091 1.00 93.19 385 SER A O 1
ATOM 3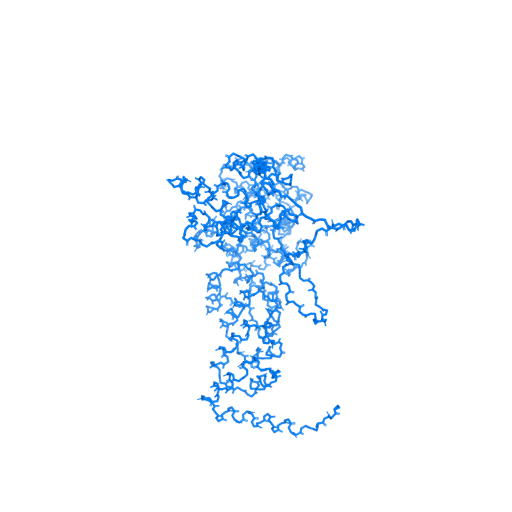092 N N . PHE A 1 386 ? -6.291 2.154 -9.997 1.00 93.12 386 PHE A N 1
ATOM 3093 C CA . PHE A 1 386 ? -6.822 3.452 -9.584 1.00 93.12 386 PHE A CA 1
ATOM 3094 C C . PHE A 1 386 ? -5.987 4.019 -8.432 1.00 93.12 386 PHE A C 1
ATOM 3096 O O . PHE A 1 386 ? -5.499 5.143 -8.517 1.00 93.12 386 PHE A O 1
ATOM 3103 N N . GLN A 1 387 ? -5.708 3.198 -7.424 1.00 95.69 387 GLN A N 1
ATOM 3104 C CA . GLN A 1 387 ? -4.837 3.536 -6.301 1.00 95.69 387 GLN A CA 1
ATOM 3105 C C . GLN A 1 387 ? -3.405 3.831 -6.759 1.00 95.69 387 GLN A C 1
ATOM 3107 O O . GLN A 1 387 ? -2.786 4.790 -6.298 1.00 95.69 387 GLN A O 1
ATOM 3112 N N . LEU A 1 388 ? -2.879 3.065 -7.724 1.00 97.38 388 LEU A N 1
ATOM 3113 C CA . LEU A 1 388 ? -1.596 3.374 -8.360 1.00 97.38 388 LEU A CA 1
ATOM 3114 C C . LEU A 1 388 ? -1.608 4.775 -8.985 1.00 97.38 388 LEU A C 1
ATOM 3116 O O . LEU A 1 388 ? -0.653 5.533 -8.812 1.00 97.38 388 LEU A O 1
ATOM 3120 N N . GLN A 1 389 ? -2.672 5.127 -9.711 1.00 97.06 389 GLN A N 1
ATOM 3121 C CA . GLN A 1 389 ? -2.809 6.449 -10.319 1.00 97.06 389 GLN A CA 1
ATOM 3122 C C . GLN A 1 389 ? -2.832 7.553 -9.254 1.00 97.06 389 GLN A C 1
ATOM 3124 O O . GLN A 1 389 ? -2.145 8.561 -9.421 1.00 97.06 389 GLN A O 1
ATOM 3129 N N . GLU A 1 390 ? -3.567 7.371 -8.157 1.00 95.56 390 GLU A N 1
ATOM 3130 C CA . GLU A 1 390 ? -3.592 8.329 -7.047 1.00 95.56 390 GLU A CA 1
ATOM 3131 C C . GLU A 1 390 ? -2.202 8.512 -6.426 1.00 95.56 390 GLU A C 1
ATOM 3133 O O . GLU A 1 390 ? -1.743 9.647 -6.265 1.00 95.56 390 GLU A O 1
ATOM 3138 N N . LEU A 1 391 ? -1.480 7.420 -6.151 1.00 97.62 391 LEU A N 1
ATOM 3139 C CA . LEU A 1 391 ? -0.113 7.480 -5.624 1.00 97.62 391 LEU A CA 1
ATOM 3140 C C . LEU A 1 391 ? 0.842 8.186 -6.597 1.00 97.62 391 LEU A C 1
ATOM 3142 O O . LEU A 1 391 ? 1.627 9.037 -6.179 1.00 97.62 391 LEU A O 1
ATOM 3146 N N . VAL A 1 392 ? 0.740 7.911 -7.901 1.00 98.06 392 VAL A N 1
ATOM 3147 C CA . VAL A 1 392 ? 1.490 8.636 -8.940 1.00 98.06 392 VAL A CA 1
ATOM 3148 C C . VAL A 1 392 ? 1.166 10.133 -8.906 1.00 98.06 392 VAL A C 1
ATOM 3150 O O . VAL A 1 392 ? 2.082 10.955 -8.960 1.00 98.06 392 VAL A O 1
ATOM 3153 N N . CYS A 1 393 ? -0.105 10.517 -8.755 1.00 96.94 393 CYS A N 1
ATOM 3154 C CA . CYS A 1 393 ? -0.492 11.918 -8.597 1.00 96.94 393 CYS A CA 1
ATOM 3155 C C . CYS A 1 393 ? 0.117 12.541 -7.333 1.00 96.94 393 CYS A C 1
ATOM 3157 O O . CYS A 1 393 ? 0.636 13.656 -7.405 1.00 96.94 393 CYS A O 1
ATOM 3159 N N . HIS A 1 394 ? 0.120 11.836 -6.198 1.00 97.31 394 HIS A N 1
ATOM 3160 C CA . HIS A 1 394 ? 0.777 12.306 -4.976 1.00 97.31 394 HIS A CA 1
ATOM 3161 C C . HIS A 1 394 ? 2.277 12.537 -5.173 1.00 97.31 394 HIS A C 1
ATOM 3163 O O . HIS A 1 394 ? 2.787 13.567 -4.726 1.00 97.31 394 HIS A O 1
ATOM 3169 N N . VAL A 1 395 ? 2.966 11.647 -5.893 1.00 97.81 395 VAL A N 1
ATOM 3170 C CA . VAL A 1 395 ? 4.380 11.835 -6.248 1.00 97.81 395 VAL A CA 1
ATOM 3171 C C . VAL A 1 395 ? 4.566 13.079 -7.114 1.00 97.81 395 VAL A C 1
ATOM 3173 O O . VAL A 1 395 ? 5.395 13.934 -6.807 1.00 97.81 395 VAL A O 1
ATOM 3176 N N . MET A 1 396 ? 3.764 13.229 -8.170 1.00 95.69 396 MET A N 1
ATOM 3177 C CA . MET A 1 396 ? 3.874 14.361 -9.096 1.00 95.69 396 MET A CA 1
ATOM 3178 C C . MET A 1 396 ? 3.547 15.713 -8.447 1.00 95.69 396 MET A C 1
ATOM 3180 O O . MET A 1 396 ? 4.111 16.731 -8.844 1.00 95.69 396 MET A O 1
ATOM 3184 N N . MET A 1 397 ? 2.659 15.734 -7.449 1.00 95.25 397 MET A N 1
ATOM 3185 C CA . MET A 1 397 ? 2.355 16.926 -6.649 1.00 95.25 397 MET A CA 1
ATOM 3186 C C . MET A 1 397 ? 3.438 17.247 -5.607 1.00 95.25 397 MET A C 1
ATOM 3188 O O . MET A 1 397 ? 3.401 18.323 -5.016 1.00 95.25 397 MET A O 1
ATOM 3192 N N . GLY A 1 398 ? 4.400 16.345 -5.382 1.00 94.00 398 GLY A N 1
ATOM 3193 C CA . GLY A 1 398 ? 5.433 16.486 -4.353 1.00 94.00 398 GLY A CA 1
ATOM 3194 C C . GLY A 1 398 ? 4.970 16.108 -2.943 1.00 94.00 398 GLY A C 1
ATOM 3195 O O . GLY A 1 398 ? 5.671 16.405 -1.982 1.00 94.00 398 GLY A O 1
ATOM 3196 N N . ASN A 1 399 ? 3.815 15.448 -2.816 1.00 94.19 399 ASN A N 1
ATOM 3197 C CA . ASN A 1 399 ? 3.243 15.005 -1.540 1.00 94.19 399 ASN A CA 1
ATOM 3198 C C . ASN A 1 399 ? 3.749 13.619 -1.107 1.00 94.19 399 ASN A C 1
ATOM 3200 O O . ASN A 1 399 ? 3.486 13.200 0.014 1.00 94.19 399 ASN A O 1
ATOM 3204 N N . LEU A 1 400 ? 4.414 12.885 -2.003 1.00 97.19 400 LEU A N 1
ATOM 3205 C CA . LEU A 1 400 ? 4.944 11.549 -1.750 1.00 97.19 400 LEU A CA 1
ATOM 3206 C C . LEU A 1 400 ? 6.306 11.395 -2.432 1.00 97.19 400 LEU A C 1
ATOM 3208 O O . LEU A 1 400 ? 6.459 11.694 -3.614 1.00 97.19 400 LEU A O 1
ATOM 3212 N N . VAL A 1 401 ? 7.293 10.895 -1.693 1.00 96.62 401 VAL A N 1
ATOM 3213 C CA . VAL A 1 401 ? 8.604 10.512 -2.224 1.00 96.62 401 VAL A CA 1
ATOM 3214 C C . VAL A 1 401 ? 8.881 9.089 -1.760 1.00 96.62 401 VAL A C 1
ATOM 3216 O O . VAL A 1 401 ? 9.030 8.863 -0.569 1.00 96.62 401 VAL A O 1
ATOM 3219 N N . MET A 1 402 ? 8.939 8.138 -2.692 1.00 96.19 402 MET A N 1
ATOM 3220 C CA . MET A 1 402 ? 9.167 6.708 -2.423 1.00 96.19 402 MET A CA 1
ATOM 3221 C C . MET A 1 402 ? 10.576 6.238 -2.791 1.00 96.19 402 MET A C 1
ATOM 3223 O O . MET A 1 402 ? 10.978 5.140 -2.419 1.00 96.19 402 MET A O 1
ATOM 3227 N N . PHE A 1 403 ? 11.341 7.055 -3.520 1.00 95.88 403 PHE A N 1
ATOM 3228 C CA . PHE A 1 403 ? 12.693 6.712 -3.952 1.00 95.88 403 PHE A CA 1
ATOM 3229 C C . PHE A 1 403 ? 13.676 7.842 -3.663 1.00 95.88 403 PHE A C 1
ATOM 3231 O O . PHE A 1 403 ? 13.405 9.013 -3.940 1.00 95.88 403 PHE A O 1
ATOM 3238 N N . ARG A 1 404 ? 14.870 7.476 -3.188 1.00 92.06 404 ARG A N 1
ATOM 3239 C CA . ARG A 1 404 ? 16.027 8.373 -3.100 1.00 92.06 404 ARG A CA 1
ATOM 3240 C C . ARG A 1 404 ? 17.134 7.912 -4.040 1.00 92.06 404 ARG A C 1
ATOM 3242 O O . ARG A 1 404 ? 17.238 6.736 -4.373 1.00 92.06 404 ARG A O 1
ATOM 3249 N N . LYS A 1 405 ? 17.991 8.844 -4.464 1.00 90.88 405 LYS A N 1
ATOM 3250 C CA . LYS A 1 405 ? 19.069 8.572 -5.434 1.00 90.88 405 LYS A CA 1
ATOM 3251 C C . LYS A 1 405 ? 20.084 7.528 -4.946 1.00 90.88 405 LYS A C 1
ATOM 3253 O O . LYS A 1 405 ? 20.707 6.878 -5.774 1.00 90.88 405 LYS A O 1
ATOM 3258 N N . ASP A 1 406 ? 20.262 7.396 -3.635 1.00 89.62 406 ASP A N 1
ATOM 3259 C CA . ASP A 1 406 ? 21.174 6.454 -2.979 1.00 89.62 406 ASP A CA 1
ATOM 3260 C C . ASP A 1 406 ? 20.625 5.020 -2.922 1.00 89.62 406 ASP A C 1
ATOM 3262 O O . ASP A 1 406 ? 21.397 4.075 -3.073 1.00 89.62 406 ASP A O 1
ATOM 3266 N N . SER A 1 407 ? 19.313 4.843 -2.738 1.00 92.50 407 SER A N 1
ATOM 3267 C CA . SER A 1 407 ? 18.694 3.523 -2.543 1.00 92.50 407 SER A CA 1
ATOM 3268 C C . SER A 1 407 ? 17.946 2.984 -3.764 1.00 92.50 407 SER A C 1
ATOM 3270 O O . SER A 1 407 ? 17.794 1.769 -3.891 1.00 92.50 407 SER A O 1
ATOM 3272 N N . VAL A 1 408 ? 17.524 3.848 -4.694 1.00 95.75 408 VAL A N 1
ATOM 3273 C CA . VAL A 1 408 ? 16.638 3.486 -5.816 1.00 95.75 408 VAL A CA 1
ATOM 3274 C C . VAL A 1 408 ? 17.154 2.325 -6.666 1.00 95.75 408 VAL A C 1
ATOM 3276 O O . VAL A 1 408 ? 16.378 1.440 -7.010 1.00 95.75 408 VAL A O 1
ATOM 3279 N N . LEU A 1 409 ? 18.455 2.273 -6.969 1.00 95.75 409 LEU A N 1
ATOM 3280 C CA . LEU A 1 409 ? 19.021 1.179 -7.761 1.00 95.75 409 LEU A CA 1
ATOM 3281 C C . LEU A 1 409 ? 18.885 -0.166 -7.034 1.00 95.75 409 LEU A C 1
ATOM 3283 O O . LEU A 1 409 ? 18.486 -1.150 -7.648 1.00 95.75 409 LEU A O 1
ATOM 3287 N N . ASN A 1 410 ? 19.172 -0.203 -5.731 1.00 95.25 410 ASN A N 1
ATOM 3288 C CA . ASN A 1 410 ? 19.072 -1.427 -4.936 1.00 95.25 410 ASN A CA 1
ATOM 3289 C C . ASN A 1 410 ? 17.618 -1.893 -4.813 1.00 95.25 410 ASN A C 1
ATOM 3291 O O . ASN A 1 410 ? 17.352 -3.084 -4.945 1.00 95.25 410 ASN A O 1
ATOM 3295 N N . ILE A 1 411 ? 16.683 -0.956 -4.624 1.00 96.31 411 ILE A N 1
ATOM 3296 C CA . ILE A 1 411 ? 15.247 -1.257 -4.554 1.00 96.31 411 ILE A CA 1
ATOM 3297 C C . ILE A 1 411 ? 14.748 -1.812 -5.894 1.00 96.31 411 ILE A C 1
ATOM 3299 O O . ILE A 1 411 ? 14.053 -2.820 -5.908 1.00 96.31 411 ILE A O 1
ATOM 3303 N N . LEU A 1 412 ? 15.143 -1.218 -7.026 1.00 97.12 412 LEU A N 1
ATOM 3304 C CA . LEU A 1 412 ? 14.756 -1.725 -8.348 1.00 97.12 412 LEU A CA 1
ATOM 3305 C C . LEU A 1 412 ? 15.387 -3.085 -8.673 1.00 97.12 412 LEU A C 1
ATOM 3307 O O . LEU A 1 412 ? 14.777 -3.883 -9.374 1.00 97.12 412 LEU A O 1
ATOM 3311 N N . ILE A 1 413 ? 16.595 -3.373 -8.172 1.00 96.62 413 ILE A N 1
ATOM 3312 C CA . ILE A 1 413 ? 17.194 -4.713 -8.280 1.00 96.62 413 ILE A CA 1
ATOM 3313 C C . ILE A 1 413 ? 16.391 -5.715 -7.444 1.00 96.62 413 ILE A C 1
ATOM 3315 O O . ILE A 1 413 ? 16.095 -6.801 -7.931 1.00 96.62 413 ILE A O 1
ATOM 3319 N N . GLN A 1 414 ? 16.002 -5.345 -6.219 1.00 96.25 414 GLN A N 1
ATOM 3320 C CA . GLN A 1 414 ? 15.128 -6.164 -5.377 1.00 96.25 414 GLN A CA 1
ATOM 3321 C C . GLN A 1 414 ? 13.758 -6.385 -6.030 1.00 96.25 414 GLN A C 1
ATOM 3323 O O . GLN A 1 414 ? 13.185 -7.454 -5.863 1.00 96.25 414 GLN A O 1
ATOM 3328 N N . SER A 1 415 ? 13.237 -5.417 -6.789 1.00 97.31 415 SER A N 1
ATOM 3329 C CA . SER A 1 415 ? 11.931 -5.552 -7.431 1.00 97.31 415 SER A CA 1
ATOM 3330 C C . SER A 1 415 ? 11.925 -6.445 -8.667 1.00 97.31 415 SER A C 1
ATOM 3332 O O . SER A 1 415 ? 10.852 -6.838 -9.097 1.00 97.31 415 SER A O 1
ATOM 3334 N N . LEU A 1 416 ? 13.079 -6.819 -9.235 1.00 96.88 416 LEU A N 1
ATOM 3335 C CA . LEU A 1 416 ? 13.139 -7.793 -10.346 1.00 96.88 416 LEU A CA 1
ATOM 3336 C C . LEU A 1 416 ? 12.578 -9.165 -9.960 1.00 96.88 416 LEU A C 1
ATOM 3338 O O . LEU A 1 416 ? 12.170 -9.947 -10.809 1.00 96.88 416 LEU A O 1
ATOM 3342 N N . ASP A 1 417 ? 12.570 -9.419 -8.660 1.00 96.06 417 ASP A N 1
ATOM 3343 C CA . ASP A 1 417 ? 12.083 -10.622 -8.024 1.00 96.06 417 ASP A CA 1
ATOM 3344 C C . ASP A 1 417 ? 10.572 -10.573 -7.726 1.00 96.06 417 ASP A C 1
ATOM 3346 O O . ASP A 1 417 ? 10.020 -11.555 -7.240 1.00 96.06 417 ASP A O 1
ATOM 3350 N N . TRP A 1 418 ? 9.899 -9.450 -7.964 1.00 96.56 418 TRP A N 1
ATOM 3351 C CA . TRP A 1 418 ? 8.485 -9.245 -7.629 1.00 96.56 418 TRP A CA 1
ATOM 3352 C C . TRP A 1 418 ? 7.554 -9.709 -8.752 1.00 96.56 418 TRP A C 1
ATOM 3354 O O . TRP A 1 418 ? 7.996 -9.955 -9.878 1.00 96.56 418 TRP A O 1
ATOM 3364 N N . GLU A 1 419 ? 6.259 -9.828 -8.460 1.00 95.25 419 GLU A N 1
ATOM 3365 C CA . GLU A 1 419 ? 5.266 -10.247 -9.454 1.00 95.25 419 GLU A CA 1
ATOM 3366 C C . GLU A 1 419 ? 5.143 -9.231 -10.603 1.00 95.25 419 GLU A C 1
ATOM 3368 O O . GLU A 1 419 ? 5.458 -8.047 -10.463 1.00 95.25 419 GLU A O 1
ATOM 3373 N N . THR A 1 420 ? 4.639 -9.671 -11.760 1.00 94.94 420 THR A N 1
ATOM 3374 C CA . THR A 1 420 ? 4.523 -8.836 -12.968 1.00 94.94 420 THR A CA 1
ATOM 3375 C C . THR A 1 420 ? 3.848 -7.489 -12.695 1.00 94.94 420 THR A C 1
ATOM 3377 O O . THR A 1 420 ? 4.363 -6.440 -13.088 1.00 94.94 420 THR A O 1
ATOM 3380 N N . PHE A 1 421 ? 2.701 -7.486 -12.007 1.00 94.94 421 PHE A N 1
ATOM 3381 C CA . PHE A 1 421 ? 1.982 -6.245 -11.713 1.00 94.94 421 PHE A CA 1
ATOM 3382 C C . PHE A 1 421 ? 2.732 -5.369 -10.698 1.00 94.94 421 PHE A C 1
ATOM 3384 O O . PHE A 1 421 ? 2.838 -4.160 -10.899 1.00 94.94 421 PHE A O 1
ATOM 3391 N N . GLU A 1 422 ? 3.342 -5.975 -9.678 1.00 97.50 422 GLU A N 1
ATOM 3392 C CA . GLU A 1 422 ? 4.175 -5.287 -8.685 1.00 97.50 422 GLU A CA 1
ATOM 3393 C C . GLU A 1 422 ? 5.354 -4.562 -9.350 1.00 97.50 422 GLU A C 1
ATOM 3395 O O . GLU A 1 422 ? 5.641 -3.401 -9.035 1.00 97.50 422 GLU A O 1
ATOM 3400 N N . GLN A 1 423 ? 6.004 -5.206 -10.326 1.00 97.94 423 GLN A N 1
ATOM 3401 C CA . GLN A 1 423 ? 7.062 -4.596 -11.130 1.00 97.94 423 GLN A CA 1
ATOM 3402 C C . GLN A 1 423 ? 6.541 -3.418 -11.949 1.00 97.94 423 GLN A C 1
ATOM 3404 O O . GLN A 1 423 ? 7.151 -2.346 -11.929 1.00 97.94 423 GLN A O 1
ATOM 3409 N N . TYR A 1 424 ? 5.407 -3.569 -12.640 1.00 97.00 424 TYR A N 1
ATOM 3410 C CA . TYR A 1 424 ? 4.807 -2.461 -13.388 1.00 97.00 424 TYR A CA 1
ATOM 3411 C C . TYR A 1 424 ? 4.488 -1.267 -12.485 1.00 97.00 424 TYR A C 1
ATOM 3413 O O . TYR A 1 424 ? 4.885 -0.148 -12.817 1.00 97.00 424 TYR A O 1
ATOM 3421 N N . CYS A 1 425 ? 3.840 -1.493 -11.341 1.00 97.94 425 CYS A N 1
ATOM 3422 C CA . CYS A 1 425 ? 3.546 -0.463 -10.344 1.00 97.94 425 CYS A CA 1
ATOM 3423 C C . CYS A 1 425 ? 4.819 0.242 -9.871 1.00 97.94 425 CYS A C 1
ATOM 3425 O O . CYS A 1 425 ? 4.901 1.469 -9.904 1.00 97.94 425 CYS A O 1
ATOM 3427 N N . THR A 1 426 ? 5.843 -0.533 -9.508 1.00 98.12 426 THR A N 1
ATOM 3428 C CA . THR A 1 426 ? 7.142 -0.022 -9.053 1.00 98.12 426 THR A CA 1
ATOM 3429 C C . THR A 1 426 ? 7.791 0.879 -10.096 1.00 98.12 426 THR A C 1
ATOM 3431 O O . THR A 1 426 ? 8.228 1.987 -9.782 1.00 98.12 426 THR A O 1
ATOM 3434 N N . TRP A 1 427 ? 7.807 0.446 -11.359 1.00 97.75 427 TRP A N 1
ATOM 3435 C CA . TRP A 1 427 ? 8.336 1.249 -12.452 1.00 97.75 427 TRP A CA 1
ATOM 3436 C C . TRP A 1 427 ? 7.496 2.504 -12.707 1.00 97.75 427 TRP A C 1
ATOM 3438 O O . TRP A 1 427 ? 8.076 3.567 -12.892 1.00 97.75 427 TRP A O 1
ATOM 3448 N N . GLN A 1 428 ? 6.160 2.439 -12.687 1.00 97.81 428 GLN A N 1
ATOM 3449 C CA . GLN A 1 428 ? 5.322 3.640 -12.844 1.00 97.81 428 GLN A CA 1
ATOM 3450 C C . GLN A 1 428 ? 5.569 4.657 -11.724 1.00 97.81 428 GLN A C 1
ATOM 3452 O O . GLN A 1 428 ? 5.742 5.844 -12.004 1.00 97.81 428 GLN A O 1
ATOM 3457 N N . LEU A 1 429 ? 5.662 4.194 -10.476 1.00 97.88 429 LEU A N 1
ATOM 3458 C CA . LEU A 1 429 ? 5.994 5.039 -9.332 1.00 97.88 429 LEU A CA 1
ATOM 3459 C C . LEU A 1 429 ? 7.390 5.645 -9.488 1.00 97.88 429 LEU A C 1
ATOM 3461 O O . LEU A 1 429 ? 7.544 6.849 -9.306 1.00 97.88 429 LEU A O 1
ATOM 3465 N N . PHE A 1 430 ? 8.399 4.865 -9.889 1.00 97.56 430 PHE A N 1
ATOM 3466 C CA . PHE A 1 430 ? 9.744 5.383 -10.161 1.00 97.56 430 PHE A CA 1
ATOM 3467 C C . PHE A 1 430 ? 9.724 6.489 -11.225 1.00 97.56 430 PHE A C 1
ATOM 3469 O O . PHE A 1 430 ? 10.325 7.540 -11.026 1.00 97.56 430 PHE A O 1
ATOM 3476 N N . LEU A 1 431 ? 8.991 6.292 -12.322 1.00 96.12 431 LEU A N 1
ATOM 3477 C CA . LEU A 1 431 ? 8.904 7.263 -13.418 1.00 96.12 431 LEU A CA 1
ATOM 3478 C C . LEU A 1 431 ? 8.143 8.537 -13.060 1.00 96.12 431 LEU A C 1
ATOM 3480 O O . LEU A 1 431 ? 8.358 9.567 -13.697 1.00 96.12 431 LEU A O 1
ATOM 3484 N N . ALA A 1 432 ? 7.264 8.479 -12.060 1.00 96.75 432 ALA A N 1
ATOM 3485 C CA . ALA A 1 432 ? 6.630 9.667 -11.506 1.00 96.75 432 ALA A CA 1
ATOM 3486 C C . ALA A 1 432 ? 7.637 10.555 -10.750 1.00 96.75 432 ALA A C 1
ATOM 3488 O O . ALA A 1 432 ? 7.407 11.757 -10.606 1.00 96.75 432 ALA A O 1
ATOM 3489 N N . HIS A 1 433 ? 8.764 9.992 -10.294 1.00 96.56 433 HIS A N 1
ATOM 3490 C CA . HIS A 1 433 ? 9.831 10.749 -9.649 1.00 96.56 433 HIS A CA 1
ATOM 3491 C C . HIS A 1 433 ? 10.773 11.381 -10.679 1.00 96.56 433 HIS A C 1
ATOM 3493 O O . HIS A 1 433 ? 11.124 10.796 -11.701 1.00 96.56 433 HIS A O 1
ATOM 3499 N N . ASN A 1 434 ? 11.300 12.560 -10.347 1.00 92.81 434 ASN A N 1
ATOM 3500 C CA . ASN A 1 434 ? 12.308 13.254 -11.154 1.00 92.81 434 ASN A CA 1
ATOM 3501 C C . ASN A 1 434 ? 13.732 12.714 -10.896 1.00 92.81 434 ASN A C 1
ATOM 3503 O O . ASN A 1 434 ? 14.650 13.469 -10.556 1.00 92.81 434 ASN A O 1
ATOM 3507 N N . ILE A 1 435 ? 13.922 11.398 -11.021 1.00 94.56 435 ILE A N 1
ATOM 3508 C CA . ILE A 1 435 ? 15.224 10.735 -10.874 1.00 94.56 435 ILE A CA 1
ATOM 3509 C C . ILE A 1 435 ? 15.808 10.463 -12.271 1.00 94.56 435 ILE A C 1
ATOM 3511 O O . ILE A 1 435 ? 15.177 9.768 -13.066 1.00 94.56 435 ILE A O 1
ATOM 3515 N N . PRO A 1 436 ? 17.013 10.973 -12.600 1.00 93.31 436 PRO A N 1
ATOM 3516 C CA . PRO A 1 436 ? 17.620 10.735 -13.905 1.00 93.31 436 PRO A CA 1
ATOM 3517 C C . PRO A 1 436 ? 17.848 9.246 -14.159 1.00 93.31 436 PRO A C 1
ATOM 3519 O O . PRO A 1 436 ? 18.413 8.553 -13.309 1.00 93.31 436 PRO A O 1
ATOM 3522 N N . LEU A 1 437 ? 17.505 8.776 -15.358 1.00 92.19 437 LEU A N 1
ATOM 3523 C CA . LEU A 1 437 ? 17.652 7.370 -15.750 1.00 92.19 437 LEU A CA 1
ATOM 3524 C C . LEU A 1 437 ? 19.098 6.862 -15.622 1.00 92.19 437 LEU A C 1
ATOM 3526 O O . LEU A 1 437 ? 19.344 5.695 -15.332 1.00 92.19 437 LEU A O 1
ATOM 3530 N N . GLU A 1 438 ? 20.062 7.765 -15.775 1.00 91.56 438 GLU A N 1
ATOM 3531 C CA . GLU A 1 438 ? 21.494 7.503 -15.629 1.00 91.56 438 GLU A CA 1
ATOM 3532 C C . GLU A 1 438 ? 21.881 6.990 -14.230 1.00 91.56 438 GLU A C 1
ATOM 3534 O O . GLU A 1 438 ? 22.871 6.282 -14.089 1.00 91.56 438 GLU A O 1
ATOM 3539 N N . THR A 1 439 ? 21.082 7.282 -13.198 1.00 93.69 439 THR A N 1
ATOM 3540 C CA . THR A 1 439 ? 21.315 6.765 -11.836 1.00 93.69 439 THR A CA 1
ATOM 3541 C C . THR A 1 439 ? 20.998 5.277 -11.704 1.00 93.69 439 THR A C 1
ATOM 3543 O O . THR A 1 439 ? 21.650 4.582 -10.928 1.00 93.69 439 THR A O 1
ATOM 3546 N N . ILE A 1 440 ? 20.030 4.779 -12.478 1.00 95.56 440 ILE A N 1
ATOM 3547 C CA . ILE A 1 440 ? 19.572 3.388 -12.410 1.00 95.56 440 ILE A CA 1
ATOM 3548 C C . ILE A 1 440 ? 20.058 2.549 -13.588 1.00 95.56 440 ILE A C 1
ATOM 3550 O O . ILE A 1 440 ? 19.877 1.338 -13.579 1.00 95.56 440 ILE A O 1
ATOM 3554 N N . ILE A 1 441 ? 20.735 3.150 -14.575 1.00 94.62 441 ILE A N 1
ATOM 3555 C CA . ILE A 1 441 ? 21.229 2.438 -15.759 1.00 94.62 441 ILE A CA 1
ATOM 3556 C C . ILE A 1 441 ? 22.103 1.203 -15.465 1.00 94.62 441 ILE A C 1
ATOM 3558 O O . ILE A 1 441 ? 22.026 0.253 -16.253 1.00 94.62 441 ILE A O 1
ATOM 3562 N N . PRO A 1 442 ? 22.872 1.120 -14.351 1.00 95.81 442 PRO A N 1
ATOM 3563 C CA . PRO A 1 442 ? 23.614 -0.096 -14.019 1.00 95.81 442 PRO A CA 1
ATOM 3564 C C . PRO A 1 442 ? 22.725 -1.332 -13.822 1.00 95.81 442 PRO A C 1
ATOM 3566 O O . PRO A 1 442 ? 23.215 -2.451 -13.965 1.00 95.81 442 PRO A O 1
ATOM 3569 N N . ILE A 1 443 ? 21.414 -1.163 -13.592 1.00 96.38 443 ILE A N 1
ATOM 3570 C CA . ILE A 1 443 ? 20.460 -2.276 -13.498 1.00 96.38 443 ILE A CA 1
ATOM 3571 C C . ILE A 1 443 ? 20.478 -3.172 -14.743 1.00 96.38 443 ILE A C 1
ATOM 3573 O O . ILE A 1 443 ? 20.234 -4.369 -14.631 1.00 96.38 443 ILE A O 1
ATOM 3577 N N . LEU A 1 444 ? 20.849 -2.641 -15.921 1.00 94.94 444 LEU A N 1
ATOM 3578 C CA . LEU A 1 444 ? 20.964 -3.413 -17.165 1.00 94.94 444 LEU A CA 1
ATOM 3579 C C . LEU A 1 444 ? 21.889 -4.636 -17.043 1.00 94.94 444 LEU A C 1
ATOM 3581 O O . LEU A 1 444 ? 21.708 -5.588 -17.804 1.00 94.94 444 LEU A O 1
ATOM 3585 N N . GLN A 1 445 ? 22.847 -4.620 -16.107 1.00 93.31 445 GLN A N 1
ATOM 3586 C CA . GLN A 1 445 ? 23.750 -5.742 -15.819 1.00 93.31 445 GLN A CA 1
ATOM 3587 C C . GLN A 1 445 ? 23.050 -6.909 -15.105 1.00 93.31 445 GLN A C 1
ATOM 3589 O O . GLN A 1 445 ? 23.492 -8.048 -15.221 1.00 93.31 445 GLN A O 1
ATOM 3594 N N . HIS A 1 446 ? 21.952 -6.634 -14.400 1.00 94.94 446 HIS A N 1
ATOM 3595 C CA . HIS A 1 446 ? 21.145 -7.620 -13.677 1.00 94.94 446 HIS A CA 1
ATOM 3596 C C . HIS A 1 446 ? 19.978 -8.154 -14.521 1.00 94.94 446 HIS A C 1
ATOM 3598 O O . HIS A 1 446 ? 19.360 -9.159 -14.175 1.00 94.94 446 HIS A O 1
ATOM 3604 N N . LEU A 1 447 ? 19.663 -7.503 -15.645 1.00 95.06 447 LEU A N 1
ATOM 3605 C CA . LEU A 1 447 ? 18.513 -7.864 -16.467 1.00 95.06 447 LEU A CA 1
ATOM 3606 C C . LEU A 1 447 ? 18.808 -9.018 -17.420 1.00 95.06 447 LEU A C 1
ATOM 3608 O O . LEU A 1 447 ? 19.605 -8.879 -18.351 1.00 95.06 447 LEU A O 1
ATOM 3612 N N . LYS A 1 448 ? 18.078 -10.120 -17.273 1.00 93.50 448 LYS A N 1
ATOM 3613 C CA . LYS A 1 448 ? 18.083 -11.230 -18.222 1.00 93.50 448 LYS A CA 1
ATOM 3614 C C . LYS A 1 448 ? 16.857 -11.141 -19.124 1.00 93.50 448 LYS A C 1
ATOM 3616 O O . LYS A 1 448 ? 15.777 -10.779 -18.673 1.00 93.50 448 LYS A O 1
ATOM 3621 N N . TYR A 1 449 ? 17.039 -11.468 -20.403 1.00 92.25 449 TYR A N 1
ATOM 3622 C CA . TYR A 1 449 ? 16.024 -11.242 -21.436 1.00 92.25 449 TYR A CA 1
ATOM 3623 C C . TYR A 1 449 ? 14.692 -11.962 -21.175 1.00 92.25 449 TYR A C 1
ATOM 3625 O O . TYR A 1 449 ? 13.642 -11.346 -21.321 1.00 92.25 449 TYR A O 1
ATOM 3633 N N . LYS A 1 450 ? 14.739 -13.241 -20.773 1.00 92.12 450 LYS A N 1
ATOM 3634 C CA . LYS A 1 450 ? 13.537 -14.053 -20.516 1.00 92.12 450 LYS A CA 1
ATOM 3635 C C . LYS A 1 450 ? 12.942 -13.848 -19.121 1.00 92.12 450 LYS A C 1
ATOM 3637 O O . LYS A 1 450 ? 11.732 -13.925 -18.983 1.00 92.12 450 LYS A O 1
ATOM 3642 N N . GLU A 1 451 ? 13.779 -13.583 -18.118 1.00 93.88 451 GLU A N 1
ATOM 3643 C CA . GLU A 1 451 ? 13.340 -13.511 -16.715 1.00 93.88 451 GLU A CA 1
ATOM 3644 C C . GLU A 1 451 ? 12.777 -12.134 -16.333 1.00 93.88 451 GLU A C 1
ATOM 3646 O O . GLU A 1 451 ? 11.946 -12.061 -15.441 1.00 93.88 451 GLU A O 1
ATOM 3651 N N . HIS A 1 452 ? 13.197 -11.042 -16.992 1.00 96.88 452 HIS A N 1
ATOM 3652 C CA . HIS A 1 452 ? 12.823 -9.676 -16.579 1.00 96.88 452 HIS A CA 1
ATOM 3653 C C . HIS A 1 452 ? 12.151 -8.845 -17.6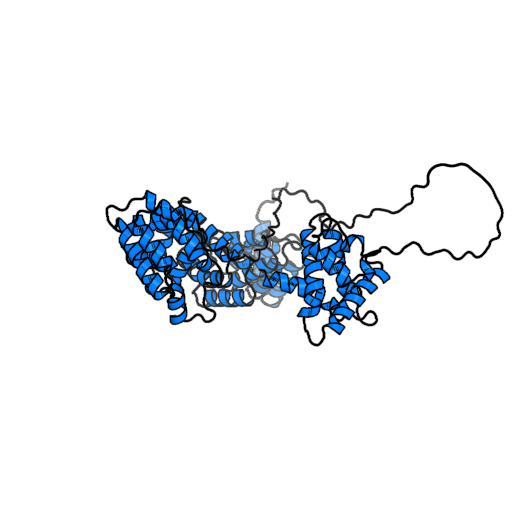99 1.00 96.88 452 HIS A C 1
ATOM 3655 O O . HIS A 1 452 ? 12.653 -7.765 -18.052 1.00 96.88 452 HIS A O 1
ATOM 3661 N N . PRO A 1 453 ? 11.044 -9.317 -18.307 1.00 96.44 453 PRO A N 1
ATOM 3662 C CA . PRO A 1 453 ? 10.387 -8.625 -19.417 1.00 96.44 453 PRO A CA 1
ATOM 3663 C C . PRO A 1 453 ? 9.776 -7.265 -19.027 1.00 96.44 453 PRO A C 1
ATOM 3665 O O . PRO A 1 453 ? 9.816 -6.322 -19.824 1.00 96.44 453 PRO A O 1
ATOM 3668 N N . GLU A 1 454 ? 9.257 -7.112 -17.809 1.00 97.00 454 GLU A N 1
ATOM 3669 C CA . GLU A 1 454 ? 8.629 -5.884 -17.305 1.00 97.00 454 GLU A CA 1
ATOM 3670 C C . GLU A 1 454 ? 9.657 -4.753 -17.200 1.00 97.00 454 GLU A C 1
ATOM 3672 O O . GLU A 1 454 ? 9.493 -3.681 -17.792 1.00 97.00 454 GLU A O 1
ATOM 3677 N N . ALA A 1 455 ? 10.778 -5.013 -16.523 1.00 97.06 455 ALA A N 1
ATOM 3678 C CA . ALA A 1 455 ? 11.861 -4.047 -16.379 1.00 97.06 455 ALA A CA 1
ATOM 3679 C C . ALA A 1 455 ? 12.520 -3.700 -17.725 1.00 97.06 455 ALA A C 1
ATOM 3681 O O . ALA A 1 455 ? 12.770 -2.525 -18.009 1.00 97.06 455 ALA A O 1
ATOM 3682 N N . LEU A 1 456 ? 12.765 -4.696 -18.588 1.00 96.94 456 LEU A N 1
ATOM 3683 C CA . LEU A 1 456 ? 13.342 -4.466 -19.918 1.00 96.94 456 LEU A CA 1
ATOM 3684 C C . LEU A 1 456 ? 12.415 -3.641 -20.813 1.00 96.94 456 LEU A C 1
ATOM 3686 O O . LEU A 1 456 ? 12.874 -2.706 -21.472 1.00 96.94 456 LEU A O 1
ATOM 3690 N N . SER A 1 457 ? 11.119 -3.946 -20.840 1.00 96.38 457 SER A N 1
ATOM 3691 C CA . SER A 1 457 ? 10.159 -3.192 -21.651 1.00 96.38 457 SER A CA 1
ATOM 3692 C C . SER A 1 457 ? 10.046 -1.739 -21.180 1.00 96.38 457 SER A C 1
ATOM 3694 O O . SER A 1 457 ? 10.117 -0.821 -22.004 1.00 96.38 457 SER A O 1
ATOM 3696 N N . CYS A 1 458 ? 9.974 -1.514 -19.864 1.00 96.75 458 CYS A N 1
ATOM 3697 C CA . CYS A 1 458 ? 9.953 -0.179 -19.281 1.00 96.75 458 CYS A CA 1
ATOM 3698 C C . CYS A 1 458 ? 11.222 0.611 -19.636 1.00 96.75 458 CYS A C 1
ATOM 3700 O O . CYS A 1 458 ? 11.138 1.695 -20.223 1.00 96.75 458 CYS A O 1
ATOM 3702 N N . LEU A 1 459 ? 12.405 0.049 -19.373 1.00 96.56 459 LEU A N 1
ATOM 3703 C CA . LEU A 1 459 ? 13.680 0.706 -19.664 1.00 96.56 459 LEU A CA 1
ATOM 3704 C C . LEU A 1 459 ? 13.858 1.014 -21.145 1.00 96.56 459 LEU A C 1
ATOM 3706 O O . LEU A 1 459 ? 14.342 2.092 -21.480 1.00 96.56 459 LEU A O 1
ATOM 3710 N N . LEU A 1 460 ? 13.441 0.119 -22.042 1.00 96.44 460 LEU A N 1
ATOM 3711 C CA . LEU A 1 460 ? 13.514 0.365 -23.480 1.00 96.44 460 LEU A CA 1
ATOM 3712 C C . LEU A 1 460 ? 12.684 1.595 -23.876 1.00 96.44 460 LEU A C 1
ATOM 3714 O O . LEU A 1 460 ? 13.141 2.440 -24.651 1.00 96.44 460 LEU A O 1
ATOM 3718 N N . LEU A 1 461 ? 11.472 1.720 -23.327 1.00 96.44 461 LEU A N 1
ATOM 3719 C CA . LEU A 1 461 ? 10.582 2.850 -23.593 1.00 96.44 461 LEU A CA 1
ATOM 3720 C C . LEU A 1 461 ? 11.115 4.170 -23.029 1.00 96.44 461 LEU A C 1
ATOM 3722 O O . LEU A 1 461 ? 10.884 5.210 -23.657 1.00 96.44 461 LEU A O 1
ATOM 3726 N N . GLN A 1 462 ? 11.831 4.131 -21.902 1.00 95.44 462 GLN A N 1
ATOM 3727 C CA . GLN A 1 462 ? 12.456 5.312 -21.301 1.00 95.44 462 GLN A CA 1
ATOM 3728 C C . GLN A 1 462 ? 13.758 5.708 -21.990 1.00 95.44 462 GLN A C 1
ATOM 3730 O O . GLN A 1 462 ? 13.912 6.866 -22.363 1.00 95.44 462 GLN A O 1
ATOM 3735 N N . LEU A 1 463 ? 14.651 4.758 -22.277 1.00 95.31 463 LEU A N 1
ATOM 3736 C CA . LEU A 1 463 ? 15.891 5.017 -23.018 1.00 95.31 463 LEU A CA 1
ATOM 3737 C C . LEU A 1 463 ? 15.617 5.623 -24.396 1.00 95.31 463 LEU A C 1
ATOM 3739 O O . LEU A 1 463 ? 16.373 6.468 -24.869 1.00 95.31 463 LEU A O 1
ATOM 3743 N N . ARG A 1 464 ? 14.497 5.248 -25.025 1.00 95.19 464 ARG A N 1
ATOM 3744 C CA . ARG A 1 464 ? 14.025 5.847 -26.282 1.00 95.19 464 ARG A CA 1
ATOM 3745 C C . ARG A 1 464 ? 13.777 7.361 -26.177 1.00 95.19 464 ARG A C 1
ATOM 3747 O O . ARG A 1 464 ? 13.811 8.056 -27.191 1.00 95.19 464 ARG A O 1
ATOM 3754 N N . ARG A 1 465 ? 13.453 7.873 -24.988 1.00 93.62 465 ARG A N 1
ATOM 3755 C CA . ARG A 1 465 ? 13.201 9.302 -24.737 1.00 93.62 465 ARG A CA 1
ATOM 3756 C C . ARG A 1 465 ? 14.480 10.070 -24.394 1.00 93.62 465 ARG A C 1
ATOM 3758 O O . ARG A 1 465 ? 14.493 11.288 -24.546 1.00 93.62 465 ARG A O 1
ATOM 3765 N N . GLU A 1 466 ? 15.531 9.367 -23.986 1.00 93.62 466 GLU A N 1
ATOM 3766 C CA . GLU A 1 466 ? 16.804 9.945 -23.562 1.00 93.62 466 GLU A CA 1
ATOM 3767 C C . GLU A 1 466 ? 17.795 10.119 -24.716 1.00 93.62 466 GLU A C 1
ATOM 3769 O O . GLU A 1 466 ? 17.805 9.368 -25.699 1.00 93.62 466 GLU A O 1
ATOM 3774 N N . LYS A 1 467 ? 18.683 11.107 -24.564 1.00 94.06 467 LYS A N 1
ATOM 3775 C CA . LYS A 1 467 ? 19.865 11.235 -25.422 1.00 94.06 467 LYS A CA 1
ATOM 3776 C C . LYS A 1 467 ? 20.922 10.224 -24.960 1.00 94.06 467 LYS A C 1
ATOM 3778 O O . LYS A 1 467 ? 21.168 10.147 -23.758 1.00 94.06 467 LYS A O 1
ATOM 3783 N N . PRO A 1 468 ? 21.571 9.477 -25.873 1.00 95.25 468 PRO A N 1
ATOM 3784 C CA . PRO A 1 468 ? 22.561 8.481 -25.481 1.00 95.25 468 PRO A CA 1
ATOM 3785 C C . PRO A 1 468 ? 23.761 9.159 -24.817 1.00 95.25 468 PRO A C 1
ATOM 3787 O O . PRO A 1 468 ? 24.407 9.996 -25.441 1.00 95.25 468 PRO A O 1
ATOM 3790 N N . SER A 1 469 ? 24.073 8.776 -23.579 1.00 94.69 469 SER A N 1
ATOM 3791 C CA . SER A 1 469 ? 25.338 9.120 -22.925 1.00 94.69 469 SER A CA 1
ATOM 3792 C C . SER A 1 469 ? 26.360 7.990 -23.065 1.00 94.69 469 SER A C 1
ATOM 3794 O O . SER A 1 469 ? 26.003 6.843 -23.357 1.00 94.69 469 SER A O 1
ATOM 3796 N N . GLU A 1 470 ? 27.646 8.284 -22.839 1.00 93.38 470 GLU A N 1
ATOM 3797 C CA . GLU A 1 470 ? 28.708 7.270 -22.914 1.00 93.38 470 GLU A CA 1
ATOM 3798 C C . GLU A 1 470 ? 28.436 6.089 -21.963 1.00 93.38 470 GLU A C 1
ATOM 3800 O O . GLU A 1 470 ? 28.609 4.934 -22.357 1.00 93.38 470 GLU A O 1
ATOM 3805 N N . GLU A 1 471 ? 27.954 6.358 -20.742 1.00 93.12 471 GLU A N 1
ATOM 3806 C CA . GLU A 1 471 ? 27.663 5.307 -19.760 1.00 93.12 471 GLU A CA 1
ATOM 3807 C C . GLU A 1 471 ? 26.424 4.491 -20.149 1.00 93.12 471 GLU A C 1
ATOM 3809 O O . GLU A 1 471 ? 26.453 3.265 -20.043 1.00 93.12 471 GLU A O 1
ATOM 3814 N N . MET A 1 472 ? 25.371 5.123 -20.684 1.00 94.94 472 MET A N 1
ATOM 3815 C CA . MET A 1 472 ? 24.202 4.396 -21.195 1.00 94.94 472 MET A CA 1
ATOM 3816 C C . MET A 1 472 ? 24.583 3.446 -22.332 1.00 94.94 472 MET A C 1
ATOM 3818 O O . MET A 1 472 ? 24.226 2.268 -22.305 1.00 94.94 472 MET A O 1
ATOM 3822 N N . VAL A 1 473 ? 25.354 3.933 -23.310 1.00 95.19 473 VAL A N 1
ATOM 3823 C CA . VAL A 1 473 ? 25.823 3.120 -24.442 1.00 95.19 473 VAL A CA 1
ATOM 3824 C C . VAL A 1 473 ? 26.711 1.978 -23.950 1.00 95.19 473 VAL A C 1
ATOM 3826 O O . VAL A 1 473 ? 26.549 0.839 -24.388 1.00 95.19 473 VAL A O 1
ATOM 3829 N N . LYS A 1 474 ? 27.607 2.248 -22.997 1.00 94.62 474 LYS A N 1
ATOM 3830 C CA . LYS A 1 474 ? 28.452 1.227 -22.372 1.00 94.62 474 LYS A CA 1
ATOM 3831 C C . LYS A 1 474 ? 27.624 0.149 -21.677 1.00 94.62 474 LYS A C 1
ATOM 3833 O O . LYS A 1 474 ? 27.887 -1.029 -21.906 1.00 94.62 474 LYS A O 1
ATOM 3838 N N . MET A 1 475 ? 26.629 0.516 -20.868 1.00 94.81 475 MET A N 1
ATOM 3839 C CA . MET A 1 475 ? 25.775 -0.454 -20.172 1.00 94.81 475 MET A CA 1
ATOM 3840 C C . MET A 1 475 ? 24.939 -1.289 -21.148 1.00 94.81 475 MET A C 1
ATOM 3842 O O . MET A 1 475 ? 24.864 -2.506 -20.999 1.00 94.81 475 MET A O 1
ATOM 3846 N N . VAL A 1 476 ? 24.392 -0.670 -22.199 1.00 95.25 476 VAL A N 1
ATOM 3847 C CA . VAL A 1 476 ? 23.648 -1.360 -23.267 1.00 95.25 476 VAL A CA 1
ATOM 3848 C C . VAL A 1 476 ? 24.527 -2.366 -24.024 1.00 95.25 476 VAL A C 1
ATOM 3850 O O . VAL A 1 476 ? 24.096 -3.492 -24.277 1.00 95.25 476 VAL A O 1
ATOM 3853 N N . LEU A 1 477 ? 25.765 -1.989 -24.363 1.00 94.19 477 LEU A N 1
ATOM 3854 C CA . LEU A 1 477 ? 26.724 -2.862 -25.053 1.00 94.19 477 LEU A CA 1
ATOM 3855 C C . LEU A 1 477 ? 27.347 -3.932 -24.146 1.00 94.19 477 LEU A C 1
ATOM 3857 O O . LEU A 1 477 ? 27.894 -4.906 -24.654 1.00 94.19 477 LEU A O 1
ATOM 3861 N N . SER A 1 478 ? 27.281 -3.762 -22.823 1.00 91.94 478 SER A N 1
ATOM 3862 C CA . SER A 1 478 ? 27.816 -4.731 -21.854 1.00 91.94 478 SER A CA 1
ATOM 3863 C C . SER A 1 478 ? 26.882 -5.923 -21.619 1.00 91.94 478 SER A C 1
ATOM 3865 O O . SER A 1 478 ? 27.264 -6.870 -20.933 1.00 91.94 478 SER A O 1
ATOM 3867 N N . ARG A 1 479 ? 25.665 -5.897 -22.177 1.00 91.56 479 ARG A N 1
ATOM 3868 C CA . ARG A 1 479 ? 24.716 -7.012 -22.095 1.00 91.56 479 ARG A CA 1
ATOM 3869 C C . ARG A 1 479 ? 25.180 -8.206 -22.948 1.00 91.56 479 ARG A C 1
ATOM 3871 O O . ARG A 1 479 ? 25.734 -7.997 -24.031 1.00 91.56 479 ARG A O 1
ATOM 3878 N N . PRO A 1 480 ? 24.930 -9.456 -22.514 1.00 89.44 480 PRO A N 1
ATOM 3879 C CA . PRO A 1 480 ? 25.212 -10.639 -23.322 1.00 89.44 480 PRO A CA 1
ATOM 3880 C C . PRO A 1 480 ? 24.493 -10.596 -24.675 1.00 89.44 480 PRO A C 1
ATOM 3882 O O . PRO A 1 480 ? 23.322 -10.234 -24.760 1.00 89.44 480 PRO A O 1
ATOM 3885 N N . CYS A 1 481 ? 25.186 -10.999 -25.738 1.00 87.81 481 CYS A N 1
ATOM 3886 C CA . CYS A 1 481 ? 24.587 -11.118 -27.064 1.00 87.81 481 CYS A CA 1
ATOM 3887 C C . CYS A 1 481 ? 23.857 -12.461 -27.178 1.00 87.81 481 CYS A C 1
ATOM 3889 O O . CYS A 1 481 ? 24.506 -13.506 -27.234 1.00 87.81 481 CYS A O 1
ATOM 3891 N N . HIS A 1 482 ? 22.526 -12.434 -27.244 1.00 89.81 482 HIS A N 1
ATOM 3892 C CA . HIS A 1 482 ? 21.697 -13.614 -27.485 1.00 89.81 482 HIS A CA 1
ATOM 3893 C C . HIS A 1 482 ? 20.838 -13.404 -28.744 1.00 89.81 482 HIS A C 1
ATOM 3895 O O . HIS A 1 482 ? 20.289 -12.315 -28.895 1.00 89.81 482 HIS A O 1
ATOM 3901 N N . PRO A 1 483 ? 20.676 -14.397 -29.643 1.00 89.50 483 PRO A N 1
ATOM 3902 C CA . PRO A 1 483 ? 19.910 -14.226 -30.886 1.00 89.50 483 PRO A CA 1
ATOM 3903 C C . PRO A 1 483 ? 18.455 -13.782 -30.678 1.00 89.50 483 PRO A C 1
ATOM 3905 O O . PRO A 1 483 ? 17.908 -13.049 -31.498 1.00 89.50 483 PRO A O 1
ATOM 3908 N N . GLU A 1 484 ? 17.837 -14.214 -29.578 1.00 91.12 484 GLU A N 1
ATOM 3909 C CA . GLU A 1 484 ? 16.468 -13.826 -29.210 1.00 91.12 484 GLU A CA 1
ATOM 3910 C C . GLU A 1 484 ? 16.400 -12.446 -28.535 1.00 91.12 484 GLU A C 1
ATOM 3912 O O . GLU A 1 484 ? 15.359 -11.801 -28.602 1.00 91.12 484 GLU A O 1
ATOM 3917 N N . ASP A 1 485 ? 17.493 -11.952 -27.934 1.00 94.31 485 ASP A N 1
ATOM 3918 C CA . ASP A 1 485 ? 17.494 -10.661 -27.236 1.00 94.31 485 ASP A CA 1
ATOM 3919 C C . ASP A 1 485 ? 17.590 -9.505 -28.243 1.00 94.31 485 ASP A C 1
ATOM 3921 O O . ASP A 1 485 ? 18.647 -9.192 -28.797 1.00 94.31 485 ASP A O 1
ATOM 3925 N N . GLN A 1 486 ? 16.452 -8.847 -28.470 1.00 95.06 486 GLN A N 1
ATOM 3926 C CA . GLN A 1 486 ? 16.343 -7.697 -29.367 1.00 95.06 486 GLN A CA 1
ATOM 3927 C C . GLN A 1 486 ? 16.521 -6.345 -28.663 1.00 95.06 486 GLN A C 1
ATOM 3929 O O . GLN A 1 486 ? 16.419 -5.307 -29.322 1.00 95.06 486 GLN A O 1
ATOM 3934 N N . PHE A 1 487 ? 16.786 -6.309 -27.353 1.00 96.38 487 PHE A N 1
ATOM 3935 C CA . PHE A 1 487 ? 16.841 -5.069 -26.574 1.00 96.38 487 PHE A CA 1
ATOM 3936 C C . PHE A 1 487 ? 17.940 -4.129 -27.086 1.00 96.38 487 PHE A C 1
ATOM 3938 O O . PHE A 1 487 ? 17.660 -3.003 -27.510 1.00 96.38 487 PHE A O 1
ATOM 3945 N N . THR A 1 488 ? 19.187 -4.612 -27.108 1.00 95.50 488 THR A N 1
ATOM 3946 C CA . THR A 1 488 ? 20.369 -3.817 -27.476 1.00 95.50 488 THR A CA 1
ATOM 3947 C C . THR A 1 488 ? 20.279 -3.304 -28.912 1.00 95.50 488 THR A C 1
ATOM 3949 O O . THR A 1 488 ? 20.476 -2.115 -29.163 1.00 95.50 488 THR A O 1
ATOM 3952 N N . THR A 1 489 ? 19.906 -4.163 -29.862 1.00 95.75 489 THR A N 1
ATOM 3953 C CA . THR A 1 489 ? 19.763 -3.764 -31.270 1.00 95.75 489 THR A CA 1
ATOM 3954 C C . THR A 1 489 ? 18.628 -2.754 -31.458 1.00 95.75 489 THR A C 1
ATOM 3956 O O . THR A 1 489 ? 18.780 -1.806 -32.230 1.00 95.75 489 THR A O 1
ATOM 3959 N N . SER A 1 490 ? 17.515 -2.900 -30.730 1.00 96.44 490 SER A N 1
ATOM 3960 C CA . SER A 1 490 ? 16.378 -1.974 -30.818 1.00 96.44 490 SER A CA 1
ATOM 3961 C C . SER A 1 490 ? 16.742 -0.565 -30.356 1.00 96.44 490 SER A C 1
ATOM 3963 O O . SER A 1 490 ? 16.457 0.404 -31.067 1.00 96.44 490 SER A O 1
ATOM 3965 N N . ILE A 1 491 ? 17.403 -0.434 -29.199 1.00 97.06 491 ILE A N 1
ATOM 3966 C CA . ILE A 1 491 ? 17.758 0.886 -28.667 1.00 97.06 491 ILE A CA 1
ATOM 3967 C C . ILE A 1 491 ? 18.880 1.554 -29.472 1.00 97.06 491 ILE A C 1
ATOM 3969 O O . ILE A 1 491 ? 18.766 2.733 -29.807 1.00 97.06 491 ILE A O 1
ATOM 3973 N N . LEU A 1 492 ? 19.907 0.801 -29.888 1.00 96.50 492 LEU A N 1
ATOM 3974 C CA . LEU A 1 492 ? 20.984 1.329 -30.734 1.00 96.50 492 LEU A CA 1
ATOM 3975 C C . LEU A 1 492 ? 20.461 1.784 -32.095 1.00 96.50 492 LEU A C 1
ATOM 3977 O O . LEU A 1 492 ? 20.865 2.836 -32.583 1.00 96.50 492 LEU A O 1
ATOM 3981 N N . ARG A 1 493 ? 19.526 1.037 -32.696 1.00 96.69 493 ARG A N 1
ATOM 3982 C CA . ARG A 1 493 ? 18.857 1.468 -33.928 1.00 96.69 493 ARG A CA 1
ATOM 3983 C C . ARG A 1 493 ? 18.082 2.762 -33.708 1.00 96.69 493 ARG A C 1
ATOM 3985 O O . ARG A 1 493 ? 18.138 3.644 -34.559 1.00 96.69 493 ARG A O 1
ATOM 3992 N N . HIS A 1 494 ? 17.354 2.886 -32.598 1.00 96.81 494 HIS A N 1
ATOM 3993 C CA . HIS A 1 494 ? 16.600 4.103 -32.307 1.00 96.81 494 HIS A CA 1
ATOM 3994 C C . HIS A 1 494 ? 17.516 5.323 -32.160 1.00 96.81 494 HIS A C 1
ATOM 3996 O O . HIS A 1 494 ? 17.280 6.346 -32.804 1.00 96.81 494 HIS A O 1
ATOM 4002 N N . TRP A 1 495 ? 18.578 5.204 -31.360 1.00 97.25 495 TRP A N 1
ATOM 4003 C CA . TRP A 1 495 ? 19.560 6.272 -31.198 1.00 97.25 495 TRP A CA 1
ATOM 4004 C C . TRP A 1 495 ? 20.304 6.568 -32.499 1.00 97.25 495 TRP A C 1
ATOM 4006 O O . TRP A 1 495 ? 20.444 7.732 -32.845 1.00 97.25 495 TRP A O 1
ATOM 4016 N N . GLY A 1 496 ? 20.677 5.555 -33.282 1.00 95.81 496 GLY A N 1
ATOM 4017 C CA . GLY A 1 496 ? 21.331 5.740 -34.579 1.00 95.81 496 GLY A CA 1
ATOM 4018 C C . GLY A 1 496 ? 20.463 6.439 -35.630 1.00 95.81 496 GLY A C 1
ATOM 4019 O O . GLY A 1 496 ? 20.998 6.995 -36.575 1.00 95.81 496 GLY A O 1
ATOM 4020 N N . LEU A 1 497 ? 19.134 6.456 -35.480 1.00 95.31 497 LEU A N 1
ATOM 4021 C CA . LEU A 1 497 ? 18.243 7.206 -36.375 1.00 95.31 497 LEU A CA 1
ATOM 4022 C C . LEU A 1 497 ? 18.060 8.680 -35.973 1.00 95.31 497 LEU A C 1
ATOM 4024 O O . LEU A 1 497 ? 17.566 9.462 -36.782 1.00 95.31 497 LEU A O 1
ATOM 4028 N N . ARG A 1 498 ? 18.382 9.060 -34.728 1.00 93.94 498 ARG A N 1
ATOM 4029 C CA . ARG A 1 498 ? 18.127 10.412 -34.180 1.00 93.94 498 ARG A CA 1
ATOM 4030 C C . ARG A 1 498 ? 19.381 11.162 -33.727 1.00 93.94 498 ARG A C 1
ATOM 4032 O O . ARG A 1 498 ? 19.368 12.388 -33.677 1.00 93.94 498 ARG A O 1
ATOM 4039 N N . HIS A 1 499 ? 20.416 10.426 -33.348 1.00 94.06 499 HIS A N 1
ATOM 4040 C CA . HIS A 1 499 ? 21.642 10.881 -32.697 1.00 94.06 499 HIS A CA 1
ATOM 4041 C C . HIS A 1 499 ? 22.841 10.073 -33.229 1.00 94.06 499 HIS A C 1
ATOM 4043 O O . HIS A 1 499 ? 23.631 9.549 -32.446 1.00 94.06 499 HIS A O 1
ATOM 4049 N N . ASP A 1 500 ? 22.941 9.918 -34.551 1.00 93.88 500 ASP A N 1
ATOM 4050 C CA . ASP A 1 500 ? 23.963 9.112 -35.232 1.00 93.88 500 ASP A CA 1
ATOM 4051 C C . ASP A 1 500 ? 25.394 9.558 -34.912 1.00 93.88 500 ASP A C 1
ATOM 4053 O O . ASP A 1 500 ? 26.201 8.729 -34.488 1.00 93.88 500 ASP A O 1
ATOM 4057 N N . ASP A 1 501 ? 25.682 10.855 -35.034 1.00 93.56 501 ASP A N 1
ATOM 4058 C CA . ASP A 1 501 ? 27.002 11.423 -34.749 1.00 93.56 501 ASP A CA 1
ATOM 4059 C C . ASP A 1 501 ? 27.414 11.161 -33.292 1.00 93.56 501 ASP A C 1
ATOM 4061 O O . ASP A 1 501 ? 28.479 10.602 -33.023 1.00 93.56 501 ASP A O 1
ATOM 4065 N N . LEU A 1 502 ? 26.529 11.487 -32.342 1.00 94.69 502 LEU A N 1
ATOM 4066 C CA . LEU A 1 502 ? 26.779 11.336 -30.905 1.00 94.69 502 LEU A CA 1
ATOM 4067 C C . LEU A 1 502 ? 26.961 9.862 -30.507 1.00 94.69 502 LEU A C 1
ATOM 4069 O O . LEU A 1 502 ? 27.879 9.514 -29.763 1.00 94.69 502 LEU A O 1
ATOM 4073 N N . LEU A 1 503 ? 26.111 8.973 -31.031 1.00 95.31 503 LEU A N 1
ATOM 4074 C CA . LEU A 1 503 ? 26.233 7.536 -30.801 1.00 95.31 503 LEU A CA 1
ATOM 4075 C C . LEU A 1 503 ? 27.552 6.999 -31.375 1.00 95.31 503 LEU A C 1
ATOM 4077 O O . LEU A 1 503 ? 28.243 6.224 -30.710 1.00 95.31 503 LEU A O 1
ATOM 4081 N N . GLY A 1 504 ? 27.920 7.426 -32.585 1.00 94.25 504 GLY A N 1
ATOM 4082 C CA . GLY A 1 504 ? 29.179 7.068 -33.230 1.00 94.25 504 GLY A CA 1
ATOM 4083 C C . GLY A 1 504 ? 30.398 7.509 -32.418 1.00 94.25 504 GLY A C 1
ATOM 4084 O O . GLY A 1 504 ? 31.331 6.722 -32.236 1.00 94.25 504 GLY A O 1
ATOM 4085 N N . GLU A 1 505 ? 30.378 8.727 -31.872 1.00 95.12 505 GLU A N 1
ATOM 4086 C CA . GLU A 1 505 ? 31.427 9.242 -30.987 1.00 95.12 505 GLU A CA 1
ATOM 4087 C C . GLU A 1 505 ? 31.566 8.418 -29.703 1.00 95.12 505 GLU A C 1
ATOM 4089 O O . GLU A 1 505 ? 32.681 8.017 -29.352 1.00 95.12 505 GLU A O 1
ATOM 4094 N N . HIS A 1 506 ? 30.455 8.103 -29.030 1.00 95.56 506 HIS A N 1
ATOM 4095 C CA . HIS A 1 506 ? 30.474 7.291 -27.813 1.00 95.56 506 HIS A CA 1
ATOM 4096 C C . HIS A 1 506 ? 30.982 5.867 -28.074 1.00 95.56 506 HIS A C 1
ATOM 4098 O O . HIS A 1 506 ? 31.864 5.389 -27.358 1.00 95.56 506 HIS A O 1
ATOM 4104 N N . ILE A 1 507 ? 30.515 5.201 -29.136 1.00 94.69 507 ILE A N 1
ATOM 4105 C CA . ILE A 1 507 ? 31.001 3.862 -29.511 1.00 94.69 507 ILE A CA 1
ATOM 4106 C C . ILE A 1 507 ? 32.497 3.906 -29.851 1.00 94.69 507 ILE A C 1
ATOM 4108 O O . ILE A 1 507 ? 33.265 3.060 -29.385 1.00 94.69 507 ILE A O 1
ATOM 4112 N N . LYS A 1 508 ? 32.942 4.910 -30.616 1.00 94.12 508 LYS A N 1
ATOM 4113 C CA . LYS A 1 508 ? 34.362 5.114 -30.937 1.00 94.12 508 LYS A CA 1
ATOM 4114 C C . LYS A 1 508 ? 35.200 5.269 -29.667 1.00 94.12 508 LYS A C 1
ATOM 4116 O O . LYS A 1 508 ? 36.244 4.625 -29.553 1.00 94.12 508 LYS A O 1
ATOM 4121 N N . ALA A 1 509 ? 34.757 6.090 -28.715 1.00 92.75 509 ALA A N 1
ATOM 4122 C CA . ALA A 1 509 ? 35.454 6.296 -27.449 1.00 92.75 509 ALA A CA 1
ATOM 4123 C C . ALA A 1 509 ? 35.588 4.988 -26.649 1.00 92.75 509 ALA A C 1
ATOM 4125 O O . ALA A 1 509 ? 36.683 4.667 -26.178 1.00 92.75 509 ALA A O 1
ATOM 4126 N N . LEU A 1 510 ? 34.515 4.194 -26.566 1.00 92.31 510 LEU A N 1
ATOM 4127 C CA . LEU A 1 510 ? 34.509 2.906 -25.865 1.00 92.31 510 LEU A CA 1
ATOM 4128 C C . LEU A 1 510 ? 35.446 1.874 -26.517 1.00 92.31 510 LEU A C 1
ATOM 4130 O O . LEU A 1 510 ? 36.189 1.183 -25.816 1.00 92.31 510 LEU A O 1
ATOM 4134 N N . LEU A 1 511 ? 35.480 1.805 -27.853 1.00 91.75 511 LEU A N 1
ATOM 4135 C CA . LEU A 1 511 ? 36.389 0.915 -28.588 1.00 91.75 511 LEU A CA 1
ATOM 4136 C C . LEU A 1 511 ? 37.865 1.291 -28.391 1.00 91.75 511 LEU A C 1
ATOM 4138 O O . LEU A 1 511 ? 38.713 0.410 -28.236 1.00 91.75 511 LEU A O 1
ATOM 4142 N N . ILE A 1 512 ? 38.188 2.589 -28.376 1.00 90.38 512 ILE A N 1
ATOM 4143 C CA . ILE A 1 512 ? 39.564 3.069 -28.173 1.00 90.38 512 ILE A CA 1
ATOM 4144 C C . ILE A 1 512 ? 40.030 2.790 -26.738 1.00 90.38 512 ILE A C 1
ATOM 4146 O O . ILE A 1 512 ? 41.127 2.258 -26.551 1.00 90.38 512 ILE A O 1
ATOM 4150 N N . LYS A 1 513 ? 39.198 3.088 -25.728 1.00 79.94 513 LYS A N 1
ATOM 4151 C CA . LYS A 1 513 ? 39.525 2.854 -24.309 1.00 79.94 513 LYS A CA 1
ATOM 4152 C C . LYS A 1 513 ? 39.809 1.371 -24.033 1.00 79.94 513 LYS A C 1
ATOM 4154 O O . LYS A 1 513 ? 40.837 1.054 -23.434 1.00 79.94 513 LYS A O 1
ATOM 4159 N N . ASN A 1 514 ? 38.988 0.460 -24.562 1.00 62.41 514 ASN A N 1
ATOM 4160 C CA . ASN A 1 514 ? 39.175 -0.987 -24.384 1.00 62.41 514 ASN A CA 1
ATOM 4161 C C . ASN A 1 514 ? 40.393 -1.560 -25.131 1.00 62.41 514 ASN A C 1
ATOM 4163 O O . ASN A 1 514 ? 40.972 -2.543 -24.676 1.00 62.41 514 ASN A O 1
ATOM 4167 N N . ASN A 1 515 ? 40.827 -0.943 -26.235 1.00 59.50 515 ASN A N 1
ATOM 4168 C CA . ASN A 1 515 ? 42.041 -1.355 -26.953 1.00 59.50 515 ASN A CA 1
ATOM 4169 C C . ASN A 1 515 ? 43.344 -0.861 -26.297 1.00 59.50 515 ASN A C 1
ATOM 4171 O O . ASN A 1 515 ? 44.415 -1.364 -26.633 1.00 59.50 515 ASN A O 1
ATOM 4175 N N . SER A 1 516 ? 43.271 0.104 -25.374 1.00 52.81 516 SER A N 1
ATOM 4176 C CA . SER A 1 516 ? 44.444 0.667 -24.688 1.00 52.81 516 SER A CA 1
ATOM 4177 C C . SER A 1 516 ? 44.833 -0.064 -23.393 1.00 52.81 516 SER A C 1
ATOM 4179 O O . SER A 1 516 ? 45.938 0.124 -22.886 1.00 52.81 516 SER A O 1
ATOM 4181 N N . LEU A 1 517 ? 43.958 -0.930 -22.869 1.00 47.09 517 LEU A N 1
ATOM 4182 C CA . LEU A 1 517 ? 44.237 -1.778 -21.708 1.00 47.09 517 LEU A CA 1
ATOM 4183 C C . LEU A 1 517 ? 44.919 -3.079 -22.176 1.00 47.09 517 LEU A C 1
ATOM 4185 O O . LEU A 1 517 ? 44.397 -3.748 -23.072 1.00 47.09 517 LEU A O 1
ATOM 4189 N N . PRO A 1 518 ? 46.072 -3.483 -21.605 1.00 42.62 518 PRO A N 1
ATOM 4190 C CA . PRO A 1 518 ? 46.724 -4.724 -22.000 1.00 42.62 518 PRO A CA 1
ATOM 4191 C C . PRO A 1 518 ? 45.796 -5.898 -21.674 1.00 42.62 518 PRO A C 1
ATOM 4193 O O . PRO A 1 518 ? 45.475 -6.143 -20.511 1.00 42.62 518 PRO A O 1
ATOM 4196 N N . ARG A 1 519 ? 45.359 -6.627 -22.710 1.00 45.38 519 ARG A N 1
ATOM 4197 C CA . ARG A 1 519 ? 44.595 -7.875 -22.578 1.00 45.38 519 ARG A CA 1
ATOM 4198 C C . ARG A 1 519 ? 45.344 -8.825 -21.637 1.00 45.38 519 ARG A C 1
ATOM 4200 O O . ARG A 1 519 ? 46.305 -9.471 -22.057 1.00 45.38 519 ARG A O 1
ATOM 4207 N N . LYS A 1 520 ? 44.899 -8.954 -20.381 1.00 43.12 520 LYS A N 1
ATOM 4208 C CA . LYS A 1 520 ? 45.223 -10.130 -19.566 1.00 43.12 520 LYS A CA 1
ATOM 4209 C C . LYS A 1 520 ? 44.539 -11.318 -20.239 1.00 43.12 520 LYS A C 1
ATOM 4211 O O . LYS A 1 520 ? 43.340 -11.511 -20.088 1.00 43.12 520 LYS A O 1
ATOM 4216 N N . ARG A 1 521 ? 45.306 -12.049 -21.051 1.00 39.12 521 ARG A N 1
ATOM 4217 C CA . ARG A 1 521 ? 44.959 -13.399 -21.503 1.00 39.12 521 ARG A CA 1
ATOM 4218 C C . ARG A 1 521 ? 44.737 -14.252 -20.249 1.00 39.12 521 ARG A C 1
ATOM 4220 O O . ARG A 1 521 ? 45.680 -14.399 -19.471 1.00 39.12 521 ARG A O 1
ATOM 4227 N N . GLN A 1 522 ? 43.510 -14.723 -20.039 1.00 31.61 522 GLN A N 1
ATOM 4228 C CA . GLN A 1 522 ? 43.278 -15.977 -19.323 1.00 31.61 522 GLN A CA 1
ATOM 4229 C C . GLN A 1 522 ? 43.518 -17.128 -20.290 1.00 31.61 522 GLN A C 1
ATOM 4231 O O . GLN A 1 522 ? 43.175 -16.954 -21.485 1.00 31.61 522 GLN A O 1
#

Foldseek 3Di:
DVVVVLVVLCCLCVCQQQPDPVPDDLVSNLVLVVCLVVCCPVPVVVNQVSLVSLLVCLCPVDPVCSVNRLVSNVVSVVVCCVVPSPVACQCRLVPPVHDPVSSVSCCVSPVPRNDDDDPDDDDDDDDDDDDDDDDDDDDDPDDDDPPPPDDPPPDDDDDDDDDDDDPDDDDDPPPDDPDDLDLPVLLVVADPVLSVLLVQLLVDPDQVSNQVSLVVNLVQLLPPPHDLVNLLSVLVSVCSSCVVVLADDLADPDDDLVSLQVSCSGNVNVLVLVLLVDDCPRPSNLSSLSSVQSNCVVPVLVLVVSLSCCQNDPSNPPVSCVSVVSCCSHPNNDSLVSVLVNLLVCLVRPLPSSLVSQLVCCVVPVVSQAQECSSLLSNQVRDDPVSLVVLLVCLLVVSHDRYDLVRLLVNLLVCLPPDLSSNLSSLSSVVSHPHDVLSNLLCLVVDDQVSRVNVLVSVLVVLLVDQDDLVNLVSLVPHDDDPPDCSSVSSLVSNCVPPVVVSVVSVVVVVVVVVPDPDPDD

pLDDT: mean 83.23, std 20.7, range [22.7, 98.12]